Protein AF-A0A8H2WXI0-F1 (afdb_monomer_lite)

Organism: NCBI:txid456999

Foldseek 3Di:
DVVCVVPPPPVVVLVVLLVQPVVCVNDQLLNLLQVLLVVLVVCVVPPPDPVSVVSSLLSSLVSNLVSLPDPPGDNLDALVSLQSLLVVLVVVLVVVPPSSNVSSVSNNLSVLVLAQDPPHRPRDHLVSCVVCVVSLVVVCVVPRDDDVSSVVSVVSSCVVVPDDDDDDDDDDDDDDDDPPDPPPPPDDPCQVLLLSLLVLLLDLLQFLVNNLVSLLVVCVVDPALLVSLLSNLVSLLLCLLPPLDQLSNLSSCLSQQAQVLVSLLVNDDPLPRLLVSNLNSLLCCCVPVVVSQVSNQVSHDPDPPDPPDDDDDDDPPDPSPDRPSQSNQVSNVVSPSYDPPRDDPPNPPPDDPDPPAFPLCVVCVVVVHGSLRSLLCALQDPVHDLVVNLVSVVRQSSRSVNLVSNLVSLVCSLLVLLPPPPLADCVSLQSNLSSLLSPLVDPSNVSSNSSHDPLLVSLQSLQSSLVSNLPYDDDQLQVSLLSNLSSLLSNLCSCVVNVVVDQWGDDPPDIGGSVLSPQLQDADDLVVDDPLLNVLLVLLCCQQQDPPHPHDDSVNSVSDDNSSCLNCVLNSLVVSLVVLVPDPPPRSVVSSVRSVVVCVDSRNVSSCVSNVVNVVVVVVVVVVVPDDDDDDD

Structure (mmCIF, N/CA/C/O backbone):
data_AF-A0A8H2WXI0-F1
#
_entry.id   AF-A0A8H2WXI0-F1
#
loop_
_atom_site.group_PDB
_atom_site.id
_atom_site.type_symbol
_atom_site.label_atom_id
_atom_site.label_alt_id
_atom_site.label_comp_id
_atom_site.label_asym_id
_atom_site.label_entity_id
_atom_site.label_seq_id
_atom_site.pdbx_PDB_ins_code
_atom_site.Cartn_x
_atom_site.Cartn_y
_atom_site.Cartn_z
_atom_site.occupancy
_atom_site.B_iso_or_equiv
_atom_site.auth_seq_id
_atom_site.auth_comp_id
_atom_site.auth_asym_id
_atom_site.auth_atom_id
_atom_site.pdbx_PDB_model_num
ATOM 1 N N . MET A 1 1 ? 0.116 -18.999 24.333 1.00 49.69 1 MET A N 1
ATOM 2 C CA . MET A 1 1 ? 0.108 -20.300 25.038 1.00 49.69 1 MET A CA 1
ATOM 3 C C . MET A 1 1 ? -1.155 -20.530 25.866 1.00 49.69 1 MET A C 1
ATOM 5 O O . MET A 1 1 ? -1.723 -21.599 25.734 1.00 49.69 1 MET A O 1
ATOM 9 N N . HIS A 1 2 ? -1.693 -19.543 26.592 1.00 49.84 2 HIS A N 1
ATOM 10 C CA . HIS A 1 2 ? -2.927 -19.717 27.390 1.00 49.84 2 HIS A CA 1
ATOM 11 C C . HIS A 1 2 ? -4.172 -20.202 26.619 1.00 49.84 2 HIS A C 1
ATOM 13 O O . HIS A 1 2 ? -4.958 -20.984 27.144 1.00 49.84 2 HIS A O 1
ATOM 19 N N . LEU A 1 3 ? -4.331 -19.818 25.346 1.00 47.41 3 LEU A N 1
ATOM 20 C CA . LEU A 1 3 ? -5.425 -20.315 24.497 1.00 47.41 3 LEU A CA 1
ATOM 21 C C . LEU A 1 3 ? -5.327 -21.832 24.231 1.00 47.41 3 LEU A C 1
ATOM 23 O O . LEU A 1 3 ? -6.339 -22.515 24.111 1.00 47.41 3 LEU A O 1
ATOM 27 N N . LEU A 1 4 ? -4.099 -22.353 24.160 1.00 54.44 4 LEU A N 1
ATOM 28 C CA . LEU A 1 4 ? -3.818 -23.776 23.983 1.00 54.44 4 LEU A CA 1
ATOM 29 C C . LEU A 1 4 ? -3.941 -24.553 25.299 1.00 54.44 4 LEU A C 1
ATOM 31 O O . LEU A 1 4 ? -4.226 -25.740 25.260 1.00 54.44 4 LEU A O 1
ATOM 35 N N . GLU A 1 5 ? -3.758 -23.906 26.453 1.00 55.34 5 GLU A N 1
ATOM 36 C CA . GLU A 1 5 ? -4.045 -24.511 27.763 1.00 55.34 5 GLU A CA 1
ATOM 37 C C . GLU A 1 5 ? -5.555 -24.656 27.993 1.00 55.34 5 GLU A C 1
ATOM 39 O O . GLU A 1 5 ? -6.003 -25.665 28.527 1.00 55.34 5 GLU A O 1
ATOM 44 N N . ALA A 1 6 ? -6.351 -23.672 27.557 1.00 54.34 6 ALA A N 1
ATOM 45 C CA . ALA A 1 6 ? -7.811 -23.720 27.646 1.00 54.34 6 ALA A CA 1
ATOM 46 C C . ALA A 1 6 ? -8.443 -24.694 26.631 1.00 54.34 6 ALA A C 1
ATOM 48 O O . ALA A 1 6 ? -9.473 -25.301 26.921 1.00 54.34 6 ALA A O 1
ATOM 49 N N . TYR A 1 7 ? -7.821 -24.856 25.456 1.00 55.31 7 TYR A N 1
ATOM 50 C CA . TYR A 1 7 ? -8.282 -25.739 24.376 1.00 55.31 7 TYR A CA 1
ATOM 51 C C . TYR A 1 7 ? -7.121 -26.551 23.778 1.00 55.31 7 TYR A C 1
ATOM 53 O O . TYR A 1 7 ? -6.707 -26.313 22.632 1.00 55.31 7 TYR A O 1
ATOM 61 N N . PRO A 1 8 ? -6.575 -27.513 24.539 1.00 56.28 8 PRO A N 1
ATOM 62 C CA . PRO A 1 8 ? -5.426 -28.291 24.107 1.00 56.28 8 PRO A CA 1
ATOM 63 C C . PRO A 1 8 ? -5.778 -29.116 22.877 1.00 56.28 8 PRO A C 1
ATOM 65 O O . PRO A 1 8 ? -6.835 -29.740 22.806 1.00 56.28 8 PRO A O 1
ATOM 68 N N . LEU A 1 9 ? -4.867 -29.104 21.901 1.00 57.12 9 LEU A N 1
ATOM 69 C CA . LEU A 1 9 ? -4.961 -29.889 20.668 1.00 57.12 9 LEU A CA 1
ATOM 70 C C . LEU A 1 9 ? -6.157 -29.540 19.764 1.00 57.12 9 LEU A C 1
ATOM 72 O O . LEU A 1 9 ? -6.533 -30.347 18.914 1.00 57.12 9 LEU A O 1
ATOM 76 N N . SER A 1 10 ? -6.738 -28.339 19.887 1.00 65.94 10 SER A N 1
ATOM 77 C CA . SER A 1 10 ? -7.716 -27.865 18.900 1.00 65.94 10 SER A CA 1
ATOM 78 C C . SER A 1 10 ? -7.080 -27.862 17.500 1.00 65.94 10 SER A C 1
ATOM 80 O O . SER A 1 10 ? -6.100 -27.140 17.279 1.00 65.94 10 SER A O 1
ATOM 82 N N . PRO A 1 11 ? -7.618 -28.631 16.533 1.00 51.22 11 PRO A N 1
ATOM 83 C CA . PRO A 1 11 ? -7.017 -28.766 15.208 1.00 51.22 11 PRO A CA 1
ATOM 84 C C . PRO A 1 11 ? -6.998 -27.431 14.461 1.00 51.22 11 PRO A C 1
ATOM 86 O O . PRO A 1 11 ? -6.059 -27.154 13.724 1.00 51.22 11 PRO A O 1
ATOM 89 N N . VAL A 1 12 ? -7.983 -26.567 14.722 1.00 56.47 12 VAL A N 1
ATOM 90 C CA . VAL A 1 12 ? -8.068 -25.221 14.144 1.00 56.47 12 VAL A CA 1
ATOM 91 C C . VAL A 1 12 ? -6.957 -24.319 14.684 1.00 56.47 12 VAL A C 1
ATOM 93 O O . VAL A 1 12 ? -6.333 -23.595 13.914 1.00 56.47 12 VAL A O 1
ATOM 96 N N . LEU A 1 13 ? -6.658 -24.390 15.986 1.00 57.38 13 LEU A N 1
ATOM 97 C CA . LEU A 1 13 ? -5.595 -23.585 16.599 1.00 57.38 13 LEU A CA 1
ATOM 98 C C . LEU A 1 13 ? -4.204 -24.057 16.175 1.00 57.38 13 LEU A C 1
ATOM 100 O O . LEU A 1 13 ? -3.336 -23.234 15.896 1.00 57.38 13 LEU A O 1
ATOM 104 N N . LEU A 1 14 ? -3.997 -25.372 16.088 1.00 64.31 14 LEU A N 1
ATOM 105 C CA . LEU A 1 14 ? -2.742 -25.937 15.595 1.00 64.31 14 LEU A CA 1
ATOM 106 C C . LEU A 1 14 ? -2.534 -25.622 14.109 1.00 64.31 14 LEU A C 1
ATOM 108 O O . LEU A 1 14 ? -1.430 -25.259 13.715 1.00 64.31 14 LEU A O 1
ATOM 112 N N . GLN A 1 15 ? -3.590 -25.685 13.293 1.00 66.69 15 GLN A N 1
ATOM 113 C CA . GLN A 1 15 ? -3.529 -25.310 11.880 1.00 66.69 15 GLN A CA 1
ATOM 114 C C . GLN A 1 15 ? -3.277 -23.810 11.696 1.00 66.69 15 GLN A C 1
ATOM 116 O O . GLN A 1 15 ? -2.478 -23.426 10.846 1.00 66.69 15 GLN A O 1
ATOM 121 N N . TYR A 1 16 ? -3.900 -22.965 12.518 1.00 68.56 16 TYR A N 1
ATOM 122 C CA . TYR A 1 16 ? -3.617 -21.533 12.542 1.00 68.56 16 TYR A CA 1
ATOM 123 C C . TYR A 1 16 ? -2.153 -21.255 12.902 1.00 68.56 16 TYR A C 1
ATOM 125 O O . TYR A 1 16 ? -1.490 -20.490 12.210 1.00 68.56 16 TYR A O 1
ATOM 133 N N . LEU A 1 17 ? -1.620 -21.919 13.933 1.00 69.19 17 LEU A N 1
ATOM 134 C CA . LEU A 1 17 ? -0.214 -21.788 14.323 1.00 69.19 17 LEU A CA 1
ATOM 135 C C . LEU A 1 17 ? 0.740 -22.283 13.233 1.00 69.19 17 LEU A C 1
ATOM 137 O O . LEU A 1 17 ? 1.745 -21.624 12.993 1.00 69.19 17 LEU A O 1
ATOM 141 N N . CYS A 1 18 ? 0.423 -23.378 12.533 1.00 72.38 18 CYS A N 1
ATOM 142 C CA . CYS A 1 18 ? 1.180 -23.801 11.350 1.00 72.38 18 CYS A CA 1
ATOM 143 C C . CYS A 1 18 ? 1.270 -22.673 10.320 1.00 72.38 18 CYS A C 1
ATOM 145 O O . CYS A 1 18 ? 2.365 -22.320 9.898 1.00 72.38 18 CYS A O 1
ATOM 147 N N . VAL A 1 19 ? 0.122 -22.103 9.941 1.00 71.94 19 VAL A N 1
ATOM 148 C CA . VAL A 1 19 ? 0.041 -21.059 8.910 1.00 71.94 19 VAL A CA 1
ATOM 149 C C . VAL A 1 19 ? 0.752 -19.781 9.361 1.00 71.94 19 VAL A C 1
ATOM 151 O O . VAL A 1 19 ? 1.488 -19.188 8.578 1.00 71.94 19 VAL A O 1
ATOM 154 N N . ALA A 1 20 ? 0.591 -19.387 10.626 1.00 71.31 20 ALA A N 1
ATOM 155 C CA . ALA A 1 20 ? 1.235 -18.207 11.198 1.00 71.31 20 ALA A CA 1
ATOM 156 C C . ALA A 1 20 ? 2.765 -18.346 11.284 1.00 71.31 20 ALA A C 1
ATOM 158 O O . ALA A 1 20 ? 3.481 -17.379 11.036 1.00 71.31 20 ALA A O 1
ATOM 159 N N . LEU A 1 21 ? 3.264 -19.545 11.608 1.00 72.50 21 LEU A N 1
ATOM 160 C CA . LEU A 1 21 ? 4.698 -19.843 11.672 1.00 72.50 21 LEU A CA 1
ATOM 161 C C . LEU A 1 21 ? 5.325 -20.089 10.294 1.00 72.50 21 LEU A C 1
ATOM 163 O O . LEU A 1 21 ? 6.535 -19.958 10.148 1.00 72.50 21 LEU A O 1
ATOM 167 N N . ASP A 1 22 ? 4.540 -20.470 9.283 1.00 74.25 22 ASP A N 1
ATOM 168 C CA . ASP A 1 22 ? 5.027 -20.616 7.905 1.00 74.25 22 ASP A CA 1
ATOM 169 C C . ASP A 1 22 ? 5.087 -19.291 7.146 1.00 74.25 22 ASP A C 1
ATOM 171 O O . ASP A 1 22 ? 5.765 -19.214 6.122 1.00 74.25 22 ASP A O 1
ATOM 175 N N . SER A 1 23 ? 4.399 -18.254 7.628 1.00 67.62 23 SER A N 1
ATOM 176 C CA . SER A 1 23 ? 4.358 -16.966 6.944 1.00 67.62 23 SER A CA 1
ATOM 177 C C . SER A 1 23 ? 5.516 -16.028 7.303 1.00 67.62 23 SER A C 1
ATOM 179 O O . SER A 1 23 ? 5.620 -15.006 6.631 1.00 67.62 23 SER A O 1
ATOM 181 N N . ASP A 1 24 ? 6.324 -16.338 8.336 1.00 55.47 24 ASP A N 1
ATOM 182 C CA . ASP A 1 24 ? 7.420 -15.561 8.983 1.00 55.47 24 ASP A CA 1
ATOM 183 C C . ASP A 1 24 ? 7.109 -14.091 9.376 1.00 55.47 24 ASP A C 1
ATOM 185 O O . ASP A 1 24 ? 7.741 -13.537 10.273 1.00 55.47 24 ASP A O 1
ATOM 189 N N . GLN A 1 25 ? 6.093 -13.473 8.774 1.00 55.22 25 GLN A N 1
ATOM 190 C CA . GLN A 1 25 ? 5.600 -12.111 8.983 1.00 55.22 25 GLN A CA 1
ATOM 191 C C . GLN A 1 25 ? 4.541 -12.022 10.096 1.00 55.22 25 GLN A C 1
ATOM 193 O O . GLN A 1 25 ? 4.373 -10.964 10.691 1.00 55.22 25 GLN A O 1
ATOM 198 N N . VAL A 1 26 ? 3.804 -13.110 10.371 1.00 63.66 26 VAL A N 1
ATOM 199 C CA . VAL A 1 26 ? 2.699 -13.117 11.355 1.00 63.66 26 VAL A CA 1
ATOM 200 C C . VAL A 1 26 ? 3.195 -13.521 12.738 1.00 63.66 26 VAL A C 1
ATOM 202 O O . VAL A 1 26 ? 2.814 -12.919 13.739 1.00 63.66 26 VAL A O 1
ATOM 205 N N . LEU A 1 27 ? 4.046 -14.543 12.808 1.00 70.31 27 LEU A N 1
ATOM 206 C CA . LEU A 1 27 ? 4.679 -14.967 14.047 1.00 70.31 27 LEU A CA 1
ATOM 207 C C . LEU A 1 27 ? 6.111 -15.420 13.753 1.00 70.31 27 LEU A C 1
ATOM 209 O O . LEU A 1 27 ? 6.305 -16.559 13.322 1.00 70.31 27 LEU A O 1
ATOM 213 N N . PRO A 1 28 ? 7.117 -14.566 14.011 1.00 80.56 28 PRO A N 1
ATOM 214 C CA . PRO A 1 28 ? 8.508 -14.954 13.860 1.00 80.56 28 PRO A CA 1
ATOM 215 C C . PRO A 1 28 ? 8.815 -16.179 14.719 1.00 80.56 28 PRO A C 1
ATOM 217 O O . PRO A 1 28 ? 8.561 -16.200 15.929 1.00 80.56 28 PRO A O 1
ATOM 220 N N . ILE A 1 29 ? 9.399 -17.202 14.104 1.00 82.38 29 ILE A N 1
ATOM 221 C CA . ILE A 1 29 ? 9.703 -18.471 14.773 1.00 82.38 29 ILE A CA 1
ATOM 222 C C . ILE A 1 29 ? 10.634 -18.291 15.989 1.00 82.38 29 ILE A C 1
ATOM 224 O O . ILE A 1 29 ? 10.471 -18.993 16.985 1.00 82.38 29 ILE A O 1
ATOM 228 N N . GLY A 1 30 ? 11.534 -17.297 15.984 1.00 80.12 30 GLY A N 1
ATOM 229 C CA . GLY A 1 30 ? 12.353 -16.944 17.154 1.00 80.12 30 GLY A CA 1
ATOM 230 C C . GLY A 1 30 ? 11.528 -16.458 18.357 1.00 80.12 30 GLY A C 1
ATOM 231 O O . GLY A 1 30 ? 11.779 -16.861 19.497 1.00 80.12 30 GLY A O 1
ATOM 232 N N . ILE A 1 31 ? 10.480 -15.663 18.109 1.00 80.50 31 ILE A N 1
ATOM 233 C CA . ILE A 1 31 ? 9.541 -15.206 19.147 1.00 80.50 31 ILE A CA 1
ATOM 234 C C . ILE A 1 31 ? 8.727 -16.393 19.667 1.00 80.50 31 ILE A C 1
ATOM 236 O O . ILE A 1 31 ? 8.576 -16.555 20.880 1.00 80.50 31 ILE A O 1
ATOM 240 N N . PHE A 1 32 ? 8.260 -17.267 18.770 1.00 82.69 32 PHE A N 1
ATOM 241 C CA . PHE A 1 32 ? 7.535 -18.477 19.155 1.00 82.69 32 PHE A CA 1
ATOM 242 C C . PHE A 1 32 ? 8.371 -19.406 20.037 1.00 82.69 32 PHE A C 1
ATOM 244 O O . PHE A 1 32 ? 7.877 -19.858 21.066 1.00 82.69 32 PHE A O 1
ATOM 251 N N . ILE A 1 33 ? 9.637 -19.656 19.686 1.00 85.25 33 ILE A N 1
ATOM 252 C CA . ILE A 1 33 ? 10.545 -20.484 20.492 1.00 85.25 33 ILE A CA 1
ATOM 253 C C . ILE A 1 33 ? 10.775 -19.865 21.870 1.00 85.25 33 ILE A C 1
ATOM 255 O O . ILE A 1 33 ? 10.703 -20.566 22.878 1.00 85.25 33 ILE A O 1
ATOM 259 N N . THR A 1 34 ? 11.011 -18.553 21.929 1.00 82.88 34 THR A N 1
ATOM 260 C CA . THR A 1 34 ? 11.217 -17.845 23.200 1.00 82.88 34 THR A CA 1
ATOM 261 C C . THR A 1 34 ? 9.988 -17.982 24.102 1.00 82.88 34 THR A C 1
ATOM 263 O O . THR A 1 34 ? 10.111 -18.323 25.279 1.00 82.88 34 THR A O 1
ATOM 266 N N . ALA A 1 35 ? 8.789 -17.807 23.537 1.00 82.69 35 ALA A N 1
ATOM 267 C CA . ALA A 1 35 ? 7.531 -17.978 24.254 1.00 82.69 35 ALA A CA 1
ATOM 268 C C . ALA A 1 35 ? 7.273 -19.439 24.664 1.00 82.69 35 ALA A C 1
ATOM 270 O O . ALA A 1 35 ? 6.802 -19.686 25.773 1.00 82.69 35 ALA A O 1
ATOM 271 N N . LEU A 1 36 ? 7.598 -20.406 23.799 1.00 85.38 36 LEU A N 1
ATOM 272 C CA . LEU A 1 36 ? 7.482 -21.839 24.074 1.00 85.38 36 LEU A CA 1
ATOM 273 C C . LEU A 1 36 ? 8.377 -22.256 25.241 1.00 85.38 36 LEU A C 1
ATOM 275 O O . LEU A 1 36 ? 7.913 -22.954 26.137 1.00 85.38 36 LEU A O 1
ATOM 279 N N . ILE A 1 37 ? 9.631 -21.803 25.255 1.00 86.69 37 ILE A N 1
ATOM 280 C CA . ILE A 1 37 ? 10.591 -22.132 26.311 1.00 86.69 37 ILE A CA 1
ATOM 281 C C . ILE A 1 37 ? 10.201 -21.454 27.625 1.00 86.69 37 ILE A C 1
ATOM 283 O O . ILE A 1 37 ? 10.206 -22.103 28.668 1.00 86.69 37 ILE A O 1
ATOM 287 N N . ALA A 1 38 ? 9.817 -20.174 27.599 1.00 83.31 38 ALA A N 1
ATOM 288 C CA . ALA A 1 38 ? 9.350 -19.477 28.798 1.00 83.31 38 ALA A CA 1
ATOM 289 C C . ALA A 1 38 ? 8.117 -20.168 29.408 1.00 83.31 38 ALA A C 1
ATOM 291 O O . ALA A 1 38 ? 8.047 -20.388 30.619 1.00 83.31 38 ALA A O 1
ATOM 292 N N . TRP A 1 39 ? 7.175 -20.574 28.555 1.00 84.50 39 TRP A N 1
ATOM 293 C CA . TRP A 1 39 ? 5.998 -21.333 28.957 1.00 84.50 39 TRP A CA 1
ATOM 294 C C . TRP A 1 39 ? 6.359 -22.712 29.513 1.00 84.50 39 TRP A C 1
ATOM 296 O O . TRP A 1 39 ? 5.872 -23.084 30.581 1.00 84.50 39 TRP A O 1
ATOM 306 N N . SER A 1 40 ? 7.267 -23.441 28.856 1.00 84.19 40 SER A N 1
ATOM 307 C CA . SER A 1 40 ? 7.697 -24.751 29.337 1.00 84.19 40 SER A CA 1
ATOM 308 C C . SER A 1 40 ? 8.324 -24.643 30.726 1.00 84.19 40 SER A C 1
ATOM 310 O O . SER A 1 40 ? 7.974 -25.429 31.595 1.00 84.19 40 SER A O 1
ATOM 312 N N . GLN A 1 41 ? 9.170 -23.637 30.992 1.00 84.06 41 GLN A N 1
ATOM 313 C CA . GLN A 1 41 ? 9.757 -23.438 32.326 1.00 84.06 41 GLN A CA 1
ATOM 314 C C . GLN A 1 41 ? 8.697 -23.188 33.408 1.00 84.06 41 GLN A C 1
ATOM 316 O O . GLN A 1 41 ? 8.811 -23.723 34.510 1.00 84.06 41 GLN A O 1
ATOM 321 N N . SER A 1 42 ? 7.652 -22.415 33.092 1.00 79.38 42 SER A N 1
ATOM 322 C CA . SER A 1 42 ? 6.535 -22.154 34.012 1.00 79.38 42 SER A CA 1
ATOM 323 C C . SER A 1 42 ? 5.822 -23.446 34.419 1.00 79.38 42 SER A C 1
ATOM 325 O O . SER A 1 42 ? 5.500 -23.648 35.590 1.00 79.38 42 SER A O 1
ATOM 327 N N . ILE A 1 43 ? 5.631 -24.365 33.471 1.00 73.31 43 ILE A N 1
ATOM 328 C CA . ILE A 1 43 ? 4.934 -25.623 33.744 1.00 73.31 43 ILE A CA 1
ATOM 329 C C . ILE A 1 43 ? 5.833 -26.649 34.427 1.00 73.31 43 ILE A C 1
ATOM 331 O O . ILE A 1 43 ? 5.381 -27.368 35.317 1.00 73.31 43 ILE A O 1
ATOM 335 N N . LEU A 1 44 ? 7.117 -26.686 34.067 1.00 72.44 44 LEU A N 1
ATOM 336 C CA . LEU A 1 44 ? 8.107 -27.515 34.752 1.00 72.44 44 LEU A CA 1
ATOM 337 C C . LEU A 1 44 ? 8.203 -27.171 36.249 1.00 72.44 44 LEU A C 1
ATOM 339 O O . LEU A 1 44 ? 8.471 -28.055 37.060 1.00 72.44 44 LEU A O 1
ATOM 343 N N . ALA A 1 45 ? 7.945 -25.912 36.622 1.00 71.69 45 ALA A N 1
ATOM 344 C CA . ALA A 1 45 ? 7.920 -25.465 38.012 1.00 71.69 45 ALA A CA 1
ATOM 345 C C . ALA A 1 45 ? 6.610 -25.802 38.759 1.00 71.69 45 ALA A C 1
ATOM 347 O O . ALA A 1 45 ? 6.627 -25.915 39.986 1.00 71.69 45 ALA A O 1
ATOM 348 N N . SER A 1 46 ? 5.478 -25.963 38.060 1.00 64.56 46 SER A N 1
ATOM 349 C CA . SER A 1 46 ? 4.170 -26.256 38.670 1.00 64.56 46 SER A CA 1
ATOM 350 C C . SER A 1 46 ? 3.247 -27.051 37.723 1.00 64.56 46 SER A C 1
ATOM 352 O O . SER A 1 46 ? 2.425 -26.466 37.012 1.00 64.56 46 SER A O 1
ATOM 354 N N . PRO A 1 47 ? 3.347 -28.394 37.694 1.00 60.44 47 PRO A N 1
ATOM 355 C CA . PRO A 1 47 ? 2.517 -29.219 36.821 1.00 60.44 47 PRO A CA 1
ATOM 356 C C . PRO A 1 47 ? 1.088 -29.340 37.376 1.00 60.44 47 PRO A C 1
ATOM 358 O O . PRO A 1 47 ? 0.880 -29.879 38.462 1.00 60.44 47 PRO A O 1
ATOM 361 N N . THR A 1 48 ? 0.093 -28.854 36.629 1.00 57.31 48 THR A N 1
ATOM 362 C CA . THR A 1 48 ? -1.339 -28.932 36.994 1.00 57.31 48 THR A CA 1
ATOM 363 C C . THR A 1 48 ? -2.054 -30.147 36.379 1.00 57.31 48 THR A C 1
ATOM 365 O O . THR A 1 48 ? -2.949 -30.690 37.022 1.00 57.31 48 THR A O 1
ATOM 368 N N . ASP A 1 49 ? -1.601 -30.647 35.216 1.00 65.06 49 ASP A N 1
ATOM 369 C CA . ASP A 1 49 ? -1.926 -31.976 34.653 1.00 65.06 49 ASP A CA 1
ATOM 370 C C . ASP A 1 49 ? -0.766 -32.469 33.754 1.00 65.06 49 ASP A C 1
ATOM 372 O O . ASP A 1 49 ? -0.574 -31.941 32.652 1.00 65.06 49 ASP A O 1
ATOM 376 N N . PRO A 1 50 ? 0.039 -33.458 34.185 1.00 64.94 50 PRO A N 1
ATOM 377 C CA . PRO A 1 50 ? 1.236 -33.871 33.455 1.00 64.94 50 PRO A CA 1
ATOM 378 C C . PRO A 1 50 ? 0.918 -34.508 32.095 1.00 64.94 50 PRO A C 1
ATOM 380 O O . PRO A 1 50 ? 1.678 -34.328 31.152 1.00 64.94 50 PRO A O 1
ATOM 383 N N . SER A 1 51 ? -0.212 -35.204 31.951 1.00 65.69 51 SER A N 1
ATOM 384 C CA . SER A 1 51 ? -0.524 -35.959 30.730 1.00 65.69 51 SER A CA 1
ATOM 385 C C . SER A 1 51 ? -0.922 -35.050 29.563 1.00 65.69 51 SER A C 1
ATOM 387 O O . SER A 1 51 ? -0.408 -35.179 28.450 1.00 65.69 51 SER A O 1
ATOM 389 N N . GLN A 1 52 ? -1.787 -34.077 29.840 1.00 66.56 52 GLN A N 1
ATOM 390 C CA . GLN A 1 52 ? -2.257 -33.091 28.872 1.00 66.56 52 GLN A CA 1
ATOM 391 C C . GLN A 1 52 ? -1.156 -32.084 28.520 1.00 66.56 52 GLN A C 1
ATOM 393 O O . GLN A 1 52 ? -0.997 -31.704 27.358 1.00 66.56 52 GLN A O 1
ATOM 398 N N . THR A 1 53 ? -0.340 -31.717 29.509 1.00 73.75 53 THR A N 1
ATOM 399 C CA . THR A 1 53 ? 0.829 -30.854 29.318 1.00 73.75 53 THR A CA 1
ATOM 400 C C . THR A 1 53 ? 1.848 -31.489 28.379 1.00 73.75 53 THR A C 1
ATOM 402 O O . THR A 1 53 ? 2.299 -30.831 27.444 1.00 73.75 53 THR A O 1
ATOM 405 N N . THR A 1 54 ? 2.207 -32.761 28.588 1.00 75.56 54 THR A N 1
ATOM 406 C CA . THR A 1 54 ? 3.186 -33.450 27.735 1.00 75.56 54 THR A CA 1
ATOM 407 C C . THR A 1 54 ? 2.686 -33.572 26.297 1.00 75.56 54 THR A C 1
ATOM 409 O O . THR A 1 54 ? 3.460 -33.359 25.367 1.00 75.56 54 THR A O 1
ATOM 412 N N . GLN A 1 55 ? 1.390 -33.830 26.086 1.00 72.94 55 GLN A N 1
ATOM 413 C CA . GLN A 1 55 ? 0.802 -33.877 24.742 1.00 72.94 55 GLN A CA 1
ATOM 414 C C . GLN A 1 55 ? 0.816 -32.515 24.042 1.00 72.94 55 GLN A C 1
ATOM 416 O O . GLN A 1 55 ? 1.153 -32.429 22.861 1.00 72.94 55 GLN A O 1
ATOM 421 N N . LEU A 1 56 ? 0.481 -31.442 24.762 1.00 76.00 56 LEU A N 1
ATOM 422 C CA . LEU A 1 56 ? 0.516 -30.093 24.207 1.00 76.00 56 LEU A CA 1
ATOM 423 C C . LEU A 1 56 ? 1.953 -29.647 23.906 1.00 76.00 56 LEU A C 1
ATOM 425 O O . LEU A 1 56 ? 2.219 -29.103 22.836 1.00 76.00 56 LEU A O 1
ATOM 429 N N . LEU A 1 57 ? 2.888 -29.929 24.813 1.00 81.75 57 LEU A N 1
ATOM 430 C CA . LEU A 1 57 ? 4.313 -29.684 24.613 1.00 81.75 57 LEU A CA 1
ATOM 431 C C . LEU A 1 57 ? 4.840 -30.454 23.392 1.00 81.75 57 LEU A C 1
ATOM 433 O O . LEU A 1 57 ? 5.529 -29.867 22.563 1.00 81.75 57 LEU A O 1
ATOM 437 N N . SER A 1 58 ? 4.450 -31.724 23.232 1.00 81.69 58 SER A N 1
ATOM 438 C CA . SER A 1 58 ? 4.780 -32.551 22.062 1.00 81.69 58 SER A CA 1
ATOM 439 C C . SER A 1 58 ? 4.290 -31.917 20.761 1.00 81.69 58 SER A C 1
ATOM 441 O O . SER A 1 58 ? 5.077 -31.721 19.835 1.00 81.69 58 SER A O 1
ATOM 443 N N . ALA A 1 59 ? 3.025 -31.488 20.715 1.00 75.94 59 ALA A N 1
ATOM 444 C CA . ALA A 1 59 ? 2.461 -30.821 19.546 1.00 75.94 59 ALA A CA 1
ATOM 445 C C . ALA A 1 59 ? 3.197 -29.513 19.206 1.00 75.94 59 ALA A C 1
ATOM 447 O O . ALA A 1 59 ? 3.506 -29.262 18.045 1.00 75.94 59 ALA A O 1
ATOM 448 N N . LEU A 1 60 ? 3.521 -28.687 20.203 1.00 81.56 60 LEU A N 1
ATOM 449 C CA . LEU A 1 60 ? 4.188 -27.402 19.979 1.00 81.56 60 LEU A CA 1
ATOM 450 C C . LEU A 1 60 ? 5.657 -27.558 19.570 1.00 81.56 60 LEU A C 1
ATOM 452 O O . LEU A 1 60 ? 6.124 -26.839 18.684 1.00 81.56 60 LEU A O 1
ATOM 456 N N . CYS A 1 61 ? 6.374 -28.519 20.154 1.00 83.12 61 CYS A N 1
ATOM 457 C CA . CYS A 1 61 ? 7.731 -28.858 19.736 1.00 83.12 61 CYS A CA 1
ATOM 458 C C . CYS A 1 61 ? 7.750 -29.428 18.310 1.00 83.12 61 CYS A C 1
ATOM 460 O O . CYS A 1 61 ? 8.595 -29.020 17.516 1.00 83.12 61 CYS A O 1
ATOM 462 N N . ALA A 1 62 ? 6.791 -30.287 17.951 1.00 80.56 62 ALA A N 1
ATOM 463 C CA . ALA A 1 62 ? 6.661 -30.829 16.597 1.00 80.56 62 ALA A CA 1
ATOM 464 C C . ALA A 1 62 ? 6.322 -29.750 15.548 1.00 80.56 62 ALA A C 1
ATOM 466 O O . ALA A 1 62 ? 6.704 -29.873 14.385 1.00 80.56 62 ALA A O 1
ATOM 467 N N . LEU A 1 63 ? 5.639 -28.669 15.945 1.00 82.38 63 LEU A N 1
ATOM 468 C CA . LEU A 1 63 ? 5.405 -27.504 15.086 1.00 82.38 63 LEU A CA 1
ATOM 469 C C . LEU A 1 63 ? 6.668 -26.660 14.881 1.00 82.38 63 LEU A C 1
ATOM 471 O O . LEU A 1 63 ? 6.911 -26.185 13.768 1.00 82.38 63 LEU A O 1
ATOM 475 N N . ALA A 1 64 ? 7.468 -26.467 15.930 1.00 82.56 64 ALA A N 1
ATOM 476 C CA . ALA A 1 64 ? 8.707 -25.703 15.843 1.00 82.56 64 ALA A CA 1
ATOM 477 C C . ALA A 1 64 ? 9.794 -26.455 15.062 1.00 82.56 64 ALA A C 1
ATOM 479 O O . ALA A 1 64 ? 10.315 -25.910 14.094 1.00 82.56 64 ALA A O 1
ATOM 480 N N . ALA A 1 65 ? 10.110 -27.700 15.429 1.00 82.19 65 ALA A N 1
ATOM 481 C CA . ALA A 1 65 ? 11.270 -28.452 14.933 1.00 82.19 65 ALA A CA 1
ATOM 482 C C . ALA A 1 65 ? 11.557 -28.323 13.414 1.00 82.19 65 ALA A C 1
ATOM 484 O O . ALA A 1 65 ? 12.653 -27.876 13.063 1.00 82.19 65 ALA A O 1
ATOM 485 N N . PRO A 1 66 ? 10.607 -28.585 12.489 1.00 80.12 66 PRO A N 1
ATOM 486 C CA . PRO A 1 66 ? 10.884 -28.504 11.049 1.00 80.12 66 PRO A CA 1
ATOM 487 C C . PRO A 1 66 ? 11.121 -27.072 10.547 1.00 80.12 66 PRO A C 1
ATOM 489 O O . PRO A 1 66 ? 11.757 -26.866 9.515 1.00 80.12 66 PRO A O 1
ATOM 492 N N . ARG A 1 67 ? 10.599 -26.061 11.250 1.00 80.69 67 ARG A N 1
ATOM 493 C CA . ARG A 1 67 ? 10.702 -24.649 10.853 1.00 80.69 67 ARG A CA 1
ATOM 494 C C . ARG A 1 67 ? 12.024 -24.043 11.288 1.00 80.69 67 ARG A C 1
ATOM 496 O O . ARG A 1 67 ? 12.576 -23.232 10.562 1.00 80.69 67 ARG A O 1
ATOM 503 N N . VAL A 1 68 ? 12.561 -24.495 12.415 1.00 81.31 68 VAL A N 1
ATOM 504 C CA . VAL A 1 68 ? 13.827 -24.017 12.987 1.00 81.31 68 VAL A CA 1
ATOM 505 C C . VAL A 1 68 ? 15.043 -24.560 12.210 1.00 81.31 68 VAL A C 1
ATOM 507 O O . VAL A 1 68 ? 16.108 -23.952 12.212 1.00 81.31 68 VAL A O 1
ATOM 510 N N . GLN A 1 69 ? 14.881 -25.663 11.472 1.00 76.00 69 GLN A N 1
ATOM 511 C CA . GLN A 1 69 ? 15.924 -26.227 10.606 1.00 76.00 69 GLN A CA 1
ATOM 512 C C . GLN A 1 69 ? 16.084 -25.502 9.250 1.00 76.00 69 GLN A C 1
ATOM 514 O O . GLN A 1 69 ? 17.004 -25.824 8.495 1.00 76.00 69 GLN A O 1
ATOM 519 N N . LYS A 1 70 ? 15.220 -24.531 8.910 1.00 76.56 70 LYS A N 1
ATOM 520 C CA . LYS A 1 70 ? 15.308 -23.787 7.640 1.00 76.56 70 LYS A CA 1
ATOM 521 C C . LYS A 1 70 ? 16.520 -22.821 7.651 1.00 76.56 70 LYS A C 1
ATOM 523 O O . LYS A 1 70 ? 16.718 -22.106 8.629 1.00 76.56 70 LYS A O 1
ATOM 528 N N . PRO A 1 71 ? 17.309 -22.730 6.560 1.00 55.28 71 PRO A N 1
ATOM 529 C CA . PRO A 1 71 ? 18.602 -22.028 6.544 1.00 55.28 71 PRO A CA 1
ATOM 530 C C . PRO A 1 71 ? 18.539 -20.490 6.639 1.00 55.28 71 PRO A C 1
ATOM 532 O O . PRO A 1 71 ? 19.568 -19.870 6.877 1.00 55.28 71 PRO A O 1
ATOM 535 N N . ALA A 1 72 ? 17.366 -19.870 6.465 1.00 58.47 72 ALA A N 1
ATOM 536 C CA . ALA A 1 72 ? 17.182 -18.409 6.472 1.00 58.47 72 ALA A CA 1
ATOM 537 C C . ALA A 1 72 ? 16.539 -17.864 7.765 1.00 58.47 72 ALA A C 1
ATOM 539 O O . ALA A 1 72 ? 16.105 -16.715 7.814 1.00 58.47 72 ALA A O 1
ATOM 540 N N . VAL A 1 73 ? 16.424 -18.691 8.805 1.00 65.69 73 VAL A N 1
ATOM 541 C CA . VAL A 1 73 ? 15.633 -18.357 9.991 1.00 65.69 73 VAL A CA 1
ATOM 542 C C . VAL A 1 73 ? 16.421 -17.514 10.989 1.00 65.69 73 VAL A C 1
ATOM 544 O O . VAL A 1 73 ? 17.459 -17.935 11.499 1.00 65.69 73 VAL A O 1
ATOM 547 N N . ASN A 1 74 ? 15.873 -16.351 11.347 1.00 71.56 74 ASN A N 1
ATOM 548 C CA . ASN A 1 74 ? 16.422 -15.508 12.404 1.00 71.56 74 ASN A CA 1
ATOM 549 C C . ASN A 1 74 ? 15.846 -15.902 13.775 1.00 71.56 74 ASN A C 1
ATOM 551 O O . ASN A 1 74 ? 14.714 -15.557 14.115 1.00 71.56 74 ASN A O 1
ATOM 555 N N . LEU A 1 75 ? 16.623 -16.651 14.563 1.00 73.50 75 LEU A N 1
ATOM 556 C CA . LEU A 1 75 ? 16.219 -17.083 15.907 1.00 73.50 75 LEU A CA 1
ATOM 557 C C . LEU A 1 75 ? 16.611 -16.097 17.012 1.00 73.50 75 LEU A C 1
ATOM 559 O O . LEU A 1 75 ? 15.981 -16.110 18.066 1.00 73.50 75 LEU A O 1
ATOM 563 N N . SER A 1 76 ? 17.674 -15.312 16.801 1.00 77.94 76 SER A N 1
ATOM 564 C CA . SER A 1 76 ? 18.298 -14.389 17.769 1.00 77.94 76 SER A CA 1
ATOM 565 C C . SER A 1 76 ? 18.145 -14.766 19.266 1.00 77.94 76 SER A C 1
ATOM 567 O O . SER A 1 76 ? 17.725 -13.913 20.057 1.00 77.94 76 SER A O 1
ATOM 569 N N . PRO A 1 77 ? 18.442 -16.017 19.694 1.00 80.25 77 PRO A N 1
ATOM 570 C CA . PRO A 1 77 ? 18.184 -16.469 21.060 1.00 80.25 77 PRO A CA 1
ATOM 571 C C . PRO A 1 77 ? 19.022 -15.706 22.088 1.00 80.25 77 PRO A C 1
ATOM 573 O O . PRO A 1 77 ? 20.163 -15.329 21.821 1.00 80.25 77 PRO A O 1
ATOM 576 N N . THR A 1 78 ? 18.463 -15.536 23.286 1.00 84.81 78 THR A N 1
ATOM 577 C CA . THR A 1 78 ? 19.158 -15.017 24.473 1.00 84.81 78 THR A CA 1
ATOM 578 C C . THR A 1 78 ? 19.681 -16.164 25.345 1.00 84.81 78 THR A C 1
ATOM 580 O O . THR A 1 78 ? 19.184 -17.292 25.267 1.00 84.81 78 THR A O 1
ATOM 583 N N . LEU A 1 79 ? 20.644 -15.890 26.233 1.00 80.69 79 LEU A N 1
ATOM 584 C CA . LEU A 1 79 ? 21.168 -16.894 27.173 1.00 80.69 79 LEU A CA 1
ATOM 585 C C . LEU A 1 79 ? 20.073 -17.588 28.021 1.00 80.69 79 LEU A C 1
ATOM 587 O O . LEU A 1 79 ? 20.097 -18.818 28.081 1.00 80.69 79 LEU A O 1
ATOM 591 N N . PRO A 1 80 ? 19.078 -16.881 28.604 1.00 83.81 80 PRO A N 1
ATOM 592 C CA . PRO A 1 80 ? 17.982 -17.529 29.332 1.00 83.81 80 PRO A CA 1
ATOM 593 C C . PRO A 1 80 ? 17.151 -18.478 28.462 1.00 83.81 80 PRO A C 1
ATOM 595 O O . PRO A 1 80 ? 16.714 -19.527 28.929 1.00 83.81 80 PRO A O 1
ATOM 598 N N . THR A 1 81 ? 16.966 -18.138 27.184 1.00 84.69 81 THR A N 1
ATOM 599 C CA . THR A 1 81 ? 16.239 -18.978 26.223 1.00 84.69 81 THR A CA 1
ATOM 600 C C . THR A 1 81 ? 17.014 -20.265 25.947 1.00 84.69 81 THR A C 1
ATOM 602 O O . THR A 1 81 ? 16.452 -21.356 26.011 1.00 84.69 81 THR A O 1
ATOM 605 N N . ALA A 1 82 ? 18.326 -20.167 25.723 1.00 84.75 82 ALA A N 1
ATOM 606 C CA . ALA A 1 82 ? 19.176 -21.337 25.519 1.00 84.75 82 ALA A CA 1
ATOM 607 C C . ALA A 1 82 ? 19.246 -22.235 26.771 1.00 84.75 82 ALA A C 1
ATOM 609 O O . ALA A 1 82 ? 19.097 -23.450 26.660 1.00 84.75 82 ALA A O 1
ATOM 610 N N . GLN A 1 83 ? 19.386 -21.649 27.966 1.00 86.38 83 GLN A N 1
ATOM 611 C CA . GLN A 1 83 ? 19.365 -22.387 29.237 1.00 86.38 83 GLN A CA 1
ATOM 612 C C . GLN A 1 83 ? 18.022 -23.085 29.472 1.00 86.38 83 GLN A C 1
ATOM 614 O O . GLN A 1 83 ? 17.990 -24.261 29.824 1.00 86.38 83 GLN A O 1
ATOM 619 N N . GLY A 1 84 ? 16.908 -22.392 29.218 1.00 85.75 84 GLY A N 1
ATOM 620 C CA . GLY A 1 84 ? 15.576 -22.982 29.308 1.00 85.75 84 GLY A CA 1
ATOM 621 C C . GLY A 1 84 ? 15.375 -24.137 28.322 1.00 85.75 84 GLY A C 1
ATOM 622 O O . GLY A 1 84 ? 14.750 -25.135 28.672 1.00 85.75 84 GLY A O 1
ATOM 623 N N . CYS A 1 85 ? 15.946 -24.053 27.117 1.00 87.81 85 CYS A N 1
ATOM 624 C CA . CYS A 1 85 ? 15.898 -25.142 26.142 1.00 87.81 85 CYS A CA 1
ATOM 625 C C . CYS A 1 85 ? 16.691 -26.375 26.608 1.00 87.81 85 CYS A C 1
ATOM 627 O O . CYS A 1 85 ? 16.197 -27.494 26.496 1.00 87.81 85 CYS A O 1
ATOM 629 N N . VAL A 1 86 ? 17.872 -26.185 27.207 1.00 86.38 86 VAL A N 1
ATOM 630 C CA . VAL A 1 86 ? 18.648 -27.282 27.817 1.00 86.38 86 VAL A CA 1
ATOM 631 C C . VAL A 1 86 ? 17.849 -27.955 28.938 1.00 86.38 86 VAL A C 1
ATOM 633 O O . VAL A 1 86 ? 17.687 -29.175 28.922 1.00 86.38 86 VAL A O 1
ATOM 636 N N . SER A 1 87 ? 17.272 -27.173 29.858 1.00 87.38 87 SER A N 1
ATOM 637 C CA . SER A 1 87 ? 16.409 -27.690 30.933 1.00 87.38 87 SER A CA 1
ATOM 638 C C . SER A 1 87 ? 15.184 -28.433 30.397 1.00 87.38 87 SER A C 1
ATOM 640 O O . SER A 1 87 ? 14.769 -29.442 30.968 1.00 87.38 87 SER A O 1
ATOM 642 N N . LEU A 1 88 ? 14.609 -27.956 29.287 1.00 87.31 88 LEU A N 1
ATOM 643 C CA . LEU A 1 88 ? 13.508 -28.625 28.607 1.00 87.31 88 LEU A CA 1
ATOM 644 C C . LEU A 1 88 ? 13.951 -30.005 28.114 1.00 87.31 88 LEU A C 1
ATOM 646 O O . LEU A 1 88 ? 13.363 -30.990 28.544 1.00 87.31 88 LEU A O 1
ATOM 650 N N . VAL A 1 89 ? 15.008 -30.095 27.297 1.00 86.88 89 VAL A N 1
ATOM 651 C CA . VAL A 1 89 ? 15.522 -31.372 26.758 1.00 86.88 89 VAL A CA 1
ATOM 652 C C . VAL A 1 89 ? 15.857 -32.361 27.880 1.00 86.88 89 VAL A C 1
ATOM 654 O O . VAL A 1 89 ? 15.479 -33.527 27.791 1.00 86.88 89 VAL A O 1
ATOM 657 N N . GLN A 1 90 ? 16.482 -31.895 28.968 1.00 84.69 90 GLN A N 1
ATOM 658 C CA . GLN A 1 90 ? 16.780 -32.719 30.148 1.00 84.69 90 GLN A CA 1
ATOM 659 C C . GLN A 1 90 ? 15.523 -33.267 30.832 1.00 84.69 90 GLN A C 1
ATOM 661 O O . GLN A 1 90 ? 15.547 -34.358 31.401 1.00 84.69 90 GLN A O 1
ATOM 666 N N . HIS A 1 91 ? 14.430 -32.504 30.831 1.00 83.94 91 HIS A N 1
ATOM 667 C CA . HIS A 1 91 ? 13.172 -32.960 31.399 1.00 83.94 91 HIS A CA 1
ATOM 668 C C . HIS A 1 91 ? 12.481 -33.982 30.493 1.00 83.94 91 HIS A C 1
ATOM 670 O O . HIS A 1 91 ? 12.031 -35.017 30.980 1.00 83.94 91 HIS A O 1
ATOM 676 N N . VAL A 1 92 ? 12.410 -33.720 29.184 1.00 83.56 92 VAL A N 1
ATOM 677 C CA . VAL A 1 92 ? 11.691 -34.604 28.252 1.00 83.56 92 VAL A CA 1
ATOM 678 C C . VAL A 1 92 ? 12.427 -35.902 27.945 1.00 83.56 92 VAL A C 1
ATOM 680 O O . VAL A 1 92 ? 11.765 -36.921 27.763 1.00 83.56 92 VAL A O 1
ATOM 683 N N . SER A 1 93 ? 13.760 -35.917 28.015 1.00 78.69 93 SER A N 1
ATOM 684 C CA . SER A 1 93 ? 14.539 -37.157 27.917 1.00 78.69 93 SER A CA 1
ATOM 685 C C . SER A 1 93 ? 14.175 -38.158 29.017 1.00 78.69 93 SER A C 1
ATOM 687 O O . SER A 1 93 ? 13.987 -39.341 28.749 1.00 78.69 93 SER A O 1
ATOM 689 N N . ARG A 1 94 ? 13.940 -37.676 30.246 1.00 78.19 94 ARG A N 1
ATOM 690 C CA . ARG A 1 94 ? 13.506 -38.506 31.386 1.00 78.19 94 ARG A CA 1
ATOM 691 C C . ARG A 1 94 ? 12.086 -39.054 31.229 1.00 78.19 94 ARG A C 1
ATOM 693 O O . ARG A 1 94 ? 11.733 -40.032 31.888 1.00 78.19 94 ARG A O 1
ATOM 700 N N . LEU A 1 95 ? 11.266 -38.443 30.371 1.00 75.12 95 LEU 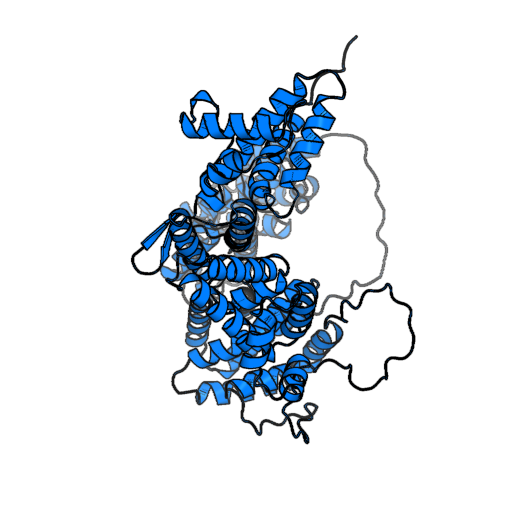A N 1
ATOM 701 C CA . LEU A 1 95 ? 9.904 -38.899 30.079 1.00 75.12 95 LEU A CA 1
ATOM 702 C C . LEU A 1 95 ? 9.862 -40.044 29.052 1.00 75.12 95 LEU A C 1
ATOM 704 O O . LEU A 1 95 ? 8.799 -40.630 28.872 1.00 75.12 95 LEU A O 1
ATOM 708 N N . HIS A 1 96 ? 10.995 -40.398 28.427 1.00 69.25 96 HIS A N 1
ATOM 709 C CA . HIS A 1 96 ? 11.121 -41.479 27.436 1.00 69.25 96 HIS A CA 1
ATOM 710 C C . HIS A 1 96 ? 10.183 -41.344 26.214 1.00 69.25 96 HIS A C 1
ATOM 712 O O . HIS A 1 96 ? 9.897 -42.328 25.529 1.00 69.25 96 HIS A O 1
ATOM 718 N N . ASP A 1 97 ? 9.713 -40.131 25.903 1.00 75.50 97 ASP A N 1
ATOM 719 C CA . ASP A 1 97 ? 8.982 -39.848 24.664 1.00 75.50 97 ASP A CA 1
ATOM 720 C C . ASP A 1 97 ? 9.987 -39.513 23.558 1.00 75.50 97 ASP A C 1
ATOM 722 O O . ASP A 1 97 ? 10.533 -38.408 23.502 1.00 75.50 97 ASP A O 1
ATOM 726 N N . ALA A 1 98 ? 10.248 -40.483 22.682 1.00 74.69 98 ALA A N 1
ATOM 727 C CA . ALA A 1 98 ? 11.248 -40.366 21.625 1.00 74.69 98 ALA A CA 1
ATOM 728 C C . ALA A 1 98 ? 10.950 -39.224 20.636 1.00 74.69 98 ALA A C 1
ATOM 730 O O . ALA A 1 98 ? 11.870 -38.532 20.199 1.00 74.69 98 ALA A O 1
ATOM 731 N N . LEU A 1 99 ? 9.675 -38.996 20.298 1.00 72.38 99 LEU A N 1
ATOM 732 C CA . LEU A 1 99 ? 9.276 -38.000 19.298 1.00 72.38 99 LEU A CA 1
ATOM 733 C C . LEU A 1 99 ? 9.408 -36.578 19.850 1.00 72.38 99 LEU A C 1
ATOM 735 O O . LEU A 1 99 ? 9.926 -35.678 19.182 1.00 72.38 99 LEU A O 1
ATOM 739 N N . LEU A 1 100 ? 8.974 -36.388 21.093 1.00 81.19 100 LEU A N 1
ATOM 740 C CA . LEU A 1 100 ? 9.090 -35.110 21.780 1.00 81.19 100 LEU A CA 1
ATOM 741 C C . LEU A 1 100 ? 10.549 -34.802 22.150 1.00 81.19 100 LEU A C 1
ATOM 743 O O . LEU A 1 100 ? 10.990 -33.667 21.976 1.00 81.19 100 LEU A O 1
ATOM 747 N N . THR A 1 101 ? 11.320 -35.810 22.569 1.00 83.12 101 THR A N 1
ATOM 748 C CA . THR A 1 101 ? 12.762 -35.661 22.829 1.00 83.12 101 THR A CA 1
ATOM 749 C C . THR A 1 101 ? 13.514 -35.264 21.558 1.00 83.12 101 THR A C 1
ATOM 751 O O . THR A 1 101 ? 14.303 -34.324 21.597 1.00 83.12 101 THR A O 1
ATOM 754 N N . SER A 1 102 ? 13.221 -35.903 20.416 1.00 82.25 102 SER A N 1
ATOM 755 C CA . SER A 1 102 ? 13.802 -35.532 19.116 1.00 82.25 102 SER A CA 1
ATOM 756 C C . SER A 1 102 ? 13.457 -34.093 18.727 1.00 82.25 102 SER A C 1
ATOM 758 O O . SER A 1 102 ? 14.342 -33.317 18.385 1.00 82.25 102 SER A O 1
ATOM 760 N N . SER A 1 103 ? 12.183 -33.707 18.846 1.00 84.19 103 SER A N 1
ATOM 761 C CA . SER A 1 103 ? 11.723 -32.365 18.465 1.00 84.19 103 SER A CA 1
ATOM 762 C C . SER A 1 103 ? 12.327 -31.269 19.354 1.00 84.19 103 SER A C 1
ATOM 764 O O . SER A 1 103 ? 12.682 -30.195 18.874 1.00 84.19 103 SER A O 1
ATOM 766 N N . ALA A 1 104 ? 12.465 -31.526 20.659 1.00 86.31 104 ALA A N 1
ATOM 767 C CA . ALA A 1 104 ? 13.117 -30.602 21.584 1.00 86.31 104 ALA A CA 1
ATOM 768 C C . ALA A 1 104 ? 14.629 -30.488 21.309 1.00 86.31 104 ALA A C 1
ATOM 770 O O . ALA A 1 104 ? 15.187 -29.391 21.387 1.00 86.31 104 ALA A O 1
ATOM 771 N N . LEU A 1 105 ? 15.280 -31.597 20.944 1.00 85.31 105 LEU A N 1
ATOM 772 C CA . LEU A 1 105 ? 16.692 -31.621 20.568 1.00 85.31 105 LEU A CA 1
ATOM 773 C C . LEU A 1 105 ? 16.955 -30.838 19.271 1.00 85.31 105 LEU A C 1
ATOM 775 O O . LEU A 1 105 ? 17.920 -30.079 19.218 1.00 85.31 105 LEU A O 1
ATOM 779 N N . ASP A 1 106 ? 16.077 -30.940 18.271 1.00 86.19 106 ASP A N 1
ATOM 780 C CA . ASP A 1 106 ? 16.173 -30.171 17.020 1.00 86.19 106 ASP A CA 1
ATOM 781 C C . ASP A 1 106 ? 16.153 -28.653 17.266 1.00 86.19 106 ASP A C 1
ATOM 783 O O . ASP A 1 106 ? 16.936 -27.901 16.676 1.00 86.19 106 ASP A O 1
ATOM 787 N N . ILE A 1 107 ? 15.289 -28.199 18.179 1.00 87.25 107 ILE A N 1
ATOM 788 C CA . ILE A 1 107 ? 15.197 -26.788 18.582 1.00 87.25 107 ILE A CA 1
ATOM 789 C C . ILE A 1 107 ? 16.487 -26.350 19.287 1.00 87.25 107 ILE A C 1
ATOM 791 O O . ILE A 1 107 ? 17.034 -25.291 18.966 1.00 87.25 107 ILE A O 1
ATOM 795 N N . LEU A 1 108 ? 17.002 -27.170 20.212 1.00 89.00 108 LEU A N 1
ATOM 796 C CA . LEU A 1 108 ? 18.254 -26.891 20.916 1.00 89.00 108 LEU A CA 1
ATOM 797 C C . LEU A 1 108 ? 19.424 -26.777 19.933 1.00 89.00 108 LEU A C 1
ATOM 799 O O . LEU A 1 108 ? 20.161 -25.795 19.965 1.00 89.00 108 LEU A O 1
ATOM 803 N N . LEU A 1 109 ? 19.578 -27.736 19.021 1.00 86.50 109 LEU A N 1
ATOM 804 C CA . LEU A 1 109 ? 20.668 -27.746 18.046 1.00 86.50 109 LEU A CA 1
ATOM 805 C C . LEU A 1 109 ? 20.653 -26.516 17.142 1.00 86.50 109 LEU A C 1
ATOM 807 O O . LEU A 1 109 ? 21.708 -25.969 16.826 1.00 86.50 109 LEU A O 1
ATOM 811 N N . ALA A 1 110 ? 19.476 -26.046 16.743 1.00 86.56 110 ALA A N 1
ATOM 812 C CA . ALA A 1 110 ? 19.383 -24.847 15.931 1.00 86.56 110 ALA A CA 1
ATOM 813 C C . ALA A 1 110 ? 19.695 -23.560 16.713 1.00 86.56 110 ALA A C 1
ATOM 815 O O . ALA A 1 110 ? 20.377 -22.686 16.180 1.00 86.56 110 ALA A O 1
ATOM 816 N N . ILE A 1 111 ? 19.299 -23.464 17.990 1.00 86.25 111 ILE A N 1
ATOM 817 C CA . ILE A 1 111 ? 19.742 -22.382 18.891 1.00 86.25 111 ILE A CA 1
ATOM 818 C C . ILE A 1 111 ? 21.271 -22.388 19.009 1.00 86.25 111 ILE A C 1
ATOM 820 O O . ILE A 1 111 ? 21.909 -21.347 18.851 1.00 86.25 111 ILE A O 1
ATOM 824 N N . LEU A 1 112 ? 21.868 -23.560 19.234 1.00 84.38 112 LEU A N 1
ATOM 825 C CA . LEU A 1 112 ? 23.313 -23.726 19.382 1.00 84.38 112 LEU A CA 1
ATOM 826 C C . LEU A 1 112 ? 24.077 -23.392 18.090 1.00 84.38 112 LEU A C 1
ATOM 828 O O . LEU A 1 112 ? 25.140 -22.773 18.158 1.00 84.38 112 LEU A O 1
ATOM 832 N N . LYS A 1 113 ? 23.519 -23.703 16.910 1.00 84.56 113 LYS A N 1
ATOM 833 C CA . LYS A 1 113 ? 24.095 -23.308 15.612 1.00 84.56 113 LYS A CA 1
ATOM 834 C C . LYS A 1 113 ? 24.293 -21.793 15.505 1.00 84.56 113 LYS A C 1
ATOM 836 O O . LYS A 1 113 ? 25.357 -21.382 15.056 1.00 84.56 113 LYS A O 1
ATOM 841 N N . THR A 1 114 ? 23.370 -20.971 16.023 1.00 82.19 114 THR A N 1
ATOM 842 C CA . THR A 1 114 ? 23.500 -19.492 15.992 1.00 82.19 114 THR A CA 1
ATOM 843 C C . THR A 1 114 ? 24.729 -18.942 16.728 1.00 82.19 114 THR A C 1
ATOM 845 O O . THR A 1 114 ? 25.124 -17.800 16.501 1.00 82.19 114 THR A O 1
ATOM 848 N N . VAL A 1 115 ? 25.341 -19.746 17.604 1.00 77.19 115 VAL A N 1
ATOM 849 C CA . VAL A 1 115 ? 26.554 -19.391 18.356 1.00 77.19 115 VAL A CA 1
ATOM 850 C C . VAL A 1 115 ? 27.820 -19.613 17.528 1.00 77.19 115 VAL A C 1
ATOM 852 O O . VAL A 1 115 ? 28.822 -18.939 17.744 1.00 77.19 115 VAL A O 1
ATOM 855 N N . VAL A 1 116 ? 27.791 -20.574 16.601 1.00 72.62 116 VAL A N 1
ATOM 856 C CA . VAL A 1 116 ? 28.975 -21.053 15.868 1.00 72.62 116 VAL A CA 1
ATOM 857 C C . VAL A 1 116 ? 28.964 -20.665 14.384 1.00 72.62 116 VAL A C 1
ATOM 859 O O . VAL A 1 116 ? 30.008 -20.713 13.738 1.00 72.62 116 VAL A O 1
ATOM 862 N N . THR A 1 117 ? 27.816 -20.258 13.830 1.00 71.81 117 THR A N 1
ATOM 863 C CA . THR A 1 117 ? 27.673 -19.811 12.432 1.00 71.81 117 THR A CA 1
ATOM 864 C C . THR A 1 117 ? 27.848 -18.299 12.291 1.00 71.81 117 THR A C 1
ATOM 866 O O . THR A 1 117 ? 27.301 -17.544 13.090 1.00 71.81 117 THR A O 1
ATOM 869 N N . LEU A 1 118 ? 28.556 -17.846 11.248 1.00 58.84 118 LEU A N 1
ATOM 870 C CA . LEU A 1 118 ? 28.655 -16.422 10.904 1.00 58.84 118 LEU A CA 1
ATOM 871 C C . LEU A 1 118 ? 27.444 -15.952 10.069 1.00 58.84 118 LEU A C 1
ATOM 873 O O . LEU A 1 118 ? 27.047 -16.675 9.154 1.00 58.84 118 LEU A O 1
ATOM 877 N N . PRO A 1 119 ? 26.905 -14.739 10.317 1.00 65.62 119 PRO A N 1
ATOM 878 C CA . PRO A 1 119 ? 27.317 -13.781 11.349 1.00 65.62 119 PRO A CA 1
ATOM 879 C C . PRO A 1 119 ? 26.930 -14.241 12.765 1.00 65.62 119 PRO A C 1
ATOM 881 O O . PRO A 1 119 ? 25.849 -14.787 12.974 1.00 65.62 119 PRO A O 1
ATOM 884 N N . LEU A 1 120 ? 27.824 -14.011 13.734 1.00 66.81 120 LEU A N 1
ATOM 885 C CA . LEU A 1 120 ? 27.604 -14.404 15.129 1.00 66.81 120 LEU A CA 1
ATOM 886 C C . LEU A 1 120 ? 26.391 -13.673 15.716 1.00 66.81 120 LEU A C 1
ATOM 888 O O . LEU A 1 120 ? 26.224 -12.468 15.521 1.00 66.81 120 LEU A O 1
ATOM 892 N N . ASN A 1 121 ? 25.575 -14.395 16.483 1.00 71.25 121 ASN A N 1
ATOM 893 C CA . ASN A 1 121 ? 24.414 -13.825 17.154 1.00 71.25 121 ASN A CA 1
ATOM 894 C C . ASN A 1 121 ? 24.831 -12.778 18.220 1.00 71.25 121 ASN A C 1
ATOM 896 O O . ASN A 1 121 ? 25.561 -13.126 19.154 1.00 71.25 121 ASN A O 1
ATOM 900 N N . PRO A 1 122 ? 24.336 -11.523 18.153 1.00 69.81 122 PRO A N 1
ATOM 901 C CA . PRO A 1 122 ? 24.684 -10.474 19.117 1.00 69.81 122 PRO A CA 1
ATOM 902 C C . PRO A 1 122 ? 24.168 -10.751 20.541 1.00 69.81 122 PRO A C 1
ATOM 904 O O . PRO A 1 122 ? 24.747 -10.261 21.508 1.00 69.81 122 PRO A O 1
ATOM 907 N N . ASN A 1 123 ? 23.110 -11.557 20.686 1.00 75.25 123 ASN A N 1
ATOM 908 C CA . ASN A 1 123 ? 22.449 -11.836 21.966 1.00 75.25 123 ASN A CA 1
ATOM 909 C C . ASN A 1 123 ? 23.009 -13.071 22.696 1.00 75.25 123 ASN A C 1
ATOM 911 O O . ASN A 1 123 ? 22.687 -13.296 23.867 1.00 75.25 123 ASN A O 1
ATOM 915 N N . LEU A 1 124 ? 23.834 -13.881 22.021 1.00 78.50 124 LEU A N 1
ATOM 916 C CA . LEU A 1 124 ? 24.432 -15.102 22.565 1.00 78.50 124 LEU A CA 1
ATOM 917 C C . LEU A 1 124 ? 25.826 -15.326 21.963 1.00 78.50 124 LEU A C 1
ATOM 919 O O . LEU A 1 124 ? 26.001 -16.081 21.009 1.00 78.50 124 LEU A O 1
ATOM 923 N N . SER A 1 125 ? 26.827 -14.659 22.539 1.00 80.69 125 SER A N 1
ATOM 924 C CA . SER A 1 125 ? 28.222 -14.800 22.113 1.00 80.69 125 SER A CA 1
ATOM 925 C C . SER A 1 125 ? 28.812 -16.169 22.495 1.00 80.69 125 SER A C 1
ATOM 927 O O . SER A 1 125 ? 28.364 -16.778 23.475 1.00 80.69 125 SER A O 1
ATOM 929 N N . PRO A 1 126 ? 29.878 -16.635 21.810 1.00 74.69 126 PRO A N 1
ATOM 930 C CA . PRO A 1 126 ? 30.600 -17.853 22.194 1.00 74.69 126 PRO A CA 1
ATOM 931 C C . PRO A 1 126 ? 31.055 -17.859 23.665 1.00 74.69 126 PRO A C 1
ATOM 933 O O . PRO A 1 126 ? 30.979 -18.883 24.337 1.00 74.69 126 PRO A O 1
ATOM 936 N N . ALA A 1 127 ? 31.442 -16.700 24.212 1.00 72.62 127 ALA A N 1
ATOM 937 C CA . ALA A 1 127 ? 31.812 -16.569 25.622 1.00 72.62 127 ALA A CA 1
ATOM 938 C C . ALA A 1 127 ? 30.620 -16.776 26.575 1.00 72.62 127 ALA A C 1
ATOM 940 O O . ALA A 1 127 ? 30.761 -17.428 27.607 1.00 72.62 127 ALA A O 1
ATOM 941 N N . LEU A 1 128 ? 29.433 -16.259 26.233 1.00 77.06 128 LEU A N 1
ATOM 942 C CA . LEU A 1 128 ? 28.216 -16.479 27.023 1.00 77.06 128 LEU A CA 1
ATOM 943 C C . LEU A 1 128 ? 27.717 -17.924 26.914 1.00 77.06 128 LEU A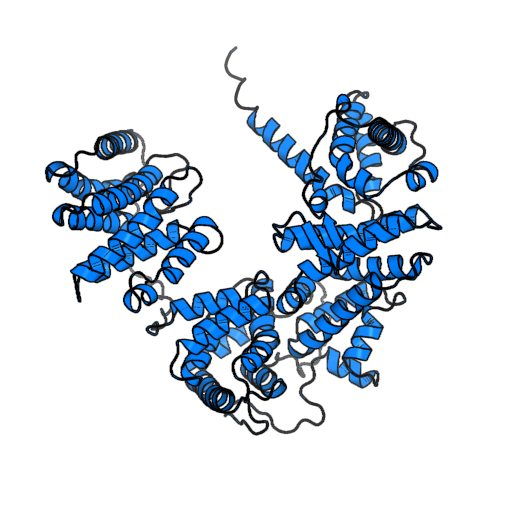 C 1
ATOM 945 O O . LEU A 1 128 ? 27.203 -18.465 27.894 1.00 77.06 128 LEU A O 1
ATOM 949 N N . ALA A 1 129 ? 27.907 -18.562 25.758 1.00 78.00 129 ALA A N 1
ATOM 950 C CA . ALA A 1 129 ? 27.510 -19.943 25.514 1.00 78.00 129 ALA A CA 1
ATOM 951 C C . ALA A 1 129 ? 28.309 -20.975 26.335 1.00 78.00 129 ALA A C 1
ATOM 953 O O . ALA A 1 129 ? 27.814 -22.081 26.545 1.00 78.00 129 ALA A O 1
ATOM 954 N N . LEU A 1 130 ? 29.472 -20.612 26.896 1.00 72.12 130 LEU A N 1
ATOM 955 C CA . LEU A 1 130 ? 30.189 -21.454 27.868 1.00 72.12 130 LEU A CA 1
ATOM 956 C C . LEU A 1 130 ? 29.329 -21.800 29.098 1.00 72.12 130 LEU A C 1
ATOM 958 O O . LEU A 1 130 ? 29.487 -22.874 29.674 1.00 72.12 130 LEU A O 1
ATOM 962 N N . ASN A 1 131 ? 28.360 -20.951 29.461 1.00 79.75 131 ASN A N 1
ATOM 963 C CA . ASN A 1 131 ? 27.420 -21.225 30.555 1.00 79.75 131 ASN A CA 1
ATOM 964 C C . ASN A 1 131 ? 26.441 -22.377 30.256 1.00 79.75 131 ASN A C 1
ATOM 966 O O . ASN A 1 131 ? 25.743 -22.827 31.161 1.00 79.75 131 ASN A O 1
ATOM 970 N N . LEU A 1 132 ? 26.361 -22.843 29.004 1.00 79.19 132 LEU A N 1
ATOM 971 C CA . LEU A 1 132 ? 25.517 -23.971 28.593 1.00 79.19 132 LEU A CA 1
ATOM 972 C C . LEU A 1 132 ? 26.256 -25.314 28.685 1.00 79.19 132 LEU A C 1
ATOM 974 O O . LEU A 1 132 ? 25.612 -26.359 28.741 1.00 79.19 132 LEU A O 1
ATOM 978 N N . VAL A 1 133 ? 27.595 -25.294 28.733 1.00 74.44 133 VAL A N 1
ATOM 979 C CA . VAL A 1 133 ? 28.449 -26.494 28.711 1.00 74.44 133 VAL A CA 1
ATOM 980 C C . VAL A 1 133 ? 28.116 -27.487 29.831 1.00 74.44 133 VAL A C 1
ATOM 982 O O . VAL A 1 133 ? 27.987 -28.666 29.511 1.00 74.44 133 VAL A O 1
ATOM 985 N N . PRO A 1 134 ? 27.909 -27.079 31.103 1.00 77.69 134 PRO A N 1
ATOM 986 C CA . PRO A 1 134 ? 27.550 -28.028 32.158 1.00 77.69 134 PRO A CA 1
ATOM 987 C C . PRO A 1 134 ? 26.257 -28.790 31.844 1.00 77.69 134 PRO A C 1
ATOM 989 O O . PRO A 1 134 ? 26.241 -30.013 31.893 1.00 77.69 134 PRO A O 1
ATOM 992 N N . GLY A 1 135 ? 25.205 -28.083 31.416 1.00 78.06 135 GLY A N 1
ATOM 993 C CA . GLY A 1 135 ? 23.921 -28.710 31.102 1.00 78.06 135 GLY A CA 1
ATOM 994 C C . GLY A 1 135 ? 23.946 -29.580 29.840 1.00 78.06 135 GLY A C 1
ATOM 995 O O . GLY A 1 135 ? 23.190 -30.545 29.755 1.00 78.06 135 GLY A O 1
ATOM 996 N N . ILE A 1 136 ? 24.824 -29.276 28.876 1.00 77.25 136 ILE A N 1
ATOM 997 C CA . ILE A 1 136 ? 25.048 -30.109 27.682 1.00 77.25 136 ILE A CA 1
ATOM 998 C C . ILE A 1 136 ? 25.860 -31.362 28.031 1.00 77.25 136 ILE A C 1
ATOM 1000 O O . ILE A 1 136 ? 25.541 -32.439 27.536 1.00 77.25 136 ILE A O 1
ATOM 1004 N N . ASN A 1 137 ? 26.859 -31.259 28.909 1.00 74.69 137 ASN A N 1
ATOM 1005 C CA . ASN A 1 137 ? 27.586 -32.430 29.403 1.00 74.69 137 ASN A CA 1
ATOM 1006 C C . ASN A 1 137 ? 26.661 -33.356 30.203 1.00 74.69 137 ASN A C 1
ATOM 1008 O O . ASN A 1 137 ? 26.654 -34.552 29.946 1.00 74.69 137 ASN A O 1
ATOM 1012 N N . ASP A 1 138 ? 25.791 -32.806 31.056 1.00 79.19 138 ASP A N 1
ATOM 1013 C CA . ASP A 1 138 ? 24.776 -33.589 31.775 1.00 79.19 138 ASP A CA 1
ATOM 1014 C C . ASP A 1 138 ? 23.820 -34.336 30.820 1.00 79.19 138 ASP A C 1
ATOM 1016 O O . ASP A 1 138 ? 23.355 -35.435 31.127 1.00 79.19 138 ASP A O 1
ATOM 1020 N N . LEU A 1 139 ? 23.520 -33.755 29.648 1.00 74.75 139 LEU A N 1
ATOM 1021 C CA . LEU A 1 139 ? 22.721 -34.408 28.603 1.00 74.75 139 LEU A CA 1
ATOM 1022 C C . LEU A 1 139 ? 23.469 -35.567 27.928 1.00 74.75 139 LEU A C 1
ATOM 1024 O O . LEU A 1 139 ? 22.844 -36.579 27.614 1.00 74.75 139 LEU A O 1
ATOM 1028 N N . LEU A 1 140 ? 24.780 -35.424 27.711 1.00 70.06 140 LEU A N 1
ATOM 1029 C CA . LEU A 1 140 ? 25.636 -36.446 27.097 1.00 70.06 140 LEU A CA 1
ATOM 1030 C C . LEU A 1 140 ? 25.963 -37.593 28.071 1.00 70.06 140 LEU A C 1
ATOM 1032 O O . LEU A 1 140 ? 25.990 -38.753 27.662 1.00 70.06 140 LEU A O 1
ATOM 1036 N N . ASP A 1 141 ? 26.155 -37.283 29.355 1.00 69.19 141 ASP A N 1
ATOM 1037 C CA . ASP A 1 141 ? 26.461 -38.254 30.414 1.00 69.19 141 ASP A CA 1
ATOM 1038 C C . ASP A 1 141 ? 25.222 -39.064 30.848 1.00 69.19 141 ASP A C 1
ATOM 1040 O O . ASP A 1 141 ? 25.348 -40.170 31.378 1.00 69.19 141 ASP A O 1
ATOM 1044 N N . GLY A 1 142 ? 24.014 -38.545 30.592 1.00 61.16 142 GLY A N 1
ATOM 1045 C CA . GLY A 1 142 ? 22.729 -39.148 30.968 1.00 61.16 142 GLY A CA 1
ATOM 1046 C C . GLY A 1 142 ? 22.333 -40.436 30.227 1.00 61.16 142 GLY A C 1
ATOM 1047 O O . GLY A 1 142 ? 21.311 -41.022 30.565 1.00 61.16 142 GLY A O 1
ATOM 1048 N N . GLY A 1 143 ? 23.111 -40.896 29.242 1.00 54.69 143 GLY A N 1
ATOM 1049 C CA . GLY A 1 143 ? 22.989 -42.234 28.637 1.00 54.69 143 GLY A CA 1
ATOM 1050 C C . GLY A 1 143 ? 21.884 -42.453 27.587 1.00 54.69 143 GLY A C 1
ATOM 1051 O O . GLY A 1 143 ? 22.010 -43.397 26.811 1.00 54.69 143 GLY A O 1
ATOM 1052 N N . ASP A 1 144 ? 20.867 -41.588 27.494 1.00 50.31 144 ASP A N 1
ATOM 1053 C CA . ASP A 1 144 ? 19.722 -41.766 26.571 1.00 50.31 144 ASP A CA 1
ATOM 1054 C C . ASP A 1 144 ? 19.757 -40.881 25.302 1.00 50.31 144 ASP A C 1
ATOM 1056 O O . ASP A 1 144 ? 18.996 -41.116 24.362 1.00 50.31 144 ASP A O 1
ATOM 1060 N N . ILE A 1 145 ? 20.651 -39.884 25.216 1.00 55.66 145 ILE A N 1
ATOM 1061 C CA . ILE A 1 145 ? 20.798 -39.000 24.041 1.00 55.66 145 ILE A CA 1
ATOM 1062 C C . ILE A 1 145 ? 22.240 -39.059 23.526 1.00 55.66 145 ILE A C 1
ATOM 1064 O O . ILE A 1 145 ? 23.128 -38.371 24.020 1.00 55.66 145 ILE A O 1
ATOM 1068 N N . VAL A 1 146 ? 22.477 -39.850 22.476 1.00 53.69 146 VAL A N 1
ATOM 1069 C CA . VAL A 1 146 ? 23.761 -39.872 21.757 1.00 53.69 146 VAL A CA 1
ATOM 1070 C C . VAL A 1 146 ? 23.654 -38.949 20.540 1.00 53.69 146 VAL A C 1
ATOM 1072 O O . VAL A 1 146 ? 23.359 -39.402 19.437 1.00 53.69 146 VAL A O 1
ATOM 1075 N N . SER A 1 147 ? 23.850 -37.639 20.733 1.00 63.00 147 SER A N 1
ATOM 1076 C CA . SER A 1 147 ? 23.884 -36.677 19.621 1.00 63.00 147 SER A CA 1
ATOM 1077 C C . SER A 1 147 ? 25.334 -36.331 19.252 1.00 63.00 147 SER A C 1
ATOM 1079 O O . SER A 1 147 ? 25.970 -35.549 19.966 1.00 63.00 147 SER A O 1
ATOM 1081 N N . PRO A 1 148 ? 25.873 -36.849 18.129 1.00 63.97 148 PRO A N 1
ATOM 1082 C CA . PRO A 1 148 ? 27.198 -36.454 17.640 1.00 63.97 148 PRO A CA 1
ATOM 1083 C C . PRO A 1 148 ? 27.275 -34.952 17.320 1.00 63.97 148 PRO A C 1
ATOM 1085 O O . PRO A 1 148 ? 28.360 -34.376 17.287 1.00 63.97 148 PRO A O 1
ATOM 1088 N N . GLU A 1 149 ? 26.130 -34.300 17.119 1.00 68.56 149 GLU A N 1
ATOM 1089 C CA . GLU A 1 149 ? 26.019 -32.877 16.810 1.00 68.56 149 GLU A CA 1
ATOM 1090 C C . GLU A 1 149 ? 26.249 -31.997 18.043 1.00 68.56 149 GLU A C 1
ATOM 1092 O O . GLU A 1 149 ? 26.905 -30.964 17.923 1.00 68.56 149 GLU A O 1
ATOM 1097 N N . LEU A 1 150 ? 25.799 -32.420 19.233 1.00 70.38 150 LEU A N 1
ATOM 1098 C CA . LEU A 1 150 ? 26.122 -31.740 20.496 1.00 70.38 150 LEU A CA 1
ATOM 1099 C C . LEU A 1 150 ? 27.617 -31.844 20.813 1.00 70.38 150 LEU A C 1
ATOM 1101 O O . LEU A 1 150 ? 28.246 -30.856 21.191 1.00 70.38 150 LEU A O 1
ATOM 1105 N N . THR A 1 151 ? 28.210 -33.021 20.594 1.00 69.38 151 THR A N 1
ATOM 1106 C CA . THR A 1 151 ? 29.657 -33.217 20.739 1.00 69.38 151 THR A CA 1
ATOM 1107 C C . THR A 1 151 ? 30.434 -32.351 19.742 1.00 69.38 151 THR A C 1
ATOM 1109 O O . THR A 1 151 ? 31.387 -31.674 20.123 1.00 69.38 151 THR A O 1
ATOM 1112 N N . ASN A 1 152 ? 30.002 -32.306 18.478 1.00 70.44 152 ASN A N 1
ATOM 1113 C CA . ASN A 1 152 ? 30.593 -31.441 17.458 1.00 70.44 152 ASN A CA 1
ATOM 1114 C C . ASN A 1 152 ? 30.458 -29.949 17.811 1.00 70.44 152 ASN A C 1
ATOM 1116 O O . ASN A 1 152 ? 31.402 -29.186 17.618 1.00 70.44 152 ASN A O 1
ATOM 1120 N N . TRP A 1 153 ? 29.326 -29.529 18.379 1.00 76.81 153 TRP A N 1
ATOM 1121 C CA . TRP A 1 153 ? 29.142 -28.156 18.844 1.00 76.81 153 TRP A CA 1
ATOM 1122 C C . TRP A 1 153 ? 30.098 -27.794 19.989 1.00 76.81 153 TRP A C 1
ATOM 1124 O O . TRP A 1 153 ? 30.704 -26.727 19.945 1.00 76.81 153 TRP A O 1
ATOM 1134 N N . LEU A 1 154 ? 30.314 -28.685 20.967 1.00 67.44 154 LEU A N 1
ATOM 1135 C CA . LEU A 1 154 ? 31.305 -28.474 22.034 1.00 67.44 154 LEU A CA 1
ATOM 1136 C C . LEU A 1 154 ? 32.723 -28.300 21.466 1.00 67.44 154 LEU A C 1
ATOM 1138 O O . LEU A 1 154 ? 33.460 -27.413 21.903 1.00 67.44 154 LEU A O 1
ATOM 1142 N N . PHE A 1 155 ? 33.088 -29.086 20.447 1.00 65.19 155 PHE A N 1
ATOM 1143 C CA . PHE A 1 155 ? 34.358 -28.915 19.739 1.00 65.19 155 PHE A CA 1
ATOM 1144 C C . PHE A 1 155 ? 34.444 -27.559 19.024 1.00 65.19 155 PHE A C 1
ATOM 1146 O O . PHE A 1 155 ? 35.446 -26.859 19.171 1.00 65.19 155 PHE A O 1
ATOM 1153 N N . GLN A 1 156 ? 33.398 -27.142 18.308 1.00 68.62 156 GLN A N 1
ATOM 1154 C CA . GLN A 1 156 ? 33.359 -25.846 17.618 1.00 68.62 156 GLN A CA 1
ATOM 1155 C C . GLN A 1 156 ? 33.411 -24.665 18.594 1.00 68.62 156 GLN A C 1
ATOM 1157 O O . GLN A 1 156 ? 34.154 -23.712 18.368 1.00 68.62 156 GLN A O 1
ATOM 1162 N N . LEU A 1 157 ? 32.688 -24.747 19.712 1.00 68.38 157 LEU A N 1
ATOM 1163 C CA . LEU A 1 157 ? 32.724 -23.736 20.762 1.00 68.38 157 LEU A CA 1
ATOM 1164 C C . LEU A 1 157 ? 34.119 -23.635 21.386 1.00 68.38 157 LEU A C 1
ATOM 1166 O O . LEU A 1 157 ? 34.601 -22.528 21.620 1.00 68.38 157 LEU A O 1
ATOM 1170 N N . SER A 1 158 ? 34.787 -24.772 21.618 1.00 57.84 158 SER A N 1
ATOM 1171 C CA . SER A 1 158 ? 36.161 -24.777 22.127 1.00 57.84 158 SER A CA 1
ATOM 1172 C C . SER A 1 158 ? 37.113 -24.090 21.148 1.00 57.84 158 SER A C 1
ATOM 1174 O O . SER A 1 158 ? 37.841 -23.194 21.555 1.00 57.84 158 SER A O 1
ATOM 1176 N N . ALA A 1 159 ? 37.013 -24.381 19.846 1.00 62.16 159 ALA A N 1
ATOM 1177 C CA . ALA A 1 159 ? 37.840 -23.747 18.820 1.00 62.16 159 ALA A CA 1
ATOM 1178 C C . ALA A 1 159 ? 37.638 -22.222 18.753 1.00 62.16 159 ALA A C 1
ATOM 1180 O O . ALA A 1 159 ? 38.605 -21.486 18.567 1.00 62.16 159 ALA A O 1
ATOM 1181 N N . LEU A 1 160 ? 36.403 -21.745 18.957 1.00 63.00 160 LEU A N 1
ATOM 1182 C CA . LEU A 1 160 ? 36.061 -20.316 18.993 1.00 63.00 160 LEU A CA 1
ATOM 1183 C C . LEU A 1 160 ? 36.475 -19.610 20.296 1.00 63.00 160 LEU A C 1
ATOM 1185 O O . LEU A 1 160 ? 36.501 -18.383 20.337 1.00 63.00 160 LEU A O 1
ATOM 1189 N N . THR A 1 161 ? 36.769 -20.358 21.363 1.00 63.03 161 THR A N 1
ATOM 1190 C CA . THR A 1 161 ? 37.105 -19.807 22.689 1.00 63.03 161 THR A CA 1
ATOM 1191 C C . THR A 1 161 ? 38.570 -20.020 23.091 1.00 63.03 161 THR A C 1
ATOM 1193 O O . THR A 1 161 ? 39.029 -19.367 24.025 1.00 63.03 161 THR A O 1
ATOM 1196 N N . THR A 1 162 ? 39.332 -20.859 22.374 1.00 47.81 162 THR A N 1
ATOM 1197 C CA . THR A 1 162 ? 40.762 -21.140 22.627 1.00 47.81 162 THR A CA 1
ATOM 1198 C C . THR A 1 162 ? 41.752 -20.333 21.775 1.00 47.81 162 THR A C 1
ATOM 1200 O O . THR A 1 162 ? 42.953 -20.583 21.853 1.00 47.81 162 THR A O 1
ATOM 1203 N N . THR A 1 163 ? 41.313 -19.385 20.941 1.00 41.28 163 THR A N 1
ATOM 1204 C CA . THR A 1 163 ? 42.251 -18.508 20.216 1.00 41.28 163 THR A CA 1
ATOM 1205 C C . THR A 1 163 ? 42.823 -17.445 21.156 1.00 41.28 163 THR A C 1
ATOM 1207 O O . THR A 1 163 ? 42.183 -16.430 21.428 1.00 41.28 163 THR A O 1
ATOM 1210 N N . ASP A 1 164 ? 44.034 -17.687 21.657 1.00 31.77 164 ASP A N 1
ATOM 1211 C CA . ASP A 1 164 ? 44.822 -16.731 22.434 1.00 31.77 164 ASP A CA 1
ATOM 1212 C C . ASP A 1 164 ? 45.252 -15.506 21.595 1.00 31.77 164 ASP A C 1
ATOM 1214 O O . ASP A 1 164 ? 46.046 -15.625 20.661 1.00 31.77 164 ASP A O 1
ATOM 1218 N N . GLY A 1 165 ? 44.798 -14.318 22.026 1.00 27.02 165 GLY A N 1
ATOM 1219 C CA . GLY A 1 165 ? 45.566 -13.059 22.031 1.00 27.02 165 GLY A CA 1
ATOM 1220 C C . GLY A 1 165 ? 45.010 -11.863 21.225 1.00 27.02 165 GLY A C 1
ATOM 1221 O O . GLY A 1 165 ? 44.527 -12.058 20.113 1.00 27.02 165 GLY A O 1
ATOM 1222 N N . PRO A 1 166 ? 45.199 -10.596 21.674 1.00 36.00 166 PRO A N 1
ATOM 1223 C CA . PRO A 1 166 ? 45.271 -10.042 23.032 1.00 36.00 166 PRO A CA 1
ATOM 1224 C C . PRO A 1 166 ? 43.970 -9.282 23.402 1.00 36.00 166 PRO A C 1
ATOM 1226 O O . PRO A 1 166 ? 43.244 -8.788 22.544 1.00 36.00 166 PRO A O 1
ATOM 1229 N N . GLY A 1 167 ? 43.661 -9.190 24.698 1.00 32.69 167 GLY A N 1
ATOM 1230 C CA . GLY A 1 167 ? 42.389 -8.639 25.183 1.00 32.69 167 GLY A CA 1
ATOM 1231 C C . GLY A 1 167 ? 42.163 -7.139 24.947 1.00 32.69 167 GLY A C 1
ATOM 1232 O O . GLY A 1 167 ? 43.080 -6.391 24.609 1.00 32.69 167 GLY A O 1
ATOM 1233 N N . PRO A 1 168 ? 40.953 -6.679 25.295 1.00 32.47 168 PRO A N 1
ATOM 1234 C CA . PRO A 1 168 ? 40.853 -5.503 26.139 1.00 32.47 168 PRO A CA 1
ATOM 1235 C C . PRO A 1 168 ? 39.988 -5.759 27.383 1.00 32.47 168 PRO A C 1
ATOM 1237 O O . PRO A 1 168 ? 38.827 -6.147 27.318 1.00 32.47 168 PRO A O 1
ATOM 1240 N N . SER A 1 169 ? 40.606 -5.442 28.519 1.00 26.83 169 SER A N 1
ATOM 1241 C CA . SER A 1 169 ? 40.026 -4.585 29.555 1.00 26.83 169 SER A CA 1
ATOM 1242 C C . SER A 1 169 ? 38.876 -5.132 30.406 1.00 26.83 169 SER A C 1
ATOM 1244 O O . SER A 1 169 ? 37.696 -4.912 30.153 1.00 26.83 169 SER A O 1
ATOM 1246 N N . ARG A 1 170 ? 39.268 -5.654 31.577 1.00 34.97 170 ARG A N 1
ATOM 1247 C CA . ARG A 1 170 ? 38.577 -5.347 32.839 1.00 34.97 170 ARG A CA 1
ATOM 1248 C C . ARG A 1 170 ? 38.365 -3.831 32.948 1.00 34.97 170 ARG A C 1
ATOM 1250 O O . ARG A 1 170 ? 39.347 -3.096 33.007 1.00 34.97 170 ARG A O 1
ATOM 1257 N N . VAL A 1 171 ? 37.113 -3.396 33.060 1.00 28.83 171 VAL A N 1
ATOM 1258 C CA . VAL A 1 171 ? 36.694 -2.076 33.568 1.00 28.83 171 VAL A CA 1
ATOM 1259 C C . VAL A 1 171 ? 35.480 -2.315 34.491 1.00 28.83 171 VAL A C 1
ATOM 1261 O O . VAL A 1 171 ? 34.754 -3.287 34.280 1.00 28.83 171 VAL A O 1
ATOM 1264 N N . PRO A 1 172 ? 35.356 -1.567 35.603 1.00 29.25 172 PRO A N 1
ATOM 1265 C CA . PRO A 1 172 ? 35.021 -2.120 36.912 1.00 29.25 172 PRO A CA 1
ATOM 1266 C C . PRO A 1 172 ? 33.534 -2.033 37.278 1.00 29.25 172 PRO A C 1
ATOM 1268 O O . PRO A 1 172 ? 32.763 -1.293 36.677 1.00 29.25 172 PRO A O 1
ATOM 1271 N N . GLN A 1 173 ? 33.170 -2.756 38.345 1.00 32.91 173 GLN A N 1
ATOM 1272 C CA . GLN A 1 173 ? 32.004 -2.444 39.174 1.00 32.91 173 GLN A CA 1
ATOM 1273 C C . GLN A 1 173 ? 32.011 -0.951 39.517 1.00 32.91 173 GLN A C 1
ATOM 1275 O O . GLN A 1 173 ? 32.886 -0.492 40.255 1.00 32.91 173 GLN A O 1
ATOM 1280 N N . GLN A 1 174 ? 31.019 -0.221 39.014 1.00 26.44 174 GLN A N 1
ATOM 1281 C CA . GLN A 1 174 ? 30.651 1.088 39.526 1.00 26.44 174 GLN A CA 1
ATOM 1282 C C . GLN A 1 174 ? 29.209 1.027 40.034 1.00 26.44 174 GLN A C 1
ATOM 1284 O O . GLN A 1 174 ? 28.318 0.449 39.416 1.00 26.44 174 GLN A O 1
ATOM 1289 N N . VAL A 1 175 ? 29.077 1.542 41.246 1.00 27.16 175 VAL A N 1
ATOM 1290 C CA . VAL A 1 175 ? 27.917 1.561 42.128 1.00 27.16 175 VAL A CA 1
ATOM 1291 C C . VAL A 1 175 ? 26.951 2.668 41.698 1.00 27.16 175 VAL A C 1
ATOM 1293 O O . VAL A 1 175 ? 27.402 3.749 41.337 1.00 27.16 175 VAL A O 1
ATOM 1296 N N . ASP A 1 176 ? 25.657 2.355 41.801 1.00 30.14 176 ASP A N 1
ATOM 1297 C CA . ASP A 1 176 ? 24.490 3.249 41.879 1.00 30.14 176 ASP A CA 1
ATOM 1298 C C . ASP A 1 176 ? 24.282 4.281 40.757 1.00 30.14 176 ASP A C 1
ATOM 1300 O O . ASP A 1 176 ? 24.718 5.423 40.832 1.00 30.14 176 ASP A O 1
ATOM 1304 N N . GLU A 1 177 ? 23.469 3.895 39.776 1.00 24.23 177 GLU A N 1
ATOM 1305 C CA . GLU A 1 177 ? 22.315 4.696 39.362 1.00 24.23 177 GLU A CA 1
ATOM 1306 C C . GLU A 1 177 ? 21.271 3.717 38.823 1.00 24.23 177 GLU A C 1
ATOM 1308 O O . GLU A 1 177 ? 21.508 2.958 37.883 1.00 24.23 177 GLU A O 1
ATOM 1313 N N . SER A 1 178 ? 20.137 3.638 39.510 1.00 22.31 178 SER A N 1
ATOM 1314 C CA . SER A 1 178 ? 19.052 2.730 39.162 1.00 22.31 178 SER A CA 1
ATOM 1315 C C . SER A 1 178 ? 18.526 3.114 37.775 1.00 22.31 178 SER A C 1
ATOM 1317 O O . SER A 1 178 ? 18.038 4.235 37.621 1.00 22.31 178 SER A O 1
ATOM 1319 N N . PRO A 1 179 ? 18.530 2.219 36.768 1.00 24.77 179 PRO A N 1
ATOM 1320 C CA . PRO A 1 179 ? 17.678 2.427 35.614 1.00 24.77 179 PRO A CA 1
ATOM 1321 C C . PRO A 1 179 ? 16.256 2.321 36.153 1.00 24.77 179 PRO A C 1
ATOM 1323 O O . PRO A 1 179 ? 15.852 1.257 36.634 1.00 24.77 179 PRO A O 1
ATOM 1326 N N . GLN A 1 180 ? 15.523 3.434 36.156 1.00 24.50 180 GLN A N 1
ATOM 1327 C CA . GLN A 1 180 ? 14.096 3.414 36.433 1.00 24.50 180 GLN A CA 1
ATOM 1328 C C . GLN A 1 180 ? 13.470 2.398 35.483 1.00 24.50 180 GLN A C 1
ATOM 1330 O O . GLN A 1 180 ? 13.409 2.583 34.269 1.00 24.50 180 GLN A O 1
ATOM 1335 N N . ARG A 1 181 ? 13.084 1.271 36.077 1.00 22.09 181 ARG A N 1
ATOM 1336 C CA . ARG A 1 181 ? 12.276 0.223 35.479 1.00 22.09 181 ARG A CA 1
ATOM 1337 C C . ARG A 1 181 ? 11.099 0.939 34.803 1.00 22.09 181 ARG A C 1
ATOM 1339 O O . ARG A 1 181 ? 10.380 1.638 35.519 1.00 22.09 181 ARG A O 1
ATOM 1346 N N . PRO A 1 182 ? 10.884 0.808 33.481 1.00 22.92 182 PRO A N 1
ATOM 1347 C CA . PRO A 1 182 ? 9.583 1.141 32.925 1.00 22.92 182 PRO A CA 1
ATOM 1348 C C . PRO A 1 182 ? 8.588 0.337 33.753 1.00 22.92 182 PRO A C 1
ATOM 1350 O O . PRO A 1 182 ? 8.801 -0.866 33.938 1.00 22.92 182 PRO A O 1
ATOM 1353 N N . GLU A 1 183 ? 7.598 0.997 34.348 1.00 23.66 183 GLU A N 1
ATOM 1354 C CA . GLU A 1 183 ? 6.528 0.324 35.073 1.00 23.66 183 GLU A CA 1
ATOM 1355 C C . GLU A 1 183 ? 5.914 -0.708 34.122 1.00 23.66 183 GLU A C 1
ATOM 1357 O O . GLU A 1 183 ? 5.151 -0.383 33.215 1.00 23.66 183 GLU A O 1
ATOM 1362 N N . LEU A 1 184 ? 6.342 -1.964 34.272 1.00 27.66 184 LEU A N 1
ATOM 1363 C CA . LEU A 1 184 ? 5.742 -3.115 33.625 1.00 27.66 184 LEU A CA 1
ATOM 1364 C C . LEU A 1 184 ? 4.349 -3.215 34.229 1.00 27.66 184 LEU A C 1
ATOM 1366 O O . LEU A 1 184 ? 4.185 -3.722 35.339 1.00 27.66 184 LEU A O 1
ATOM 1370 N N . LEU A 1 185 ? 3.395 -2.634 33.501 1.00 29.72 185 LEU A N 1
ATOM 1371 C CA . LEU A 1 185 ? 1.962 -2.739 33.719 1.00 29.72 185 LEU A CA 1
ATOM 1372 C C . LEU A 1 185 ? 1.634 -4.177 34.124 1.00 29.72 185 LEU A C 1
ATOM 1374 O O . LEU A 1 185 ? 2.037 -5.126 33.451 1.00 29.72 185 LEU A O 1
ATOM 1378 N N . GLU A 1 186 ? 0.933 -4.334 35.243 1.00 25.09 186 GLU A N 1
ATOM 1379 C CA . GLU A 1 186 ? 0.400 -5.622 35.669 1.00 25.09 186 GLU A CA 1
ATOM 1380 C C . GLU A 1 186 ? -0.467 -6.193 34.541 1.00 25.09 186 GLU A C 1
ATOM 1382 O O . GLU A 1 186 ? -1.573 -5.724 34.266 1.00 25.09 186 GLU A O 1
ATOM 1387 N N . PHE A 1 187 ? 0.068 -7.193 33.842 1.00 28.91 187 PHE A N 1
ATOM 1388 C CA . PHE A 1 187 ? -0.615 -7.829 32.729 1.00 28.91 187 PHE A CA 1
ATOM 1389 C C . PHE A 1 187 ? -1.827 -8.602 33.254 1.00 28.91 187 PHE A C 1
ATOM 1391 O O . PHE A 1 187 ? -1.700 -9.544 34.043 1.00 28.91 187 PHE A O 1
ATOM 1398 N N . SER A 1 188 ? -3.020 -8.219 32.794 1.00 36.66 188 SER A N 1
ATOM 1399 C CA . SER A 1 188 ? -4.220 -9.033 32.974 1.00 36.66 188 SER A CA 1
ATOM 1400 C C . SER A 1 188 ? -4.009 -10.393 32.289 1.00 36.66 188 SER A C 1
ATOM 1402 O O . SER A 1 188 ? -3.286 -10.496 31.295 1.00 36.66 188 SER A O 1
ATOM 1404 N N . LYS A 1 189 ? -4.670 -11.450 32.780 1.00 33.44 189 LYS A N 1
ATOM 1405 C CA . LYS A 1 189 ? -4.561 -12.828 32.251 1.00 33.44 189 LYS A CA 1
ATOM 1406 C C . LYS A 1 189 ? -4.821 -12.968 30.733 1.00 33.44 189 LYS A C 1
ATOM 1408 O O . LYS A 1 189 ? -4.487 -14.008 30.176 1.00 33.44 189 LYS A O 1
ATOM 1413 N N . ASN A 1 190 ? -5.375 -11.942 30.073 1.00 39.25 190 ASN A N 1
ATOM 1414 C CA . ASN A 1 190 ? -5.712 -11.926 28.644 1.00 39.25 190 ASN A CA 1
ATOM 1415 C C . ASN A 1 190 ? -4.910 -10.905 27.803 1.00 39.25 190 ASN A C 1
ATOM 1417 O O . ASN A 1 190 ? -5.121 -10.852 26.593 1.00 39.25 190 ASN A O 1
ATOM 1421 N N . GLY A 1 191 ? -3.987 -10.132 28.394 1.00 48.59 191 GLY A N 1
ATOM 1422 C CA . GLY A 1 191 ? -3.219 -9.064 27.723 1.00 48.59 191 GLY A CA 1
ATOM 1423 C C . GLY A 1 191 ? -2.637 -9.407 26.336 1.00 48.59 191 GLY A C 1
ATOM 1424 O O . GLY A 1 191 ? -2.964 -8.721 25.371 1.00 48.59 191 GLY A O 1
ATOM 1425 N N . PRO A 1 192 ? -1.892 -10.519 26.157 1.00 55.16 192 PRO A N 1
ATOM 1426 C CA . PRO A 1 192 ? -1.243 -10.808 24.875 1.00 55.16 192 PRO A CA 1
ATOM 1427 C C . PRO A 1 192 ? -2.216 -11.120 23.723 1.00 55.16 192 PRO A C 1
ATOM 1429 O O . PRO A 1 192 ? -1.842 -10.982 22.562 1.00 55.16 192 PRO A O 1
ATOM 1432 N N . LEU A 1 193 ? -3.458 -11.542 24.003 1.00 54.91 193 LEU A N 1
ATOM 1433 C CA . LEU A 1 193 ? -4.478 -11.738 22.960 1.00 54.91 193 LEU A CA 1
ATOM 1434 C C . LEU A 1 193 ? -4.948 -10.393 22.398 1.00 54.91 193 LEU A C 1
ATOM 1436 O O . LEU A 1 193 ? -5.098 -10.242 21.187 1.00 54.91 193 LEU A O 1
ATOM 1440 N N . PHE A 1 194 ? -5.178 -9.427 23.286 1.00 62.84 194 PHE A N 1
ATOM 1441 C CA . PHE A 1 194 ? -5.637 -8.098 22.910 1.00 62.84 194 PHE A CA 1
ATOM 1442 C C . PHE A 1 194 ? -4.539 -7.263 22.275 1.00 62.84 194 PHE A C 1
ATOM 1444 O O . PHE A 1 194 ? -4.853 -6.467 21.403 1.00 62.84 194 PHE A O 1
ATOM 1451 N N . ASP A 1 195 ? -3.274 -7.505 22.612 1.00 62.22 195 ASP A N 1
ATOM 1452 C CA . ASP A 1 195 ? -2.147 -6.860 21.938 1.00 62.22 195 ASP A CA 1
ATOM 1453 C C . ASP A 1 195 ? -2.009 -7.346 20.486 1.00 62.22 195 ASP A C 1
ATOM 1455 O O . ASP A 1 195 ? -1.820 -6.537 19.580 1.00 62.22 195 ASP A O 1
ATOM 1459 N N . VAL A 1 196 ? -2.196 -8.650 20.230 1.00 61.03 196 VAL A N 1
ATOM 1460 C CA . VAL A 1 196 ? -2.236 -9.196 18.859 1.00 61.03 196 VAL A CA 1
ATOM 1461 C C . VAL A 1 196 ? -3.449 -8.674 18.092 1.00 61.03 196 VAL A C 1
ATOM 1463 O O . VAL A 1 196 ? -3.320 -8.283 16.934 1.00 61.03 196 VAL A O 1
ATOM 1466 N N . LEU A 1 197 ? -4.624 -8.642 18.724 1.00 66.44 197 LEU A N 1
ATOM 1467 C CA . LEU A 1 197 ? -5.839 -8.109 18.107 1.00 66.44 197 LEU A CA 1
ATOM 1468 C C . LEU A 1 197 ? -5.707 -6.609 17.810 1.00 66.44 197 LEU A C 1
ATOM 1470 O O . LEU A 1 197 ? -6.085 -6.161 16.731 1.00 66.44 197 LEU A O 1
ATOM 1474 N N . ALA A 1 198 ? -5.140 -5.841 18.740 1.00 66.81 198 ALA A N 1
ATOM 1475 C CA . ALA A 1 198 ? -4.873 -4.422 18.574 1.00 66.81 198 ALA A CA 1
ATOM 1476 C C . ALA A 1 198 ? -3.893 -4.194 17.420 1.00 66.81 198 ALA A C 1
ATOM 1478 O O . ALA A 1 198 ? -4.201 -3.410 16.529 1.00 66.81 198 ALA A O 1
ATOM 1479 N N . TYR A 1 199 ? -2.796 -4.957 17.366 1.00 67.25 199 TYR A N 1
ATOM 1480 C CA . TYR A 1 199 ? -1.852 -4.926 16.251 1.00 67.25 199 TYR A CA 1
ATOM 1481 C C . TYR A 1 199 ? -2.521 -5.256 14.908 1.00 67.25 199 TYR A C 1
ATOM 1483 O O . TYR A 1 199 ? -2.278 -4.573 13.913 1.00 67.25 199 TYR A O 1
ATOM 1491 N N . GLN A 1 200 ? -3.403 -6.262 14.862 1.00 67.38 200 GLN A N 1
ATOM 1492 C CA . GLN A 1 200 ? -4.156 -6.610 13.651 1.00 67.38 200 GLN A CA 1
ATOM 1493 C C . GLN A 1 200 ? -5.084 -5.481 13.196 1.00 67.38 200 GLN A C 1
ATOM 1495 O O . GLN A 1 200 ? -5.114 -5.161 12.014 1.00 67.38 200 GLN A O 1
ATOM 1500 N N . VAL A 1 201 ? -5.812 -4.850 14.120 1.00 68.88 201 VAL A N 1
ATOM 1501 C CA . VAL A 1 201 ? -6.724 -3.733 13.816 1.00 68.88 201 VAL A CA 1
ATOM 1502 C C . VAL A 1 201 ? -5.961 -2.476 13.376 1.00 68.88 201 VAL A C 1
ATOM 1504 O O . VAL A 1 201 ? -6.481 -1.688 12.590 1.00 68.88 201 VAL A O 1
ATOM 1507 N N . THR A 1 202 ? -4.724 -2.287 13.845 1.00 68.81 202 THR A N 1
ATOM 1508 C CA . THR A 1 202 ? -3.873 -1.144 13.471 1.00 68.81 202 THR A CA 1
ATOM 1509 C C . THR A 1 202 ? -2.980 -1.407 12.262 1.00 68.81 202 THR A C 1
ATOM 1511 O O . THR A 1 202 ? -2.346 -0.478 11.769 1.00 68.81 202 THR A O 1
ATOM 1514 N N . THR A 1 203 ? -2.898 -2.645 11.768 1.00 64.06 203 THR A N 1
ATOM 1515 C CA . THR A 1 203 ? -2.122 -2.965 10.565 1.00 64.06 203 THR A CA 1
ATOM 1516 C C . THR A 1 203 ? -2.989 -2.831 9.319 1.00 64.06 203 THR A C 1
ATOM 1518 O O . THR A 1 203 ? -4.010 -3.499 9.160 1.00 64.06 203 THR A O 1
ATOM 1521 N N . VAL A 1 204 ? -2.528 -1.995 8.383 1.00 51.88 204 VAL A N 1
ATOM 1522 C CA . VAL A 1 204 ? -3.186 -1.688 7.095 1.00 51.88 204 VAL A CA 1
ATOM 1523 C C . VAL A 1 204 ? -3.260 -2.904 6.147 1.00 51.88 204 VAL A C 1
ATOM 1525 O O . VAL A 1 204 ? -3.810 -2.833 5.054 1.00 51.88 204 VAL A O 1
ATOM 1528 N N . LEU A 1 205 ? -2.709 -4.048 6.559 1.00 48.06 205 LEU A N 1
ATOM 1529 C CA . LEU A 1 205 ? -2.741 -5.310 5.819 1.00 48.06 205 LEU A CA 1
ATOM 1530 C C . LEU A 1 205 ? -3.972 -6.173 6.146 1.00 48.06 205 LEU A C 1
ATOM 1532 O O . LEU A 1 205 ? -4.211 -7.177 5.473 1.00 48.06 205 LEU A O 1
ATOM 1536 N N . GLY A 1 206 ? -4.751 -5.818 7.174 1.00 50.00 206 GLY A N 1
ATOM 1537 C CA . GLY A 1 206 ? -6.003 -6.499 7.480 1.00 50.00 206 GLY A CA 1
ATOM 1538 C C . GLY A 1 206 ? -7.174 -5.844 6.751 1.00 50.00 206 GLY A C 1
ATOM 1539 O O . GLY A 1 206 ? -7.458 -4.664 6.920 1.00 50.00 206 GLY A O 1
ATOM 1540 N N . TYR A 1 207 ? -7.854 -6.617 5.910 1.00 59.84 207 TYR A N 1
ATOM 1541 C CA . TYR A 1 207 ? -9.090 -6.185 5.259 1.00 59.84 207 TYR A CA 1
ATOM 1542 C C . TYR A 1 207 ? -10.203 -5.996 6.307 1.00 59.84 207 TYR A C 1
ATOM 1544 O O . TYR A 1 207 ? -10.207 -6.742 7.291 1.00 59.84 207 TYR A O 1
ATOM 1552 N N . PRO A 1 208 ? -11.189 -5.100 6.095 1.00 63.78 208 PRO A N 1
ATOM 1553 C CA . PRO A 1 208 ? -12.289 -4.887 7.042 1.00 63.78 208 PRO A CA 1
ATOM 1554 C C . PRO A 1 208 ? -12.993 -6.185 7.466 1.00 63.78 208 PRO A C 1
ATOM 1556 O O . PRO A 1 208 ? -13.309 -6.358 8.640 1.00 63.78 208 PRO A O 1
ATOM 1559 N N . ASP A 1 209 ? -13.148 -7.141 6.544 1.00 67.19 209 ASP A N 1
ATOM 1560 C CA . ASP A 1 209 ? -13.725 -8.462 6.824 1.00 67.19 209 ASP A CA 1
ATOM 1561 C C . ASP A 1 209 ? -12.819 -9.337 7.702 1.00 67.19 209 ASP A C 1
ATOM 1563 O O . ASP A 1 209 ? -13.295 -10.062 8.576 1.00 67.19 209 ASP A O 1
ATOM 1567 N N . ALA A 1 210 ? -11.501 -9.264 7.500 1.00 66.75 210 ALA A N 1
ATOM 1568 C CA . ALA A 1 210 ? -10.528 -9.979 8.320 1.00 66.75 210 ALA A CA 1
ATOM 1569 C C . ALA A 1 210 ? -10.463 -9.383 9.733 1.00 66.75 210 ALA A C 1
ATOM 1571 O O . ALA A 1 210 ? -10.451 -10.130 10.713 1.00 66.75 210 ALA A O 1
ATOM 1572 N N . HIS A 1 211 ? -10.497 -8.049 9.847 1.00 72.75 211 HIS A N 1
ATOM 1573 C CA . HIS A 1 211 ? -10.609 -7.346 11.126 1.00 72.75 211 HIS A CA 1
ATOM 1574 C C . HIS A 1 211 ? -11.909 -7.695 11.843 1.00 72.75 211 HIS A C 1
ATOM 1576 O O . HIS A 1 211 ? -11.877 -8.031 13.024 1.00 72.75 211 HIS A O 1
ATOM 1582 N N . LEU A 1 212 ? -13.043 -7.674 11.136 1.00 77.12 212 LEU A N 1
ATOM 1583 C CA . LEU A 1 212 ? -14.341 -8.042 11.692 1.00 77.12 212 LEU A CA 1
ATOM 1584 C C . LEU A 1 212 ? -14.346 -9.498 12.161 1.00 77.12 212 LEU A C 1
ATOM 1586 O O . LEU A 1 212 ? -14.767 -9.770 13.280 1.00 77.12 212 LEU A O 1
ATOM 1590 N N . SER A 1 213 ? -13.822 -10.427 11.358 1.00 73.12 213 SER A N 1
ATOM 1591 C CA . SER A 1 213 ? -13.718 -11.841 11.727 1.00 73.12 213 SER A CA 1
ATOM 1592 C C . SER A 1 213 ? -12.833 -12.046 12.959 1.00 73.12 213 SER A C 1
ATOM 1594 O O . SER A 1 213 ? -13.177 -12.844 13.834 1.00 73.12 213 SER A O 1
ATOM 1596 N N . ALA A 1 214 ? -11.704 -11.338 13.060 1.00 68.81 214 ALA A N 1
ATOM 1597 C CA . ALA A 1 214 ? -10.820 -11.399 14.223 1.00 68.81 214 ALA A CA 1
ATOM 1598 C C . ALA A 1 214 ? -11.506 -10.837 15.479 1.00 68.81 214 ALA A C 1
ATOM 1600 O O . ALA A 1 214 ? -11.545 -11.506 16.516 1.00 68.81 214 ALA A O 1
ATOM 1601 N N . LEU A 1 215 ? -12.130 -9.658 15.365 1.00 79.56 215 LEU A N 1
ATOM 1602 C CA . LEU A 1 215 ? -12.906 -9.031 16.436 1.00 79.56 215 LEU A CA 1
ATOM 1603 C C . LEU A 1 215 ? -14.057 -9.932 16.891 1.00 79.56 215 LEU A C 1
ATOM 1605 O O . LEU A 1 215 ? -14.230 -10.129 18.088 1.00 79.56 215 LEU A O 1
ATOM 1609 N N . GLN A 1 216 ? -14.802 -10.527 15.960 1.00 78.88 216 GLN A N 1
ATOM 1610 C CA . GLN A 1 216 ? -15.927 -11.413 16.250 1.00 78.88 216 GLN A CA 1
ATOM 1611 C C . GLN A 1 216 ? -15.476 -12.718 16.904 1.00 78.88 216 GLN A C 1
ATOM 1613 O O . GLN A 1 216 ? -16.128 -13.201 17.829 1.00 78.88 216 GLN A O 1
ATOM 1618 N N . THR A 1 217 ? -14.332 -13.262 16.483 1.00 72.25 217 THR A N 1
ATOM 1619 C CA . THR A 1 217 ? -13.733 -14.446 17.112 1.00 72.25 217 THR A CA 1
ATOM 1620 C C . THR A 1 217 ? -13.408 -14.168 18.575 1.00 72.25 217 THR A C 1
ATOM 1622 O O . THR A 1 217 ? -13.813 -14.937 19.443 1.00 72.25 217 THR A O 1
ATOM 1625 N N . VAL A 1 218 ? -12.735 -13.052 18.869 1.00 70.31 218 VAL A N 1
ATOM 1626 C CA . VAL A 1 218 ? -12.371 -12.705 20.249 1.00 70.31 218 VAL A CA 1
ATOM 1627 C C . VAL A 1 218 ? -13.601 -12.294 21.063 1.00 70.31 218 VAL A C 1
ATOM 1629 O O . VAL A 1 218 ? -13.761 -12.760 22.189 1.00 70.31 218 VAL A O 1
ATOM 1632 N N . TYR A 1 219 ? -14.519 -11.513 20.491 1.00 80.44 219 TYR A N 1
ATOM 1633 C CA . TYR A 1 219 ? -15.771 -11.110 21.136 1.00 80.44 219 TYR A CA 1
ATOM 1634 C C . TYR A 1 219 ? -16.587 -12.321 21.608 1.00 80.44 219 TYR A C 1
ATOM 1636 O O . TYR A 1 219 ? -17.002 -12.372 22.761 1.00 80.44 219 TYR A O 1
ATOM 1644 N N . ASN A 1 220 ? -16.724 -13.350 20.765 1.00 76.50 220 ASN A N 1
ATOM 1645 C CA . ASN A 1 220 ? -17.460 -14.571 21.107 1.00 76.50 220 ASN A CA 1
ATOM 1646 C C . ASN A 1 220 ? -16.783 -15.425 22.194 1.00 76.50 220 ASN A C 1
ATOM 1648 O O . ASN A 1 220 ? -17.433 -16.284 22.788 1.00 76.50 220 ASN A O 1
ATOM 1652 N N . THR A 1 221 ? -15.487 -15.224 22.452 1.00 66.88 221 THR A N 1
ATOM 1653 C CA . THR A 1 221 ? -14.753 -15.960 23.497 1.00 66.88 221 THR A CA 1
ATOM 1654 C C . THR A 1 221 ? -14.837 -15.308 24.874 1.00 66.88 221 THR A C 1
ATOM 1656 O O . THR A 1 221 ? -14.468 -15.942 25.864 1.00 66.88 221 THR A O 1
ATOM 1659 N N . ILE A 1 222 ? -15.326 -14.066 24.961 1.00 71.00 222 ILE A N 1
ATOM 1660 C CA . ILE A 1 222 ? -15.353 -13.298 26.206 1.00 71.00 222 ILE A CA 1
ATOM 1661 C C . ILE A 1 222 ? -16.785 -13.199 26.731 1.00 71.00 222 ILE A C 1
ATOM 1663 O O . ILE A 1 222 ? -17.689 -12.805 25.998 1.00 71.00 222 ILE A O 1
ATOM 1667 N N . PRO A 1 223 ? -17.018 -13.542 28.011 1.00 71.00 223 PRO A N 1
ATOM 1668 C CA . PRO A 1 223 ? -18.368 -13.672 28.547 1.00 71.00 223 PRO A CA 1
ATOM 1669 C C . PRO A 1 223 ? -19.111 -12.338 28.677 1.00 71.00 223 PRO A C 1
ATOM 1671 O O . PRO A 1 223 ? -20.341 -12.345 28.704 1.00 71.00 223 PRO A O 1
ATOM 1674 N N . THR A 1 224 ? -18.399 -11.208 28.779 1.00 81.38 224 THR A N 1
ATOM 1675 C CA . THR A 1 224 ? -19.017 -9.891 28.961 1.00 81.38 224 THR A CA 1
ATOM 1676 C C . THR A 1 224 ? -18.455 -8.834 27.990 1.00 81.38 224 THR A C 1
ATOM 1678 O O . THR A 1 224 ? -17.232 -8.713 27.844 1.00 81.38 224 THR A O 1
ATOM 1681 N N . PRO A 1 225 ? -19.319 -8.046 27.311 1.00 83.25 225 PRO A N 1
ATOM 1682 C CA . PRO A 1 225 ? -18.884 -7.027 26.349 1.00 83.25 225 PRO A CA 1
ATOM 1683 C C . PRO A 1 225 ? -18.010 -5.922 26.953 1.00 83.25 225 PRO A C 1
ATOM 1685 O O . PRO A 1 225 ? -17.110 -5.421 26.284 1.00 83.25 225 PRO A O 1
ATOM 1688 N N . ASP A 1 226 ? -18.243 -5.553 28.214 1.00 84.88 226 ASP A N 1
ATOM 1689 C CA . ASP A 1 226 ? -17.457 -4.547 28.937 1.00 84.88 226 ASP A CA 1
ATOM 1690 C C . ASP A 1 226 ? -15.999 -4.986 29.122 1.00 84.88 226 ASP A C 1
ATOM 1692 O O . ASP A 1 226 ? -15.085 -4.191 28.909 1.00 84.88 226 ASP A O 1
ATOM 1696 N N . SER A 1 227 ? -15.764 -6.262 29.447 1.00 83.06 227 SER A N 1
ATOM 1697 C CA . SER A 1 227 ? -14.416 -6.813 29.604 1.00 83.06 227 SER A CA 1
ATOM 1698 C C . SER A 1 227 ? -13.680 -6.846 28.266 1.00 83.06 227 SER A C 1
ATOM 1700 O O . SER A 1 227 ? -12.524 -6.429 28.192 1.00 83.06 227 SER A O 1
ATOM 1702 N N . PHE A 1 228 ? -14.369 -7.260 27.195 1.00 85.50 228 PHE A N 1
ATOM 1703 C CA . PHE A 1 228 ? -13.819 -7.245 25.839 1.00 85.50 228 PHE A CA 1
ATOM 1704 C C . PHE A 1 228 ? -13.404 -5.835 25.409 1.00 85.50 228 PHE A C 1
ATOM 1706 O O . PHE A 1 228 ? -12.257 -5.619 25.020 1.00 85.50 228 PHE A O 1
ATOM 1713 N N . LEU A 1 229 ? -14.316 -4.865 25.523 1.00 87.69 229 LEU A N 1
ATOM 1714 C CA . LEU A 1 229 ? -14.062 -3.487 25.109 1.00 87.69 229 LEU A CA 1
ATOM 1715 C C . LEU A 1 229 ? -12.987 -2.823 25.973 1.00 87.69 229 LEU A C 1
ATOM 1717 O O . LEU A 1 229 ? -12.107 -2.163 25.428 1.00 87.69 229 LEU A O 1
ATOM 1721 N N . SER A 1 230 ? -13.005 -3.033 27.293 1.00 87.25 230 SER A N 1
ATOM 1722 C CA . SER A 1 230 ? -12.002 -2.457 28.199 1.00 87.25 230 SER A CA 1
ATOM 1723 C C . SER A 1 230 ? -10.592 -2.913 27.836 1.00 87.25 230 SER A C 1
ATOM 1725 O O . SER A 1 230 ? -9.688 -2.089 27.748 1.00 87.25 230 SER A O 1
ATOM 1727 N N . GLN A 1 231 ? -10.402 -4.215 27.594 1.00 83.62 231 GLN A N 1
ATOM 1728 C CA . GLN A 1 231 ? -9.088 -4.765 27.258 1.00 83.62 231 GLN A CA 1
ATOM 1729 C C . GLN A 1 231 ? -8.642 -4.359 25.846 1.00 83.62 231 GLN A C 1
ATOM 1731 O O . GLN A 1 231 ? -7.488 -3.983 25.667 1.00 83.62 231 GLN A O 1
ATOM 1736 N N . LEU A 1 232 ? -9.550 -4.348 24.862 1.00 85.31 232 LEU A N 1
ATOM 1737 C CA . LEU A 1 232 ? -9.237 -3.915 23.497 1.00 85.31 232 LEU A CA 1
ATOM 1738 C C . LEU A 1 232 ? -8.803 -2.446 23.445 1.00 85.31 232 LEU A C 1
ATOM 1740 O O . LEU A 1 232 ? -7.758 -2.129 22.875 1.00 85.31 232 LEU A O 1
ATOM 1744 N N . TYR A 1 233 ? -9.583 -1.550 24.059 1.00 89.06 233 TYR A N 1
ATOM 1745 C CA . TYR A 1 233 ? -9.243 -0.130 24.114 1.00 89.06 233 TYR A CA 1
ATOM 1746 C C . TYR A 1 233 ? -7.967 0.114 24.920 1.00 89.06 233 TYR A C 1
ATOM 1748 O O . TYR A 1 233 ? -7.141 0.920 24.498 1.00 89.06 233 TYR A O 1
ATOM 1756 N N . LEU A 1 234 ? -7.759 -0.604 26.029 1.00 86.25 234 LEU A N 1
ATOM 1757 C CA . LEU A 1 234 ? -6.531 -0.501 26.813 1.00 86.25 234 LEU A CA 1
ATOM 1758 C C . LEU A 1 234 ? -5.293 -0.917 26.006 1.00 86.25 234 LEU A C 1
ATOM 1760 O O . LEU A 1 234 ? -4.311 -0.176 26.019 1.00 86.25 234 LEU A O 1
ATOM 1764 N N . SER A 1 235 ? -5.333 -2.040 25.280 1.00 81.62 235 SER A N 1
ATOM 1765 C CA . SER A 1 235 ? -4.223 -2.474 24.418 1.00 81.62 235 SER A CA 1
ATOM 1766 C C . SER A 1 235 ? -3.942 -1.458 23.309 1.00 81.62 235 SER A C 1
ATOM 1768 O O . SER A 1 235 ? -2.801 -1.037 23.144 1.00 81.62 235 SER A O 1
ATOM 1770 N N . LEU A 1 236 ? -4.969 -0.969 22.605 1.00 84.50 236 LEU A N 1
ATOM 1771 C CA . LEU A 1 236 ? -4.794 0.033 21.543 1.00 84.50 236 LEU A CA 1
ATOM 1772 C C . LEU A 1 236 ? -4.222 1.359 22.060 1.00 84.50 236 LEU A C 1
ATOM 1774 O O . LEU A 1 236 ? -3.336 1.938 21.435 1.00 84.50 236 LEU A O 1
ATOM 1778 N N . ILE A 1 237 ? -4.700 1.835 23.211 1.00 87.94 237 ILE A N 1
ATOM 1779 C CA . ILE A 1 237 ? -4.206 3.065 23.841 1.00 87.94 237 ILE A CA 1
ATOM 1780 C C . ILE A 1 237 ? -2.788 2.863 24.378 1.00 87.94 237 ILE A C 1
ATOM 1782 O O . ILE A 1 237 ? -1.969 3.771 24.286 1.00 87.94 237 ILE A O 1
ATOM 1786 N N . SER A 1 238 ? -2.462 1.673 24.883 1.00 84.62 238 SER A N 1
ATOM 1787 C CA . SER A 1 238 ? -1.104 1.338 25.323 1.00 84.62 238 SER A CA 1
ATOM 1788 C C . SER A 1 238 ? -0.118 1.313 24.158 1.00 84.62 238 SER A C 1
ATOM 1790 O O . SER A 1 238 ? 0.990 1.828 24.300 1.00 84.62 238 SER A O 1
ATOM 1792 N N . ILE A 1 239 ? -0.514 0.765 23.003 1.00 81.38 239 ILE A N 1
ATOM 1793 C CA . ILE A 1 239 ? 0.287 0.825 21.772 1.00 81.38 239 ILE A CA 1
ATOM 1794 C C . ILE A 1 239 ? 0.457 2.290 21.357 1.00 81.38 239 ILE A C 1
ATOM 1796 O O . ILE A 1 239 ? 1.582 2.756 21.197 1.00 81.38 239 ILE A O 1
ATOM 1800 N N . LEU A 1 240 ? -0.638 3.055 21.287 1.00 84.31 240 LEU A N 1
ATOM 1801 C CA . LEU A 1 240 ? -0.606 4.466 20.901 1.00 84.31 240 LEU A CA 1
ATOM 1802 C C . LEU A 1 240 ? 0.310 5.316 21.799 1.00 84.31 240 LEU A C 1
ATOM 1804 O O . LEU A 1 240 ? 1.067 6.142 21.296 1.00 84.31 240 LEU A O 1
ATOM 1808 N N . ALA A 1 241 ? 0.255 5.108 23.117 1.00 83.81 241 ALA A N 1
ATOM 1809 C CA . ALA A 1 241 ? 1.036 5.854 24.102 1.00 83.81 241 ALA A CA 1
ATOM 1810 C C . ALA A 1 241 ? 2.546 5.571 24.031 1.00 83.81 241 ALA A C 1
ATOM 1812 O O . ALA A 1 241 ? 3.341 6.341 24.575 1.00 83.81 241 ALA A O 1
ATOM 1813 N N . ASN A 1 242 ? 2.935 4.438 23.443 1.00 80.06 242 ASN A N 1
ATOM 1814 C CA . ASN A 1 242 ? 4.318 3.970 23.392 1.00 80.06 242 ASN A CA 1
ATOM 1815 C C . ASN A 1 242 ? 4.911 3.983 21.979 1.00 80.06 242 ASN A C 1
ATOM 1817 O O . ASN A 1 242 ? 6.114 3.781 21.852 1.00 80.06 242 ASN A O 1
ATOM 1821 N N . GLU A 1 243 ? 4.109 4.240 20.945 1.00 80.19 243 GLU A N 1
ATOM 1822 C CA . GLU A 1 243 ? 4.560 4.275 19.556 1.00 80.19 243 GLU A CA 1
ATOM 1823 C C . GLU A 1 243 ? 5.393 5.537 19.284 1.00 80.19 243 GLU A C 1
ATOM 1825 O O . GLU A 1 243 ? 4.837 6.637 19.376 1.00 80.19 243 GLU A O 1
ATOM 1830 N N . PRO A 1 244 ? 6.698 5.437 18.958 1.00 73.38 244 PRO A N 1
ATOM 1831 C CA . PRO A 1 244 ? 7.536 6.603 18.690 1.00 73.38 244 PRO A CA 1
ATOM 1832 C C . PRO A 1 244 ? 7.305 7.208 17.300 1.00 73.38 244 PRO A C 1
ATOM 1834 O O . PRO A 1 244 ? 7.440 8.426 17.158 1.00 73.38 244 PRO A O 1
ATOM 1837 N N . ASP A 1 245 ? 6.949 6.399 16.297 1.00 77.69 245 ASP A N 1
ATOM 1838 C CA . ASP A 1 245 ? 6.819 6.854 14.915 1.00 77.69 245 ASP A CA 1
ATOM 1839 C C . ASP A 1 245 ? 5.514 7.632 14.685 1.00 77.69 245 ASP A C 1
ATOM 1841 O O . ASP A 1 245 ? 4.412 7.159 14.968 1.00 77.69 245 ASP A O 1
ATOM 1845 N N . GLY A 1 246 ? 5.629 8.849 14.147 1.00 74.06 246 GLY A N 1
ATOM 1846 C CA . GLY A 1 246 ? 4.486 9.743 13.948 1.00 74.06 246 GLY A CA 1
ATOM 1847 C C . GLY A 1 246 ? 3.472 9.220 12.927 1.00 74.06 246 GLY A C 1
ATOM 1848 O O . GLY A 1 246 ? 2.268 9.388 13.126 1.00 74.06 246 GLY A O 1
ATOM 1849 N N . ASN A 1 247 ? 3.942 8.551 11.870 1.00 74.44 247 ASN A N 1
ATOM 1850 C CA . ASN A 1 247 ? 3.075 8.003 10.826 1.00 74.44 247 ASN A CA 1
ATOM 1851 C C . ASN A 1 247 ? 2.306 6.780 11.354 1.00 74.44 247 ASN A C 1
ATOM 1853 O O . ASN A 1 247 ? 1.087 6.697 11.222 1.00 74.44 247 ASN A O 1
ATOM 1857 N N . THR A 1 248 ? 2.992 5.872 12.048 1.00 76.06 248 THR A N 1
ATOM 1858 C CA . THR A 1 248 ? 2.378 4.709 12.704 1.00 76.06 248 THR A CA 1
ATOM 1859 C C . THR A 1 248 ? 1.367 5.150 13.762 1.00 76.06 248 THR A C 1
ATOM 1861 O O . THR A 1 248 ? 0.248 4.637 13.812 1.00 76.06 248 THR A O 1
ATOM 1864 N N . ARG A 1 249 ? 1.690 6.190 14.542 1.00 79.62 249 ARG A N 1
ATOM 1865 C CA . ARG A 1 249 ? 0.763 6.806 15.503 1.00 79.62 249 ARG A CA 1
ATOM 1866 C C . ARG A 1 249 ? -0.500 7.334 14.819 1.00 79.62 249 ARG A C 1
ATOM 1868 O O . ARG A 1 249 ? -1.597 7.155 15.346 1.00 79.62 249 ARG A O 1
ATOM 1875 N N . LEU A 1 250 ? -0.370 7.958 13.649 1.00 80.12 250 LEU A N 1
ATOM 1876 C CA . LEU A 1 250 ? -1.506 8.437 12.862 1.00 80.12 250 LEU A CA 1
ATOM 1877 C C . LEU A 1 250 ? -2.407 7.283 12.397 1.00 80.12 250 LEU A C 1
ATOM 1879 O O . LEU A 1 250 ? -3.625 7.373 12.556 1.00 80.12 250 LEU A O 1
ATOM 1883 N N . ILE A 1 251 ? -1.827 6.177 11.925 1.00 80.38 251 ILE A N 1
ATOM 1884 C CA . ILE A 1 251 ? -2.574 4.971 11.530 1.00 80.38 251 ILE A CA 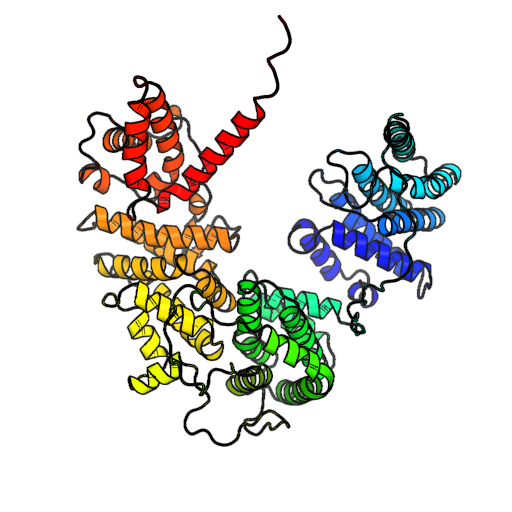1
ATOM 1885 C C . ILE A 1 251 ? -3.313 4.376 12.732 1.00 80.38 251 ILE A C 1
ATOM 1887 O O . ILE A 1 251 ? -4.504 4.078 12.638 1.00 80.38 251 ILE A O 1
ATOM 1891 N N . ILE A 1 252 ? -2.651 4.261 13.888 1.00 82.81 252 ILE A N 1
ATOM 1892 C CA . ILE A 1 252 ? -3.279 3.755 15.117 1.00 82.81 252 ILE A CA 1
ATOM 1893 C C . ILE A 1 252 ? -4.456 4.649 15.524 1.00 82.81 252 ILE A C 1
ATOM 1895 O O . ILE A 1 252 ? -5.520 4.139 15.870 1.00 82.81 252 ILE A O 1
ATOM 1899 N N . ARG A 1 253 ? -4.313 5.980 15.440 1.00 85.12 253 ARG A N 1
ATOM 1900 C CA . ARG A 1 253 ? -5.411 6.926 15.714 1.00 85.12 253 ARG A CA 1
ATOM 1901 C C . ARG A 1 253 ? -6.563 6.770 14.723 1.00 85.12 253 ARG A C 1
ATOM 1903 O O . ARG A 1 253 ? -7.718 6.761 15.146 1.00 85.12 253 ARG A O 1
ATOM 1910 N N . ALA A 1 254 ? -6.266 6.631 13.433 1.00 83.06 254 ALA A N 1
ATOM 1911 C CA . ALA A 1 254 ? -7.265 6.410 12.390 1.00 83.06 254 ALA A CA 1
ATOM 1912 C C . ALA A 1 254 ? -8.035 5.097 12.614 1.00 83.06 254 ALA A C 1
ATOM 1914 O O . ALA A 1 254 ? -9.265 5.065 12.537 1.00 83.06 254 ALA A O 1
ATOM 1915 N N . ALA A 1 255 ? -7.333 4.024 12.980 1.00 83.56 255 ALA A N 1
ATOM 1916 C CA . ALA A 1 255 ? -7.943 2.747 13.323 1.00 83.56 255 ALA A CA 1
ATOM 1917 C C . ALA A 1 255 ? -8.812 2.862 14.588 1.00 83.56 255 ALA A C 1
ATOM 1919 O O . ALA A 1 255 ? -9.975 2.463 14.570 1.00 83.56 255 ALA A O 1
ATOM 1920 N N . LEU A 1 256 ? -8.282 3.464 15.656 1.00 87.00 256 LEU A N 1
ATOM 1921 C CA . LEU A 1 256 ? -8.925 3.578 16.967 1.00 87.00 256 LEU A CA 1
ATOM 1922 C C . LEU A 1 256 ? -10.188 4.452 16.953 1.00 87.00 256 LEU A C 1
ATOM 1924 O O . LEU A 1 256 ? -11.201 4.072 17.542 1.00 87.00 256 LEU A O 1
ATOM 1928 N N . PHE A 1 257 ? -10.132 5.615 16.298 1.00 84.56 257 PHE A N 1
ATOM 1929 C CA . PHE A 1 257 ? -11.216 6.606 16.306 1.00 84.56 257 PHE A CA 1
ATOM 1930 C C . PHE A 1 257 ? -12.060 6.605 15.029 1.00 84.56 257 PHE A C 1
ATOM 1932 O O . PHE A 1 257 ? -13.183 7.104 15.047 1.00 84.56 257 PHE A O 1
ATOM 1939 N N . GLY A 1 258 ? -11.556 6.065 13.922 1.00 79.94 258 GLY A N 1
ATOM 1940 C CA . GLY A 1 258 ? -12.260 6.045 12.641 1.00 79.94 258 GLY A CA 1
ATOM 1941 C C . GLY A 1 258 ? -12.880 4.685 12.325 1.00 79.94 258 GLY A C 1
ATOM 1942 O O . GLY A 1 258 ? -14.095 4.571 12.130 1.00 79.94 258 GLY A O 1
ATOM 1943 N N . SER A 1 259 ? -12.058 3.640 12.220 1.00 81.62 259 SER A N 1
ATOM 1944 C CA . SER A 1 259 ? -12.501 2.325 11.718 1.00 81.62 259 SER A CA 1
ATOM 1945 C C . SER A 1 259 ? -13.128 1.438 12.792 1.00 81.62 259 SER A C 1
ATOM 1947 O O . SER A 1 259 ? -14.234 0.926 12.596 1.00 81.62 259 SER A O 1
ATOM 1949 N N . LEU A 1 260 ? -12.480 1.303 13.951 1.00 86.69 260 LEU A N 1
ATOM 1950 C CA . LEU A 1 260 ? -12.900 0.401 15.024 1.00 86.69 260 LEU A CA 1
ATOM 1951 C C . LEU A 1 260 ? -14.346 0.622 15.506 1.00 86.69 260 LEU A C 1
ATOM 1953 O O . LEU A 1 260 ? -15.073 -0.366 15.580 1.00 86.69 260 LEU A O 1
ATOM 1957 N N . PRO A 1 261 ? -14.831 1.852 15.774 1.00 86.75 261 PRO A N 1
ATOM 1958 C CA . PRO A 1 261 ? -16.217 2.060 16.207 1.00 86.75 261 PRO A CA 1
ATOM 1959 C C . PRO A 1 261 ? -17.239 1.496 15.215 1.00 86.75 261 PRO A C 1
ATOM 1961 O O . PRO A 1 261 ? -18.244 0.911 15.611 1.00 86.75 261 PRO A O 1
ATOM 1964 N N . THR A 1 262 ? -16.961 1.630 13.913 1.00 83.56 262 THR A N 1
ATOM 1965 C CA . THR A 1 262 ? -17.838 1.104 12.859 1.00 83.56 262 THR A CA 1
ATOM 1966 C C . THR A 1 262 ? -17.823 -0.427 12.854 1.00 83.56 262 THR A C 1
ATOM 1968 O O . THR A 1 262 ? -18.881 -1.041 12.738 1.00 83.56 262 THR A O 1
ATOM 1971 N N . LEU A 1 263 ? -16.646 -1.041 13.017 1.00 84.88 263 LEU A N 1
ATOM 1972 C CA . LEU A 1 263 ? -16.492 -2.499 13.091 1.00 84.88 263 LEU A CA 1
ATOM 1973 C C . LEU A 1 263 ? -17.180 -3.081 14.332 1.00 84.88 263 LEU A C 1
ATOM 1975 O O . LEU A 1 263 ? -17.869 -4.093 14.236 1.00 84.88 263 LEU A O 1
ATOM 1979 N N . LEU A 1 264 ? -17.064 -2.416 15.485 1.00 87.31 264 LEU A N 1
ATOM 1980 C CA . LEU A 1 264 ? -17.728 -2.832 16.722 1.00 87.31 264 LEU A CA 1
ATOM 1981 C C . LEU A 1 264 ? -19.253 -2.868 16.560 1.00 87.31 264 LEU A C 1
ATOM 1983 O O . LEU A 1 264 ? -19.888 -3.832 16.979 1.00 87.31 264 LEU A O 1
ATOM 1987 N N . CYS A 1 265 ? -19.845 -1.879 15.881 1.00 84.12 265 CYS A N 1
ATOM 1988 C CA . CYS A 1 265 ? -21.282 -1.861 15.586 1.00 84.12 265 CYS A CA 1
ATOM 1989 C C . CYS A 1 265 ? -21.774 -3.057 14.762 1.00 84.12 265 CYS A C 1
ATOM 1991 O O . CYS A 1 265 ? -22.970 -3.350 14.792 1.00 84.12 265 CYS A O 1
ATOM 1993 N N . GLN A 1 266 ? -20.887 -3.726 14.024 1.00 84.44 266 GLN A N 1
ATOM 1994 C CA . GLN A 1 266 ? -21.218 -4.887 13.197 1.00 84.44 266 GLN A CA 1
ATOM 1995 C C . GLN A 1 266 ? -21.151 -6.213 13.976 1.00 84.44 266 GLN A C 1
ATOM 1997 O O . GLN A 1 266 ? -21.631 -7.227 13.474 1.00 84.44 266 GLN A O 1
ATOM 2002 N N . LEU A 1 267 ? -20.605 -6.223 15.202 1.00 81.75 267 LEU A N 1
ATOM 2003 C CA . LEU A 1 267 ? -20.430 -7.443 16.000 1.00 81.75 267 LEU A CA 1
ATOM 2004 C C . LEU A 1 267 ? -21.739 -8.011 16.565 1.00 81.75 267 LEU A C 1
ATOM 2006 O O . LEU A 1 267 ? -21.862 -9.229 16.690 1.00 81.75 267 LEU A O 1
ATOM 2010 N N . GLU A 1 268 ? -22.715 -7.161 16.906 1.00 73.88 268 GLU A N 1
ATOM 2011 C CA . GLU A 1 268 ? -23.974 -7.598 17.525 1.00 73.88 268 GLU A CA 1
ATOM 2012 C C . GLU A 1 268 ? -25.205 -6.950 16.855 1.00 73.88 268 GLU A C 1
ATOM 2014 O O . GLU A 1 268 ? -25.443 -5.745 17.015 1.00 73.88 268 GLU A O 1
ATOM 2019 N N . PRO A 1 269 ? -26.048 -7.729 16.147 1.00 56.41 269 PRO A N 1
ATOM 2020 C CA . PRO A 1 269 ? -27.307 -7.232 15.608 1.00 56.41 269 PRO A CA 1
ATOM 2021 C C . PRO A 1 269 ? -28.285 -6.956 16.761 1.00 56.41 269 PRO A C 1
ATOM 2023 O O . PRO A 1 269 ? -28.870 -7.870 17.336 1.00 56.41 269 PRO A O 1
ATOM 2026 N N . GLY A 1 270 ? -28.447 -5.678 17.112 1.00 60.72 270 GLY A N 1
ATOM 2027 C CA . GLY A 1 270 ? -29.334 -5.223 18.189 1.00 60.72 270 GLY A CA 1
ATOM 2028 C C . GLY A 1 270 ? -28.693 -4.280 19.210 1.00 60.72 270 GLY A C 1
ATOM 2029 O O . GLY A 1 270 ? -29.442 -3.715 19.998 1.00 60.72 270 GLY A O 1
ATOM 2030 N N . GLN A 1 271 ? -27.361 -4.098 19.178 1.00 65.12 271 GLN A N 1
ATOM 2031 C CA . GLN A 1 271 ? -26.508 -3.094 19.863 1.00 65.12 271 GLN A CA 1
ATOM 2032 C C . GLN A 1 271 ? -26.688 -2.833 21.376 1.00 65.12 271 GLN A C 1
ATOM 2034 O O . GLN A 1 271 ? -25.835 -2.178 21.968 1.00 65.12 271 GLN A O 1
ATOM 2039 N N . ASN A 1 272 ? -27.731 -3.325 22.043 1.00 73.88 272 ASN A N 1
ATOM 2040 C CA . ASN A 1 272 ? -28.069 -2.907 23.405 1.00 73.88 272 ASN A CA 1
ATOM 2041 C C . ASN A 1 272 ? -27.027 -3.365 24.439 1.00 73.88 272 ASN A C 1
ATOM 2043 O O . ASN A 1 272 ? -26.596 -2.560 25.261 1.00 73.88 272 ASN A O 1
ATOM 2047 N N . LYS A 1 273 ? -26.561 -4.621 24.366 1.00 78.44 273 LYS A N 1
ATOM 2048 C CA . LYS A 1 273 ? -25.542 -5.141 25.297 1.00 78.44 273 LYS A CA 1
ATOM 2049 C C . LYS A 1 273 ? -24.168 -4.536 25.034 1.00 78.44 273 LYS A C 1
ATOM 2051 O O . LYS A 1 273 ? -23.451 -4.206 25.974 1.00 78.44 273 LYS A O 1
ATOM 2056 N N . LEU A 1 274 ? -23.806 -4.371 23.762 1.00 83.38 274 LEU A N 1
ATOM 2057 C CA . LEU A 1 274 ? -22.563 -3.714 23.371 1.00 83.38 274 LEU A CA 1
ATOM 2058 C C . LEU A 1 274 ? -22.524 -2.243 23.813 1.00 83.38 274 LEU A C 1
ATOM 2060 O O . LEU A 1 274 ? -21.490 -1.785 24.285 1.00 83.38 274 LEU A O 1
ATOM 2064 N N . LYS A 1 275 ? -23.646 -1.522 23.716 1.00 84.81 275 LYS A N 1
ATOM 2065 C CA . LYS A 1 275 ? -23.777 -0.124 24.144 1.00 84.81 275 LYS A CA 1
ATOM 2066 C C . LYS A 1 275 ? -23.618 0.039 25.658 1.00 84.81 275 LYS A C 1
ATOM 2068 O O . LYS A 1 275 ? -22.843 0.883 26.101 1.00 84.81 275 LYS A O 1
ATOM 2073 N N . GLU A 1 276 ? -24.292 -0.794 26.452 1.00 83.81 276 GLU A N 1
ATOM 2074 C CA . GLU A 1 276 ? -24.113 -0.820 27.913 1.00 83.81 276 GLU A CA 1
ATOM 2075 C C . GLU A 1 276 ? -22.669 -1.191 28.292 1.00 83.81 276 GLU A C 1
ATOM 2077 O O . GLU A 1 276 ? -22.045 -0.528 29.124 1.00 83.81 276 GLU A O 1
ATOM 2082 N N . GLY A 1 277 ? -22.098 -2.199 27.621 1.00 84.88 277 GLY A N 1
ATOM 2083 C CA . GLY A 1 277 ? -20.707 -2.603 27.812 1.00 84.88 277 GLY A CA 1
ATOM 2084 C C . GLY A 1 277 ? -19.703 -1.506 27.450 1.00 84.88 277 GLY A C 1
ATOM 2085 O O . GLY A 1 277 ? -18.730 -1.310 28.173 1.00 84.88 277 GLY A O 1
ATOM 2086 N N . ALA A 1 278 ? -19.953 -0.749 26.379 1.00 87.31 278 ALA A N 1
ATOM 2087 C CA . ALA A 1 278 ? -19.111 0.365 25.953 1.00 87.31 278 ALA A CA 1
ATOM 2088 C C . ALA A 1 278 ? -19.120 1.504 26.976 1.00 87.31 278 ALA A C 1
ATOM 2090 O O . ALA A 1 278 ? -18.061 2.024 27.318 1.00 87.31 278 ALA A O 1
ATOM 2091 N N . GLN A 1 279 ? -20.286 1.860 27.520 1.00 88.12 279 GLN A N 1
ATOM 2092 C CA . GLN A 1 279 ? -20.382 2.890 28.559 1.00 88.12 279 GLN A CA 1
ATOM 2093 C C . GLN A 1 279 ? -19.572 2.524 29.806 1.00 88.12 279 GLN A C 1
ATOM 2095 O O . GLN A 1 279 ? -18.804 3.349 30.304 1.00 88.12 279 GLN A O 1
ATOM 2100 N N . LEU A 1 280 ? -19.705 1.281 30.282 1.00 86.69 280 LEU A N 1
ATOM 2101 C CA . LEU A 1 280 ? -18.963 0.783 31.443 1.00 86.69 280 LEU A CA 1
ATOM 2102 C C . LEU A 1 280 ? -17.455 0.710 31.170 1.00 86.69 280 LEU A C 1
ATOM 2104 O O . LEU A 1 280 ? -16.664 1.163 31.997 1.00 86.69 280 LEU A O 1
ATOM 2108 N N . ALA A 1 281 ? -17.061 0.201 30.000 1.00 87.94 281 ALA A N 1
ATOM 2109 C CA . ALA A 1 281 ? -15.661 0.071 29.612 1.00 87.94 281 ALA A CA 1
ATOM 2110 C C . ALA A 1 281 ? -14.954 1.428 29.512 1.00 87.94 281 ALA A C 1
ATOM 2112 O O . ALA A 1 281 ? -13.867 1.605 30.059 1.00 87.94 281 ALA A O 1
ATOM 2113 N N . ILE A 1 282 ? -15.581 2.413 28.862 1.00 89.81 282 ILE A N 1
ATOM 2114 C CA . ILE A 1 282 ? -15.001 3.750 28.686 1.00 89.81 282 ILE A CA 1
ATOM 2115 C C . ILE A 1 282 ? -14.945 4.514 30.015 1.00 89.81 282 ILE A C 1
ATOM 2117 O O . ILE A 1 282 ? -13.938 5.158 30.309 1.00 89.81 282 ILE A O 1
ATOM 2121 N N . ALA A 1 283 ? -15.969 4.395 30.867 1.00 86.81 283 ALA A N 1
ATOM 2122 C CA . ALA A 1 283 ? -15.928 4.962 32.217 1.00 86.81 283 ALA A CA 1
ATOM 2123 C C . ALA A 1 283 ? -14.811 4.329 33.074 1.00 86.81 283 ALA A C 1
ATOM 2125 O O . ALA A 1 283 ? -14.085 5.035 33.781 1.00 86.81 283 ALA A O 1
ATOM 2126 N N . GLY A 1 284 ? -14.629 3.007 32.981 1.00 85.25 284 GLY A N 1
ATOM 2127 C CA . GLY A 1 284 ? -13.528 2.284 33.622 1.00 85.25 284 GLY A CA 1
ATOM 2128 C C . GLY A 1 284 ? -12.160 2.736 33.112 1.00 85.25 284 GLY A C 1
ATOM 2129 O O . GLY A 1 284 ? -11.273 3.049 33.902 1.00 85.25 284 GLY A O 1
ATOM 2130 N N . LEU A 1 285 ? -12.012 2.874 31.795 1.00 86.88 285 LEU A N 1
ATOM 2131 C CA . LEU A 1 285 ? -10.791 3.348 31.151 1.00 86.88 285 LEU A CA 1
ATOM 2132 C C . LEU A 1 285 ? -10.394 4.751 31.640 1.00 86.88 285 LEU A C 1
ATOM 2134 O O . LEU A 1 285 ? -9.240 4.983 31.998 1.00 86.88 285 LEU A O 1
ATOM 2138 N N . PHE A 1 286 ? -11.350 5.681 31.698 1.00 88.38 286 PHE A N 1
ATOM 2139 C CA . PHE A 1 286 ? -11.088 7.063 32.109 1.00 88.38 286 PHE A CA 1
ATOM 2140 C C . PHE A 1 286 ? -10.770 7.197 33.599 1.00 88.38 286 PHE A C 1
ATOM 2142 O O . PHE A 1 286 ? -9.965 8.051 33.969 1.00 88.38 286 PHE A O 1
ATOM 2149 N N . THR A 1 287 ? -11.374 6.362 34.449 1.00 84.56 287 THR A N 1
ATOM 2150 C CA . THR A 1 287 ? -11.092 6.358 35.894 1.00 84.56 287 THR A CA 1
ATOM 2151 C C . THR A 1 287 ? -9.759 5.690 36.229 1.00 84.56 287 THR A C 1
ATOM 2153 O O . THR A 1 287 ? -9.015 6.212 37.055 1.00 84.56 287 THR A O 1
ATOM 2156 N N . GLN A 1 288 ? -9.451 4.548 35.610 1.00 84.69 288 GLN A N 1
ATOM 2157 C CA . GLN A 1 288 ? -8.324 3.695 36.005 1.00 84.69 288 GLN A CA 1
ATOM 2158 C C . GLN A 1 288 ? -7.027 4.008 35.250 1.00 84.69 288 GLN A C 1
ATOM 2160 O O . GLN A 1 288 ? -5.947 3.830 35.804 1.00 84.69 288 GLN A O 1
ATOM 2165 N N . TYR A 1 289 ? -7.115 4.511 34.014 1.00 84.56 289 TYR A N 1
ATOM 2166 C CA . TYR A 1 289 ? -5.962 4.686 33.120 1.00 84.56 289 TYR A CA 1
ATOM 2167 C C . TYR A 1 289 ? -5.783 6.137 32.647 1.00 84.56 289 TYR A C 1
ATOM 2169 O O . TYR A 1 289 ? -5.267 6.394 31.559 1.00 84.56 289 TYR A O 1
ATOM 2177 N N . GLY A 1 290 ? -6.170 7.109 33.481 1.00 82.00 290 GLY A N 1
ATOM 2178 C CA . GLY A 1 290 ? -6.062 8.541 33.175 1.00 82.00 290 GLY A CA 1
ATOM 2179 C C . GLY A 1 290 ? -4.654 8.983 32.748 1.00 82.00 290 GLY A C 1
ATOM 2180 O O . GLY A 1 290 ? -4.511 9.635 31.720 1.00 82.00 290 GLY A O 1
ATOM 2181 N N . ALA A 1 291 ? -3.613 8.548 33.464 1.00 81.88 291 ALA A N 1
ATOM 2182 C CA . ALA A 1 291 ? -2.227 8.905 33.147 1.00 81.88 291 ALA A CA 1
ATOM 2183 C C . ALA A 1 291 ? -1.769 8.399 31.763 1.00 81.88 291 ALA A C 1
ATOM 2185 O O . ALA A 1 291 ? -0.982 9.058 31.085 1.00 81.88 291 ALA A O 1
ATOM 2186 N N . LEU A 1 292 ? -2.280 7.246 31.319 1.00 82.19 292 LEU A N 1
ATOM 2187 C CA . LEU A 1 292 ? -1.964 6.685 30.004 1.00 82.19 292 LEU A CA 1
ATOM 2188 C C . LEU A 1 292 ? -2.610 7.506 28.877 1.00 82.19 292 LEU A C 1
ATOM 2190 O O . LEU A 1 292 ? -1.989 7.749 27.843 1.00 82.19 292 LEU A O 1
ATOM 2194 N N . LEU A 1 293 ? -3.841 7.974 29.096 1.00 83.44 293 LEU A N 1
ATOM 2195 C CA . LEU A 1 293 ? -4.537 8.876 28.176 1.00 83.44 293 LEU A CA 1
ATOM 2196 C C . LEU A 1 293 ? -3.811 10.224 28.078 1.00 83.44 293 LEU A C 1
ATOM 2198 O O . LEU A 1 293 ? -3.592 10.717 26.975 1.00 83.44 293 LEU A O 1
ATOM 2202 N N . ASP A 1 294 ? -3.348 10.767 29.206 1.00 82.94 294 ASP A N 1
ATOM 2203 C CA . ASP A 1 294 ? -2.571 12.015 29.224 1.00 82.94 294 ASP A CA 1
ATOM 2204 C C . ASP A 1 294 ? -1.234 11.865 28.484 1.00 82.94 294 ASP A C 1
ATOM 2206 O O . ASP A 1 294 ? -0.805 12.776 27.775 1.00 82.94 294 ASP A O 1
ATOM 2210 N N . LYS A 1 295 ? -0.598 10.688 28.570 1.00 82.19 295 LYS A N 1
ATOM 2211 C CA . LYS A 1 295 ? 0.600 10.364 27.782 1.00 82.19 295 LYS A CA 1
ATOM 2212 C C . LYS A 1 295 ? 0.318 10.365 26.275 1.00 82.19 295 LYS A C 1
ATOM 2214 O O . LYS A 1 295 ? 1.156 10.832 25.505 1.00 82.19 295 LYS A O 1
ATOM 2219 N N . CYS A 1 296 ? -0.851 9.890 25.842 1.00 81.31 296 CYS A N 1
ATOM 2220 C CA . CYS A 1 296 ? -1.250 9.942 24.430 1.00 81.31 296 CYS A CA 1
ATOM 2221 C C . CYS A 1 296 ? -1.463 11.379 23.933 1.00 81.31 296 CYS A C 1
ATOM 2223 O O . CYS A 1 296 ? -1.154 11.680 22.783 1.00 81.31 296 CYS A O 1
ATOM 2225 N N . ASP A 1 297 ? -1.979 12.265 24.789 1.00 77.75 297 ASP A N 1
ATOM 2226 C CA . ASP A 1 297 ? -2.150 13.685 24.461 1.00 77.75 297 ASP A CA 1
ATOM 2227 C C . ASP A 1 297 ? -0.802 14.417 24.399 1.00 77.75 297 ASP A C 1
ATOM 2229 O O . ASP A 1 297 ? -0.558 15.188 23.475 1.00 77.75 297 ASP A O 1
ATOM 2233 N N . ALA A 1 298 ? 0.106 14.134 25.340 1.00 70.69 298 ALA A N 1
ATOM 2234 C CA . ALA A 1 298 ? 1.449 14.722 25.383 1.00 70.69 298 ALA A CA 1
ATOM 2235 C C . ALA A 1 298 ? 2.338 14.291 24.205 1.00 70.69 298 ALA A C 1
ATOM 2237 O O . ALA A 1 298 ? 3.268 14.999 23.828 1.00 70.69 298 ALA A O 1
ATOM 2238 N N . THR A 1 299 ? 2.048 13.125 23.628 1.00 62.78 299 THR A N 1
ATOM 2239 C CA . THR A 1 299 ? 2.728 12.581 22.449 1.00 62.78 299 THR A CA 1
ATOM 2240 C C . THR A 1 299 ? 1.943 12.831 21.162 1.00 62.78 299 THR A C 1
ATOM 2242 O O . THR A 1 299 ? 2.327 12.324 20.114 1.00 62.78 299 THR A O 1
ATOM 2245 N N . ALA A 1 300 ? 0.852 13.602 21.164 1.00 59.44 300 ALA A N 1
ATOM 2246 C CA . ALA A 1 300 ? 0.182 13.947 19.913 1.00 59.44 300 ALA A CA 1
ATOM 2247 C C . ALA A 1 300 ? 1.170 14.677 18.979 1.00 59.44 300 ALA A C 1
ATOM 2249 O O . ALA A 1 300 ? 1.975 15.476 19.463 1.00 59.44 300 ALA A O 1
ATOM 2250 N N . PRO A 1 301 ? 1.168 14.389 17.663 1.00 51.19 301 PRO A N 1
ATOM 2251 C CA . PRO A 1 301 ? 2.080 15.046 16.741 1.00 51.19 301 PRO A CA 1
ATOM 2252 C C . PRO A 1 301 ? 1.834 16.555 16.801 1.00 51.19 301 PRO A C 1
ATOM 2254 O O . PRO A 1 301 ? 0.808 17.051 16.335 1.00 51.19 301 PRO A O 1
ATOM 2257 N N . ILE A 1 302 ? 2.785 17.274 17.400 1.00 44.78 302 ILE A N 1
ATOM 2258 C CA . ILE A 1 302 ? 2.958 18.702 17.177 1.00 44.78 302 ILE A CA 1
ATOM 2259 C C . ILE A 1 302 ? 3.150 18.806 15.669 1.00 44.78 302 ILE A C 1
ATOM 2261 O O . ILE A 1 302 ? 4.051 18.184 15.108 1.00 44.78 302 ILE A O 1
ATOM 2265 N N . THR A 1 303 ? 2.191 19.466 15.028 1.00 42.56 303 THR A N 1
ATOM 2266 C CA . THR A 1 303 ? 2.147 19.804 13.606 1.00 42.56 303 THR A CA 1
ATOM 2267 C C . THR A 1 303 ? 3.537 19.825 12.977 1.00 42.56 303 THR A C 1
ATOM 2269 O O . THR A 1 303 ? 4.400 20.557 13.457 1.00 42.56 303 THR A O 1
ATOM 2272 N N . ARG A 1 304 ? 3.726 19.110 11.855 1.00 38.31 304 ARG A N 1
ATOM 2273 C CA . ARG A 1 304 ? 4.792 19.390 10.874 1.00 38.31 304 ARG A CA 1
ATOM 2274 C C . ARG A 1 304 ? 4.560 20.783 10.259 1.00 38.31 304 ARG A C 1
ATOM 2276 O O . ARG A 1 304 ? 4.384 20.932 9.058 1.00 38.31 304 ARG A O 1
ATOM 2283 N N . ALA A 1 305 ? 4.516 21.823 11.082 1.00 34.09 305 ALA A N 1
ATOM 2284 C CA . ALA A 1 305 ? 4.754 23.180 10.655 1.00 34.09 305 ALA A CA 1
ATOM 2285 C C . ALA A 1 305 ? 6.275 23.310 10.610 1.00 34.09 305 ALA A C 1
ATOM 2287 O O . ALA A 1 305 ? 6.913 23.557 11.625 1.00 34.09 305 ALA A O 1
ATOM 2288 N N . ARG A 1 306 ? 6.831 22.988 9.437 1.00 38.22 306 ARG A N 1
ATOM 2289 C CA . ARG A 1 306 ? 8.013 23.621 8.841 1.00 38.22 306 ARG A CA 1
ATOM 2290 C C . ARG A 1 306 ? 8.785 24.499 9.842 1.00 38.22 306 ARG A C 1
ATOM 2292 O O . ARG A 1 306 ? 8.441 25.664 10.007 1.00 38.22 306 ARG A O 1
ATOM 2299 N N . GLU A 1 307 ? 9.832 23.957 10.464 1.00 32.00 307 GLU A N 1
ATOM 2300 C CA . GLU A 1 307 ? 10.739 24.669 11.392 1.00 32.00 307 GLU A CA 1
ATOM 2301 C C . GLU A 1 307 ? 11.557 25.804 10.724 1.00 32.00 307 GLU A C 1
ATOM 2303 O O . GLU A 1 307 ? 12.589 26.210 11.240 1.00 32.00 307 GLU A O 1
ATOM 2308 N N . ASP A 1 308 ? 11.102 26.358 9.594 1.00 32.22 308 ASP A N 1
ATOM 2309 C CA . ASP A 1 308 ? 11.890 27.254 8.738 1.00 32.22 308 ASP A CA 1
ATOM 2310 C C . ASP A 1 308 ? 11.165 28.546 8.319 1.00 32.22 308 ASP A C 1
ATOM 2312 O O . ASP A 1 308 ? 11.564 29.209 7.362 1.00 32.22 308 ASP A O 1
ATOM 2316 N N . SER A 1 309 ? 10.108 28.961 9.022 1.00 31.80 309 SER A N 1
ATOM 2317 C CA . SER A 1 309 ? 9.569 30.318 8.856 1.00 31.80 309 SER A CA 1
ATOM 2318 C C . SER A 1 309 ? 9.492 31.036 10.195 1.00 31.80 309 SER A C 1
ATOM 2320 O O . SER A 1 309 ? 8.560 30.831 10.970 1.00 31.80 309 SER A O 1
ATOM 2322 N N . MET A 1 310 ? 10.483 31.894 10.449 1.00 39.53 310 MET A N 1
ATOM 2323 C CA . MET A 1 310 ? 10.314 33.027 11.353 1.00 39.53 310 MET A CA 1
ATOM 2324 C C . MET A 1 310 ? 9.242 33.934 10.748 1.00 39.53 310 MET A C 1
ATOM 2326 O O . MET A 1 310 ? 9.509 34.549 9.724 1.00 39.53 310 MET A O 1
ATOM 2330 N N . ASP A 1 311 ? 8.061 33.990 11.353 1.00 33.94 311 ASP A N 1
ATOM 2331 C CA . ASP A 1 311 ? 7.235 35.195 11.378 1.00 33.94 311 ASP A CA 1
ATOM 2332 C C . ASP A 1 311 ? 6.261 35.129 12.563 1.00 33.94 311 ASP A C 1
ATOM 2334 O O . ASP A 1 311 ? 5.746 34.072 12.931 1.00 33.94 311 ASP A O 1
ATOM 2338 N N . GLU A 1 312 ? 6.127 36.289 13.199 1.00 39.38 312 GLU A N 1
ATOM 2339 C CA . GLU A 1 312 ? 5.442 36.572 14.456 1.00 39.38 312 GLU A CA 1
ATOM 2340 C C . GLU A 1 312 ? 3.903 36.495 14.350 1.00 39.38 312 GLU A C 1
ATOM 2342 O O . GLU A 1 312 ? 3.323 36.561 13.268 1.00 39.38 312 GLU A O 1
ATOM 2347 N N . ASP A 1 313 ? 3.259 36.421 15.521 1.00 34.81 313 ASP A N 1
ATOM 2348 C CA . ASP A 1 313 ? 1.830 36.657 15.779 1.00 34.81 313 ASP A CA 1
ATOM 2349 C C . ASP A 1 313 ? 0.812 35.653 15.200 1.00 34.81 313 ASP A C 1
ATOM 2351 O O . ASP A 1 313 ? -0.021 35.972 14.349 1.00 34.81 313 ASP A O 1
ATOM 2355 N N . VAL A 1 314 ? 0.763 34.449 15.786 1.00 33.19 314 VAL A N 1
ATOM 2356 C CA . VAL A 1 314 ? -0.455 33.617 15.778 1.00 33.19 314 VAL A CA 1
ATOM 2357 C C . VAL A 1 314 ? -1.169 33.783 17.129 1.00 33.19 314 VAL A C 1
ATOM 2359 O O . VAL A 1 314 ? -0.531 33.572 18.162 1.00 33.19 314 VAL A O 1
ATOM 2362 N N . PRO A 1 315 ? -2.468 34.147 17.172 1.00 30.56 315 PRO A N 1
ATOM 2363 C CA . PRO A 1 315 ? -3.207 34.275 18.425 1.00 30.56 315 PRO A CA 1
ATOM 2364 C C . PRO A 1 315 ? -3.215 32.948 19.194 1.00 30.56 315 PRO A C 1
ATOM 2366 O O . PRO A 1 315 ? -3.530 31.903 18.629 1.00 30.56 315 PRO A O 1
ATOM 2369 N N . GLU A 1 316 ? -2.931 33.007 20.495 1.00 34.25 316 GLU A N 1
ATOM 2370 C CA . GLU A 1 316 ? -2.944 31.895 21.464 1.00 34.25 316 GLU A CA 1
ATOM 2371 C C . GLU A 1 316 ? -4.337 31.259 21.712 1.00 34.25 316 GLU A C 1
ATOM 2373 O O . GLU A 1 316 ? -4.531 30.540 22.691 1.00 34.25 316 GLU A O 1
ATOM 2378 N N . ASP A 1 317 ? -5.318 31.466 20.832 1.00 31.16 317 ASP A N 1
ATOM 2379 C CA . ASP A 1 317 ? -6.674 30.935 20.988 1.00 31.16 317 ASP A CA 1
ATOM 2380 C C . ASP A 1 317 ? -6.899 29.697 20.100 1.00 31.16 317 ASP A C 1
ATOM 2382 O O . ASP A 1 317 ? -7.118 29.789 18.893 1.00 31.16 317 ASP A O 1
ATOM 2386 N N . GLY A 1 318 ? -6.896 28.508 20.722 1.00 33.97 318 GLY A N 1
ATOM 2387 C CA . GLY A 1 318 ? -7.599 27.320 20.203 1.00 33.97 318 GLY A CA 1
ATOM 2388 C C . GLY A 1 318 ? -6.769 26.104 19.767 1.00 33.97 318 GLY A C 1
ATOM 2389 O O . GLY A 1 318 ? -7.353 25.085 19.407 1.00 33.97 318 GLY A O 1
ATOM 2390 N N . THR A 1 319 ? -5.436 26.136 19.826 1.00 35.19 319 THR A N 1
ATOM 2391 C CA . THR A 1 319 ? -4.561 25.061 19.298 1.00 35.19 319 THR A CA 1
ATOM 2392 C C . THR A 1 319 ? -4.266 23.903 20.259 1.00 35.19 319 THR A C 1
ATOM 2394 O O . THR A 1 319 ? -3.465 23.025 19.931 1.00 35.19 319 THR A O 1
ATOM 2397 N N . ARG A 1 320 ? -4.928 23.812 21.424 1.00 41.88 320 ARG A N 1
ATOM 2398 C CA . ARG A 1 320 ? -4.910 22.551 22.187 1.00 41.88 320 ARG A CA 1
ATOM 2399 C C . ARG A 1 320 ? -5.719 21.524 21.401 1.00 41.88 320 ARG A C 1
ATOM 2401 O O . ARG A 1 320 ? -6.946 21.573 21.410 1.00 41.88 320 ARG A O 1
ATOM 2408 N N . GLY A 1 321 ? -5.022 20.625 20.702 1.00 50.34 321 GLY A N 1
ATOM 2409 C CA . GLY A 1 321 ? -5.630 19.512 19.977 1.00 50.34 321 GLY A CA 1
ATOM 2410 C C . GLY A 1 321 ? -6.699 18.817 20.822 1.00 50.34 321 GLY A C 1
ATOM 2411 O O . GLY A 1 321 ? -6.577 18.739 22.048 1.00 50.34 321 GLY A O 1
ATOM 2412 N N . LYS A 1 322 ? -7.773 18.349 20.172 1.00 59.84 322 LYS A N 1
ATOM 2413 C CA . LYS A 1 322 ? -8.854 17.617 20.846 1.00 59.84 322 LYS A CA 1
ATOM 2414 C C . LYS A 1 322 ? -8.230 16.521 21.719 1.00 59.84 322 LYS A C 1
ATOM 2416 O O . LYS A 1 322 ? -7.548 15.639 21.197 1.00 59.84 322 LYS A O 1
ATOM 2421 N N . ASN A 1 323 ? -8.475 16.587 23.030 1.00 74.31 323 ASN A N 1
ATOM 2422 C CA . ASN A 1 323 ? -8.023 15.566 23.974 1.00 74.31 323 ASN A CA 1
ATOM 2423 C C . ASN A 1 323 ? -8.496 14.186 23.485 1.00 74.31 323 ASN A C 1
ATOM 2425 O O . ASN A 1 323 ? -9.613 14.048 22.965 1.00 74.31 323 ASN A O 1
ATOM 2429 N N . ILE A 1 324 ? -7.662 13.162 23.644 1.00 82.00 324 ILE A N 1
ATOM 2430 C CA . ILE A 1 324 ? -7.953 11.784 23.256 1.00 82.00 324 ILE A CA 1
ATOM 2431 C C . ILE A 1 324 ? -9.289 11.294 23.824 1.00 82.00 324 ILE A C 1
ATOM 2433 O O . ILE A 1 324 ? -10.037 10.599 23.138 1.00 82.00 324 ILE A O 1
ATOM 2437 N N . ARG A 1 325 ? -9.638 11.725 25.041 1.00 84.75 325 ARG A N 1
ATOM 2438 C CA . ARG A 1 325 ? -10.910 11.412 25.704 1.00 84.75 325 ARG A CA 1
ATOM 2439 C C . ARG A 1 325 ? -12.093 11.970 24.926 1.00 84.75 325 ARG A C 1
ATOM 2441 O O . ARG A 1 325 ? -13.049 11.247 24.665 1.00 84.75 325 ARG A O 1
ATOM 2448 N N . THR A 1 326 ? -12.009 13.235 24.520 1.00 79.19 326 THR A N 1
ATOM 2449 C CA . THR A 1 326 ? -13.047 13.904 23.726 1.00 79.19 326 THR A CA 1
ATOM 2450 C C . THR A 1 326 ? -13.209 13.223 22.371 1.00 79.19 326 THR A C 1
ATOM 2452 O O . THR A 1 326 ? -14.327 12.878 21.996 1.00 79.19 326 THR A O 1
ATOM 2455 N N . THR A 1 327 ? -12.095 12.951 21.685 1.00 80.19 327 THR A N 1
ATOM 2456 C CA . THR A 1 327 ? -12.089 12.271 20.378 1.00 80.19 327 THR A CA 1
ATOM 2457 C C . THR A 1 327 ? -12.705 10.870 20.468 1.00 80.19 327 THR A C 1
ATOM 2459 O O . THR A 1 327 ? -13.526 10.497 19.633 1.00 80.19 327 THR A O 1
ATOM 2462 N N . LEU A 1 328 ? -12.369 10.102 21.512 1.00 86.56 328 LEU A N 1
ATOM 2463 C CA . LEU A 1 328 ? -12.909 8.760 21.737 1.00 86.56 328 LEU A CA 1
ATOM 2464 C C . LEU A 1 328 ? -14.424 8.779 21.975 1.00 86.56 328 LEU A C 1
ATOM 2466 O O . LEU A 1 328 ? -15.155 7.992 21.374 1.00 86.56 328 LEU A O 1
ATOM 2470 N N . VAL A 1 329 ? -14.905 9.694 22.823 1.00 85.81 329 VAL A N 1
ATOM 2471 C CA . VAL A 1 329 ? -16.341 9.835 23.104 1.00 85.81 329 VAL A CA 1
ATOM 2472 C C . VAL A 1 329 ? -17.100 10.253 21.845 1.00 85.81 329 VAL A C 1
ATOM 2474 O O . VAL A 1 329 ? -18.106 9.629 21.513 1.00 85.81 329 VAL A O 1
ATOM 2477 N N . GLN A 1 330 ? -16.602 11.252 21.111 1.00 79.56 330 GLN A N 1
ATOM 2478 C CA . GLN A 1 330 ? -17.212 11.731 19.864 1.00 79.56 330 GLN A CA 1
ATOM 2479 C C . GLN A 1 330 ? -17.307 10.621 18.815 1.00 79.56 330 GLN A C 1
ATOM 2481 O O . GLN A 1 330 ? -18.366 10.399 18.225 1.00 79.56 330 GLN A O 1
ATOM 2486 N N . SER A 1 331 ? -16.215 9.881 18.636 1.00 83.38 331 SER A N 1
ATOM 2487 C CA . SER A 1 331 ? -16.124 8.745 17.728 1.00 83.38 331 SER A CA 1
ATOM 2488 C C . SER A 1 331 ? -17.175 7.670 18.041 1.00 83.38 331 SER A C 1
ATOM 2490 O O . SER A 1 331 ? -17.956 7.285 17.168 1.00 83.38 331 SER A O 1
ATOM 2492 N N . LEU A 1 332 ? -17.297 7.254 19.302 1.00 86.00 332 LEU A N 1
ATOM 2493 C CA . LEU A 1 332 ? -18.278 6.248 19.717 1.00 86.00 332 LEU A CA 1
ATOM 2494 C C . LEU A 1 332 ? -19.730 6.750 19.665 1.00 86.00 332 LEU A C 1
ATOM 2496 O O . LEU A 1 332 ? -20.642 5.988 19.338 1.00 86.00 332 LEU A O 1
ATOM 2500 N N . GLN A 1 333 ? -19.967 8.031 19.954 1.00 84.62 333 GLN A N 1
ATOM 2501 C CA . GLN A 1 333 ? -21.289 8.650 19.812 1.00 84.62 333 GLN A CA 1
ATOM 2502 C C . GLN A 1 333 ? -21.723 8.744 18.345 1.00 84.62 333 GLN A C 1
ATOM 2504 O O . GLN A 1 333 ? -22.909 8.583 18.054 1.00 84.62 333 GLN A O 1
ATOM 2509 N N . SER A 1 334 ? -20.785 8.958 17.414 1.00 78.81 334 SER A N 1
ATOM 2510 C CA . SER A 1 334 ? -21.085 9.046 15.978 1.00 78.81 334 SER A CA 1
ATOM 2511 C C . SER A 1 334 ? -21.697 7.755 15.418 1.00 78.81 334 SER A C 1
ATOM 2513 O O . SER A 1 334 ? -22.546 7.806 14.531 1.00 78.81 334 SER A O 1
ATOM 2515 N N . VAL A 1 335 ? -21.336 6.607 16.001 1.00 80.94 335 VAL A N 1
ATOM 2516 C CA . VAL A 1 335 ? -21.854 5.279 15.642 1.00 80.94 335 VAL A CA 1
ATOM 2517 C C . VAL A 1 335 ? -22.929 4.760 16.608 1.00 80.94 335 VAL A C 1
ATOM 2519 O O . VAL A 1 335 ? -23.342 3.611 16.502 1.00 80.94 335 VAL A O 1
ATOM 2522 N N . SER A 1 336 ? -23.419 5.602 17.528 1.00 83.38 336 SER A N 1
ATOM 2523 C CA . SER A 1 336 ? -24.443 5.269 18.541 1.00 83.38 336 SER A CA 1
ATOM 2524 C C . SER A 1 336 ? -24.048 4.202 19.582 1.00 83.38 336 SER A C 1
ATOM 2526 O O . SER A 1 336 ? -24.923 3.667 20.267 1.00 83.38 336 SER A O 1
ATOM 2528 N N . LEU A 1 337 ? -22.747 3.932 19.766 1.00 84.25 337 LEU A N 1
ATOM 2529 C CA . LEU A 1 337 ? -22.233 3.034 20.818 1.00 84.25 337 LEU A CA 1
ATOM 2530 C C . LEU A 1 337 ? -22.192 3.684 22.205 1.00 84.25 337 LEU A C 1
ATOM 2532 O O . LEU A 1 337 ? -22.174 2.982 23.212 1.00 84.25 337 LEU A O 1
ATOM 2536 N N . LEU A 1 338 ? -22.195 5.015 22.271 1.00 84.19 338 LEU A N 1
ATOM 2537 C CA . LEU A 1 338 ? -22.382 5.776 23.506 1.00 84.19 338 LEU A CA 1
ATOM 2538 C C . LEU A 1 338 ? -23.640 6.637 23.406 1.00 84.19 338 LEU A C 1
ATOM 2540 O O . LEU A 1 338 ? -24.011 7.102 22.328 1.00 84.19 338 LEU A O 1
ATOM 2544 N N . ASP A 1 339 ? -24.291 6.867 24.547 1.00 79.88 339 ASP A N 1
ATOM 2545 C CA . ASP A 1 339 ? -25.422 7.787 24.607 1.00 79.88 339 ASP A CA 1
ATOM 2546 C C . ASP A 1 339 ? -24.966 9.228 24.380 1.00 79.88 339 ASP A C 1
ATOM 2548 O O . ASP A 1 339 ? -23.906 9.656 24.844 1.00 79.88 339 ASP A O 1
ATOM 2552 N N . SER A 1 340 ? -25.818 10.013 23.720 1.00 72.56 340 SER A N 1
ATOM 2553 C CA . SER A 1 340 ? -25.595 11.450 23.516 1.00 72.56 340 SER A CA 1
ATOM 2554 C C . SER A 1 340 ? -25.503 12.225 24.837 1.00 72.56 340 SER A C 1
ATOM 2556 O O . SER A 1 340 ? -24.933 13.308 24.871 1.00 72.56 340 SER A O 1
ATOM 2558 N N . ASN A 1 341 ? -26.029 11.647 25.922 1.00 69.38 341 ASN A N 1
ATOM 2559 C CA . ASN A 1 341 ? -26.015 12.206 27.274 1.00 69.38 341 ASN A CA 1
ATOM 2560 C C . ASN A 1 341 ? -24.882 11.645 28.150 1.00 69.38 341 ASN A C 1
ATOM 2562 O O . ASN A 1 341 ? -24.873 11.896 29.354 1.00 69.38 341 ASN A O 1
ATOM 2566 N N . PHE A 1 342 ? -23.961 10.853 27.590 1.00 74.69 342 PHE A N 1
ATOM 2567 C CA . PHE A 1 342 ? -22.812 10.346 28.335 1.00 74.69 342 PHE A CA 1
ATOM 2568 C C . PHE A 1 342 ? -21.943 11.523 28.798 1.00 74.69 342 PHE A C 1
ATOM 2570 O O . PHE A 1 342 ? -21.348 12.221 27.979 1.00 74.69 342 PHE A O 1
ATOM 2577 N N . THR A 1 343 ? -21.887 11.753 30.110 1.00 65.88 343 THR A N 1
ATOM 2578 C CA . THR A 1 343 ? -21.107 12.825 30.739 1.00 65.88 343 THR A CA 1
ATOM 2579 C C . THR A 1 343 ? -20.073 12.220 31.682 1.00 65.88 343 THR A C 1
ATOM 2581 O O . THR A 1 343 ? -20.383 11.337 32.481 1.00 65.88 343 THR A O 1
ATOM 2584 N N . PHE A 1 344 ? -18.825 12.685 31.589 1.00 67.19 344 PHE A N 1
ATOM 2585 C CA . PHE A 1 344 ? -17.733 12.234 32.451 1.00 67.19 344 PHE A CA 1
ATOM 2586 C C . PHE A 1 344 ? -16.929 13.445 32.965 1.00 67.19 344 PHE A C 1
ATOM 2588 O O . PHE A 1 344 ? -16.649 14.351 32.175 1.00 67.19 344 PHE A O 1
ATOM 2595 N N . PRO A 1 345 ? -16.545 13.503 34.258 1.00 54.91 345 PRO A N 1
ATOM 2596 C CA . PRO A 1 345 ? -15.782 14.625 34.812 1.00 54.91 345 PRO A CA 1
ATOM 2597 C C . PRO A 1 345 ? -14.462 14.837 34.056 1.00 54.91 345 PRO A C 1
ATOM 2599 O O . PRO A 1 345 ? -13.666 13.911 33.929 1.00 54.91 345 PRO A O 1
ATOM 2602 N N . GLY A 1 346 ? -14.225 16.049 33.547 1.00 53.44 346 GLY A N 1
ATOM 2603 C CA . GLY A 1 346 ? -13.052 16.372 32.718 1.00 53.44 346 GLY A CA 1
ATOM 2604 C C . GLY A 1 346 ? -13.284 16.275 31.204 1.00 53.44 346 GLY A C 1
ATOM 2605 O O . GLY A 1 346 ? -12.448 16.745 30.439 1.00 53.44 346 GLY A O 1
ATOM 2606 N N . VAL A 1 347 ? -14.432 15.750 30.762 1.00 55.53 347 VAL A N 1
ATOM 2607 C CA . VAL A 1 347 ? -14.921 15.868 29.381 1.00 55.53 347 VAL A CA 1
ATOM 2608 C C . VAL A 1 347 ? -16.015 16.938 29.377 1.00 55.53 347 VAL A C 1
ATOM 2610 O O . VAL A 1 347 ? -17.192 16.644 29.570 1.00 55.53 347 VAL A O 1
ATOM 2613 N N . THR A 1 348 ? -15.635 18.209 29.231 1.00 50.06 348 THR A N 1
ATOM 2614 C CA . THR A 1 348 ? -16.609 19.303 29.087 1.00 50.06 348 THR A CA 1
ATOM 2615 C C . THR A 1 348 ? -17.236 19.237 27.697 1.00 50.06 348 THR A C 1
ATOM 2617 O O . THR A 1 348 ? -16.619 19.632 26.711 1.00 50.06 348 THR A O 1
ATOM 2620 N N . ILE A 1 349 ? -18.465 18.720 27.634 1.00 51.19 349 ILE A N 1
ATOM 2621 C CA . ILE A 1 349 ? -19.331 18.702 26.438 1.00 51.19 349 ILE A CA 1
ATOM 2622 C C . ILE A 1 349 ? -20.163 20.004 26.358 1.00 51.19 349 ILE A C 1
ATOM 2624 O O . ILE A 1 349 ? -20.958 20.203 25.441 1.00 51.19 349 ILE A O 1
ATOM 2628 N N . ASP A 1 350 ? -20.000 20.909 27.326 1.00 34.81 350 ASP A N 1
ATOM 2629 C CA . ASP A 1 350 ? -20.920 22.021 27.527 1.00 34.81 350 ASP A CA 1
ATOM 2630 C C . ASP A 1 350 ? -20.898 23.020 26.358 1.00 34.81 350 ASP A C 1
ATOM 2632 O O . ASP A 1 350 ? -19.908 23.698 26.080 1.00 34.81 350 ASP A O 1
ATOM 2636 N N . SER A 1 351 ? -22.066 23.117 25.715 1.00 34.84 351 SER A N 1
ATOM 2637 C CA . SER A 1 351 ? -22.542 24.172 24.807 1.00 34.84 351 SER A CA 1
ATOM 2638 C C . SER A 1 351 ? -21.805 24.362 23.475 1.00 34.84 351 SER A C 1
ATOM 2640 O O . SER A 1 351 ? -20.930 25.211 23.367 1.00 34.84 351 SER A O 1
ATOM 2642 N N . TRP A 1 352 ? -22.230 23.664 22.413 1.00 40.34 352 TRP A N 1
ATOM 2643 C CA . TRP A 1 352 ? -21.734 23.947 21.056 1.00 40.34 352 TRP A CA 1
ATOM 2644 C C . TRP A 1 352 ? -22.867 23.934 20.013 1.00 40.34 352 TRP A C 1
ATOM 2646 O O . TRP A 1 352 ? -23.386 22.866 19.673 1.00 40.34 352 TRP A O 1
ATOM 2656 N N . PRO A 1 353 ? -23.284 25.103 19.485 1.00 32.56 353 PRO A N 1
ATOM 2657 C CA . PRO A 1 353 ? -24.012 25.174 18.228 1.00 32.56 353 PRO A CA 1
ATOM 2658 C C . PRO A 1 353 ? -23.011 24.916 17.092 1.00 32.56 353 PRO A C 1
ATOM 2660 O O . PRO A 1 353 ? -22.144 25.740 16.828 1.00 32.56 353 PRO A O 1
ATOM 2663 N N . GLY A 1 354 ? -23.121 23.745 16.457 1.00 41.62 354 GLY A N 1
ATOM 2664 C CA . GLY A 1 354 ? -22.092 23.193 15.568 1.00 41.62 354 GLY A CA 1
ATOM 2665 C C . GLY A 1 354 ? -21.195 22.236 16.353 1.00 41.62 354 GLY A C 1
ATOM 2666 O O . GLY A 1 354 ? -20.345 22.672 17.122 1.00 41.62 354 GLY A O 1
ATOM 2667 N N . ARG A 1 355 ? -21.442 20.922 16.208 1.00 42.09 355 ARG A N 1
ATOM 2668 C CA . ARG A 1 355 ? -20.618 19.825 16.768 1.00 42.09 355 ARG A CA 1
ATOM 2669 C C . ARG A 1 355 ? -19.146 20.161 16.569 1.00 42.09 355 ARG A C 1
ATOM 2671 O O . ARG A 1 355 ? -18.866 20.721 15.525 1.00 42.09 355 ARG A O 1
ATOM 2678 N N . GLY A 1 356 ? -18.255 19.810 17.503 1.00 45.56 356 GLY A N 1
ATOM 2679 C CA . GLY A 1 356 ? -16.807 20.070 17.445 1.00 45.56 356 GLY A CA 1
ATOM 2680 C C . GLY A 1 356 ? -16.155 19.634 16.131 1.00 45.56 356 GLY A C 1
ATOM 2681 O O . GLY A 1 356 ? -15.505 18.602 16.068 1.00 45.56 356 GLY A O 1
ATOM 2682 N N . MET A 1 357 ? -16.366 20.427 15.096 1.00 54.25 357 MET A N 1
ATOM 2683 C CA . MET A 1 357 ? -16.161 20.106 13.701 1.00 54.25 357 MET A CA 1
ATOM 2684 C C . MET A 1 357 ? -14.672 20.328 13.457 1.00 54.25 357 MET A C 1
ATOM 2686 O O . MET A 1 357 ? -14.136 21.380 13.812 1.00 54.25 357 MET A O 1
ATOM 2690 N N . GLY A 1 358 ? -13.971 19.332 12.916 1.00 61.91 358 GLY A N 1
ATOM 2691 C CA . GLY A 1 358 ? -12.596 19.540 12.473 1.00 61.91 358 GLY A CA 1
ATOM 2692 C C . GLY A 1 358 ? -12.465 20.741 11.540 1.00 61.91 358 GLY A C 1
ATOM 2693 O O . GLY A 1 358 ? -13.437 21.226 10.962 1.00 61.91 358 GLY A O 1
ATOM 2694 N N . ARG A 1 359 ? -11.238 21.214 11.331 1.00 75.25 359 ARG A N 1
ATOM 2695 C CA . ARG A 1 359 ? -10.974 22.389 10.486 1.00 75.25 359 ARG A CA 1
ATOM 2696 C C . ARG A 1 359 ? -11.618 22.280 9.092 1.00 75.25 359 ARG A C 1
ATOM 2698 O O . ARG A 1 359 ? -12.239 23.224 8.622 1.00 75.25 359 ARG A O 1
ATOM 2705 N N . VAL A 1 360 ? -11.551 21.098 8.478 1.00 82.56 360 VAL A N 1
ATOM 2706 C CA . VAL A 1 360 ? -12.145 20.793 7.157 1.00 82.56 360 VAL A CA 1
ATOM 2707 C C . VAL A 1 360 ? -13.674 20.908 7.155 1.00 82.56 360 VAL A C 1
ATOM 2709 O O . VAL A 1 360 ? -14.316 21.263 6.173 1.00 82.56 360 VAL A O 1
ATOM 2712 N N . PHE A 1 361 ? -14.260 20.584 8.287 1.00 80.81 361 PHE A N 1
ATOM 2713 C CA . PHE A 1 361 ? -15.681 20.501 8.544 1.00 80.81 361 PHE A CA 1
ATOM 2714 C C . PHE A 1 361 ? -16.275 21.913 8.722 1.00 80.81 361 PHE A C 1
ATOM 2716 O O . PHE A 1 361 ? -17.329 22.219 8.161 1.00 80.81 361 PHE A O 1
ATOM 2723 N N . THR A 1 362 ? -15.547 22.795 9.417 1.00 81.69 362 THR A N 1
ATOM 2724 C CA . THR A 1 362 ? -15.820 24.240 9.460 1.00 81.69 362 THR A CA 1
ATOM 2725 C C . THR A 1 362 ? -15.698 24.857 8.072 1.00 81.69 362 THR A C 1
ATOM 2727 O O . THR A 1 362 ? -16.624 25.529 7.632 1.00 81.69 362 THR A O 1
ATOM 2730 N N . GLU A 1 363 ? -14.628 24.549 7.334 1.00 86.62 363 GLU A N 1
ATOM 2731 C CA . GLU A 1 363 ? -14.446 25.043 5.962 1.00 86.62 363 GLU A CA 1
ATOM 2732 C C . GLU A 1 363 ? -15.583 24.606 5.028 1.00 86.62 363 GLU A C 1
ATOM 2734 O O . GLU A 1 363 ? -16.083 25.413 4.246 1.00 86.62 363 GLU A O 1
ATOM 2739 N N . ALA A 1 364 ? -16.049 23.357 5.123 1.00 87.31 364 ALA A N 1
ATOM 2740 C CA . ALA A 1 364 ? -17.206 22.892 4.358 1.00 87.31 364 ALA A CA 1
ATOM 2741 C C . ALA A 1 364 ? -18.466 23.714 4.688 1.00 87.31 364 ALA A C 1
ATOM 2743 O O . ALA A 1 364 ? -19.152 24.192 3.780 1.00 87.31 364 ALA A O 1
ATOM 2744 N N . SER A 1 365 ? -18.721 23.953 5.980 1.00 85.69 365 SER A N 1
ATOM 2745 C CA . SER A 1 365 ? -19.855 24.759 6.442 1.00 85.69 365 SER A CA 1
ATOM 2746 C C . SER A 1 365 ? -19.759 26.224 6.003 1.00 85.69 365 SER A C 1
ATOM 2748 O O . SER A 1 365 ? -20.772 26.804 5.618 1.00 85.69 365 SER A O 1
ATOM 2750 N N . GLU A 1 366 ? -18.568 26.827 6.029 1.00 87.88 366 GLU A N 1
ATOM 2751 C CA . GLU A 1 366 ? -18.317 28.193 5.544 1.00 87.88 366 GLU A CA 1
ATOM 2752 C C . GLU A 1 366 ? -18.577 28.322 4.038 1.00 87.88 366 GLU A C 1
ATOM 2754 O O . GLU A 1 366 ? -19.053 29.356 3.571 1.00 87.88 366 GLU A O 1
ATOM 2759 N N . ASN A 1 367 ? -18.339 27.248 3.281 1.00 88.06 367 ASN A N 1
ATOM 2760 C CA . ASN A 1 367 ? -18.671 27.161 1.859 1.00 88.06 367 ASN A CA 1
ATOM 2761 C C . ASN A 1 367 ? -20.146 26.786 1.604 1.00 88.06 367 ASN A C 1
ATOM 2763 O O . ASN A 1 367 ? -20.548 26.633 0.451 1.00 88.06 367 ASN A O 1
ATOM 2767 N N . GLY A 1 368 ? -20.965 26.631 2.653 1.00 87.75 368 GLY A N 1
ATOM 2768 C CA . GLY A 1 368 ? -22.372 26.242 2.541 1.00 87.75 368 GLY A CA 1
ATOM 2769 C C . GLY A 1 368 ? -22.580 24.832 1.979 1.00 87.75 368 GLY A C 1
ATOM 2770 O O . GLY A 1 368 ? -23.619 24.561 1.378 1.00 87.75 368 GLY A O 1
ATOM 2771 N N . GLN A 1 369 ? -21.590 23.947 2.130 1.00 90.19 369 GLN A N 1
ATOM 2772 C CA . GLN A 1 369 ? -21.597 22.587 1.597 1.00 90.19 369 GLN A CA 1
ATOM 2773 C C . GLN A 1 369 ? -21.546 21.548 2.720 1.00 90.19 369 GLN A C 1
ATOM 2775 O O . GLN A 1 369 ? -20.938 21.750 3.769 1.00 90.19 369 GLN A O 1
ATOM 2780 N N . GLU A 1 370 ? -22.151 20.385 2.479 1.00 90.44 370 GLU A N 1
ATOM 2781 C CA . GLU A 1 370 ? -21.896 19.208 3.310 1.00 90.44 370 GLU A CA 1
ATOM 2782 C C . GLU A 1 370 ? -20.467 18.695 3.085 1.00 90.44 370 GLU A C 1
ATOM 2784 O O . GLU A 1 370 ? -19.921 18.837 1.989 1.00 90.44 370 GLU A O 1
ATOM 2789 N N . LEU A 1 371 ? -19.871 18.051 4.096 1.00 88.75 371 LEU A N 1
ATOM 2790 C CA . LEU A 1 371 ? -18.477 17.596 4.035 1.00 88.75 371 LEU A CA 1
ATOM 2791 C C . LEU A 1 371 ? -18.190 16.708 2.808 1.00 88.75 371 LEU A C 1
ATOM 2793 O O . LEU A 1 371 ? -17.178 16.913 2.144 1.00 88.75 371 LEU A O 1
ATOM 2797 N N . GLU A 1 372 ? -19.069 15.750 2.481 1.00 91.94 372 GLU A N 1
ATOM 2798 C CA . GLU A 1 372 ? -18.883 14.867 1.311 1.00 91.94 372 GLU A CA 1
ATOM 2799 C C . GLU A 1 372 ? -18.887 15.665 0.006 1.00 91.94 372 GLU A C 1
ATOM 2801 O O . GLU A 1 372 ? -18.023 15.462 -0.846 1.00 91.94 372 GLU A O 1
ATOM 2806 N N . ALA A 1 373 ? -19.812 16.619 -0.138 1.00 92.62 373 ALA A N 1
ATOM 2807 C CA . ALA A 1 373 ? -19.902 17.478 -1.315 1.00 92.62 373 ALA A CA 1
ATOM 2808 C C . ALA A 1 373 ? -18.687 18.412 -1.436 1.00 92.62 373 ALA A C 1
ATOM 2810 O O . ALA A 1 373 ? -18.136 18.562 -2.530 1.00 92.62 373 ALA A O 1
ATOM 2811 N N . TYR A 1 374 ? -18.235 18.978 -0.315 1.00 94.50 374 TYR A N 1
ATOM 2812 C CA . TYR A 1 374 ? -17.047 19.822 -0.248 1.00 94.50 374 TYR A CA 1
ATOM 2813 C C . TYR A 1 374 ? -15.795 19.050 -0.672 1.00 94.50 374 TYR A C 1
ATOM 2815 O O . TYR A 1 374 ? -15.151 19.423 -1.655 1.00 94.50 374 TYR A O 1
ATOM 2823 N N . LEU A 1 375 ? -15.505 17.917 -0.018 1.00 94.50 375 LEU A N 1
ATOM 2824 C CA . LEU A 1 375 ? -14.361 17.061 -0.346 1.00 94.50 375 LEU A CA 1
ATOM 2825 C C . LEU A 1 375 ? -14.418 16.581 -1.798 1.00 94.50 375 LEU A C 1
ATOM 2827 O O . LEU A 1 375 ? -13.410 16.623 -2.499 1.00 94.50 375 LEU A O 1
ATOM 2831 N N . ARG A 1 376 ? -15.597 16.184 -2.290 1.00 94.44 376 ARG A N 1
ATOM 2832 C CA . ARG A 1 376 ? -15.780 15.774 -3.687 1.00 94.44 376 ARG A CA 1
ATOM 2833 C C . ARG A 1 376 ? -15.443 16.904 -4.657 1.00 94.44 376 ARG A C 1
ATOM 2835 O O . ARG A 1 376 ? -14.705 16.673 -5.611 1.00 94.44 376 ARG A O 1
ATOM 2842 N N . SER A 1 377 ? -15.960 18.109 -4.412 1.00 94.06 377 SER A N 1
ATOM 2843 C CA . SER A 1 377 ? -15.725 19.271 -5.277 1.00 94.06 377 SER A CA 1
ATOM 2844 C C . SER A 1 377 ? -14.258 19.701 -5.294 1.00 94.06 377 SER A C 1
ATOM 2846 O O . SER A 1 377 ? -13.764 20.135 -6.330 1.00 94.06 377 SER A O 1
ATOM 2848 N N . LYS A 1 378 ? -13.547 19.541 -4.170 1.00 94.56 378 LYS A N 1
ATOM 2849 C CA . LYS A 1 378 ? -12.147 19.947 -4.046 1.00 94.56 378 LYS A CA 1
ATOM 2850 C C . LYS A 1 378 ? -11.166 18.896 -4.571 1.00 94.56 378 LYS A C 1
ATOM 2852 O O . LYS A 1 378 ? -10.251 19.219 -5.322 1.00 94.56 378 LYS A O 1
ATOM 2857 N N . LEU A 1 379 ? -11.357 17.630 -4.206 1.00 94.56 379 LEU A N 1
ATOM 2858 C CA . LEU A 1 379 ? -10.399 16.566 -4.518 1.00 94.56 379 LEU A CA 1
ATOM 2859 C C . LEU A 1 379 ? -10.545 16.052 -5.955 1.00 94.56 379 LEU A C 1
ATOM 2861 O O . LEU A 1 379 ? -9.539 15.796 -6.621 1.00 94.56 379 LEU A O 1
ATOM 2865 N N . LEU A 1 380 ? -11.781 15.939 -6.457 1.00 93.50 380 LEU A N 1
ATOM 2866 C CA . LEU A 1 380 ? -12.052 15.362 -7.779 1.00 93.50 380 LEU A CA 1
ATOM 2867 C C . LEU A 1 380 ? -12.089 16.399 -8.916 1.00 93.50 380 LEU A C 1
ATOM 2869 O O . LEU A 1 380 ? -12.132 16.003 -10.076 1.00 93.50 380 LEU A O 1
ATOM 2873 N N . SER A 1 381 ? -12.069 17.705 -8.618 1.00 92.25 381 SER A N 1
ATOM 2874 C CA . SER A 1 381 ? -12.029 18.750 -9.654 1.00 92.25 381 SER A CA 1
ATOM 2875 C C . SER A 1 381 ? -10.652 18.847 -10.310 1.00 92.25 381 SER A C 1
ATOM 2877 O O . SER A 1 381 ? -9.635 18.811 -9.619 1.00 92.25 381 SER A O 1
ATOM 2879 N N . LEU A 1 382 ? -10.608 19.005 -11.634 1.00 90.25 382 LEU A N 1
ATOM 2880 C CA . LEU A 1 382 ? -9.370 19.244 -12.387 1.00 90.25 382 LEU A CA 1
ATOM 2881 C C . LEU A 1 382 ? -8.878 20.697 -12.281 1.00 90.25 382 LEU A C 1
ATOM 2883 O O . LEU A 1 382 ? -7.696 20.949 -12.479 1.00 90.25 382 LEU A O 1
ATOM 2887 N N . ASP A 1 383 ? -9.753 21.634 -11.908 1.00 92.44 383 ASP A N 1
ATOM 2888 C CA . ASP A 1 383 ? -9.436 23.070 -11.864 1.00 92.44 383 ASP A CA 1
ATOM 2889 C C . ASP A 1 383 ? -8.576 23.468 -10.654 1.00 92.44 383 ASP A C 1
ATOM 2891 O O . ASP A 1 383 ? -8.109 24.602 -10.555 1.00 92.44 383 ASP A O 1
ATOM 2895 N N . ILE A 1 384 ? -8.400 22.553 -9.699 1.00 93.25 384 ILE A N 1
ATOM 2896 C CA . ILE A 1 384 ? -7.702 22.812 -8.441 1.00 93.25 384 ILE A CA 1
ATOM 2897 C C . ILE A 1 384 ? -6.296 22.217 -8.521 1.00 93.25 384 ILE A C 1
ATOM 2899 O O . ILE A 1 384 ? -6.164 21.023 -8.818 1.00 93.25 384 ILE A O 1
ATOM 2903 N N . PRO A 1 385 ? -5.243 23.007 -8.242 1.00 93.12 385 PRO A N 1
ATOM 2904 C CA . PRO A 1 385 ? -3.873 22.529 -8.328 1.00 93.12 385 PRO A CA 1
ATOM 2905 C C . PRO A 1 385 ? -3.599 21.437 -7.288 1.00 93.12 385 PRO A C 1
ATOM 2907 O O . PRO A 1 385 ? -4.217 21.374 -6.224 1.00 93.12 385 PRO A O 1
ATOM 2910 N N . LEU A 1 386 ? -2.641 20.562 -7.600 1.00 90.69 386 LEU A N 1
ATOM 2911 C CA . LEU A 1 386 ? -2.291 19.427 -6.744 1.00 90.69 386 LEU A CA 1
ATOM 2912 C C . LEU A 1 386 ? -1.831 19.866 -5.342 1.00 90.69 386 LEU A C 1
ATOM 2914 O O . LEU A 1 386 ? -2.163 19.185 -4.378 1.00 90.69 386 LEU A O 1
ATOM 2918 N N . SER A 1 387 ? -1.129 20.999 -5.221 1.00 92.75 387 SER A N 1
ATOM 2919 C CA . SER A 1 387 ? -0.693 21.570 -3.935 1.00 92.75 387 SER A CA 1
ATOM 2920 C C . SER A 1 387 ? -1.860 21.763 -2.969 1.00 92.75 387 SER A C 1
ATOM 2922 O O . SER A 1 387 ? -1.831 21.257 -1.854 1.00 92.75 387 SER A O 1
ATOM 2924 N N . ASP A 1 388 ? -2.928 22.405 -3.434 1.00 93.25 388 ASP A N 1
ATOM 2925 C CA . ASP A 1 388 ? -4.078 22.762 -2.602 1.00 93.25 388 ASP A CA 1
ATOM 2926 C C . ASP A 1 388 ? -4.869 21.510 -2.202 1.00 93.25 388 ASP A C 1
ATOM 2928 O O . ASP A 1 388 ? -5.439 21.427 -1.111 1.00 93.25 388 ASP A O 1
ATOM 2932 N N . LYS A 1 389 ? -4.889 20.499 -3.082 1.00 94.12 389 LYS A N 1
ATOM 2933 C CA . LYS A 1 389 ? -5.471 19.189 -2.766 1.00 94.12 389 LYS A CA 1
ATOM 2934 C C . LYS A 1 389 ? -4.672 18.472 -1.685 1.00 94.12 389 LYS A C 1
ATOM 2936 O O . LYS A 1 389 ? -5.284 17.894 -0.792 1.00 94.12 389 LYS A O 1
ATOM 2941 N N . LEU A 1 390 ? -3.340 18.505 -1.758 1.00 92.94 390 LEU A N 1
ATOM 2942 C CA . LEU A 1 390 ? -2.469 17.903 -0.748 1.00 92.94 390 LEU A CA 1
ATOM 2943 C C . LEU A 1 390 ? -2.646 18.596 0.608 1.00 92.94 390 LEU A C 1
ATOM 2945 O O . LEU A 1 390 ? -2.877 17.905 1.592 1.00 92.94 390 LEU A O 1
ATOM 2949 N N . GLU A 1 391 ? -2.704 19.929 0.650 1.00 90.69 391 GLU A N 1
ATOM 2950 C CA . GLU A 1 391 ? -2.968 20.679 1.890 1.00 90.69 391 GLU A CA 1
ATOM 2951 C C . GLU A 1 391 ? -4.337 20.358 2.511 1.00 90.69 391 GLU A C 1
ATOM 2953 O O . GLU A 1 391 ? -4.509 20.361 3.734 1.00 90.69 391 GLU A O 1
ATOM 2958 N N . LEU A 1 392 ? -5.352 20.103 1.680 1.00 92.62 392 LEU A N 1
ATOM 2959 C CA . LEU A 1 392 ? -6.653 19.638 2.154 1.00 92.62 392 LEU A CA 1
ATOM 2960 C C . LEU A 1 392 ? -6.570 18.209 2.713 1.00 92.62 392 LEU A C 1
ATOM 2962 O O . LEU A 1 392 ? -7.185 17.933 3.745 1.00 92.62 392 LEU A O 1
ATOM 2966 N N . ILE A 1 393 ? -5.815 17.317 2.063 1.00 92.00 393 ILE A N 1
ATOM 2967 C CA . ILE A 1 393 ? -5.590 15.953 2.554 1.00 92.00 393 ILE A CA 1
ATOM 2968 C C . ILE A 1 393 ? -4.836 15.977 3.880 1.00 92.00 393 ILE A C 1
ATOM 2970 O O . ILE A 1 393 ? -5.310 15.330 4.806 1.00 92.00 393 ILE A O 1
ATOM 2974 N N . ASP A 1 394 ? -3.758 16.751 4.017 1.00 89.00 394 ASP A N 1
ATOM 2975 C CA . ASP A 1 394 ? -2.995 16.877 5.267 1.00 89.00 394 ASP A CA 1
ATOM 2976 C C . ASP A 1 394 ? -3.923 17.205 6.445 1.00 89.00 394 ASP A C 1
ATOM 2978 O O . ASP A 1 394 ? -3.877 16.586 7.510 1.00 89.00 394 ASP A O 1
ATOM 2982 N N . ARG A 1 395 ? -4.845 18.152 6.240 1.00 87.38 395 ARG A N 1
ATOM 2983 C CA . ARG A 1 395 ? -5.813 18.561 7.266 1.00 87.38 395 ARG A CA 1
ATOM 2984 C C . ARG A 1 395 ? -6.880 17.501 7.535 1.00 87.38 395 ARG A C 1
ATOM 2986 O O . ARG A 1 395 ? -7.283 17.345 8.686 1.00 87.38 395 ARG A O 1
ATOM 2993 N N . ALA A 1 396 ? -7.338 16.782 6.511 1.00 88.38 396 ALA A N 1
ATOM 2994 C CA . ALA A 1 396 ? -8.326 15.713 6.662 1.00 88.38 396 ALA A CA 1
ATOM 2995 C C . ALA A 1 396 ? -7.723 14.474 7.352 1.00 88.38 396 ALA A C 1
ATOM 2997 O O . ALA A 1 396 ? -8.294 13.916 8.282 1.00 88.38 396 ALA A O 1
ATOM 2998 N N . VAL A 1 397 ? -6.517 14.075 6.964 1.00 86.69 397 VAL A N 1
ATOM 2999 C CA . VAL A 1 397 ? -5.791 12.923 7.510 1.00 86.69 397 VAL A CA 1
ATOM 3000 C C . VAL A 1 397 ? -5.512 13.082 9.011 1.00 86.69 397 VAL A C 1
ATOM 3002 O O . VAL A 1 397 ? -5.579 12.104 9.756 1.00 86.69 397 VAL A O 1
ATOM 3005 N N . LEU A 1 398 ? -5.313 14.309 9.492 1.00 81.75 398 LEU A N 1
ATOM 3006 C CA . LEU A 1 398 ? -5.145 14.592 10.921 1.00 81.75 398 LEU A CA 1
ATOM 3007 C C . LEU A 1 398 ? -6.435 14.471 11.751 1.00 81.75 398 LEU A C 1
ATOM 3009 O O . LEU A 1 398 ? -6.343 14.293 12.968 1.00 81.75 398 LEU A O 1
ATOM 3013 N N . ASP A 1 399 ? -7.615 14.556 11.130 1.00 78.88 399 ASP A N 1
ATOM 3014 C CA . ASP A 1 399 ? -8.903 14.521 11.827 1.00 78.88 399 ASP A CA 1
ATOM 3015 C C . ASP A 1 399 ? -9.682 13.221 11.550 1.00 78.88 399 ASP A C 1
ATOM 3017 O O . ASP A 1 399 ? -10.291 13.087 10.479 1.00 78.88 399 ASP A O 1
ATOM 3021 N N . PRO A 1 400 ? -9.734 12.281 12.520 1.00 77.19 400 PRO A N 1
ATOM 3022 C CA . PRO A 1 400 ? -10.428 11.004 12.366 1.00 77.19 400 PRO A CA 1
ATOM 3023 C C . PRO A 1 400 ? -11.899 11.119 11.967 1.00 77.19 400 PRO A C 1
ATOM 3025 O O . PRO A 1 400 ? -12.429 10.230 11.300 1.00 77.19 400 PRO A O 1
ATOM 3028 N N . GLU A 1 401 ? -12.565 12.216 12.334 1.00 77.38 401 GLU A N 1
ATOM 3029 C CA . GLU A 1 401 ? -13.971 12.444 11.987 1.00 77.38 401 GLU A CA 1
ATOM 3030 C C . GLU A 1 401 ? -14.177 12.609 10.474 1.00 77.38 401 GLU A C 1
ATOM 3032 O O . GLU A 1 401 ? -15.249 12.296 9.953 1.00 77.38 401 GLU A O 1
ATOM 3037 N N . THR A 1 402 ? -13.155 13.066 9.745 1.00 83.81 402 THR A N 1
ATOM 3038 C CA . THR A 1 402 ? -13.237 13.244 8.289 1.00 83.81 402 THR A CA 1
ATOM 3039 C C . THR A 1 402 ? -12.932 11.964 7.515 1.00 83.81 402 THR A C 1
ATOM 3041 O O . THR A 1 402 ? -13.363 11.839 6.367 1.00 83.81 402 THR A O 1
ATOM 3044 N N . HIS A 1 403 ? -12.237 10.993 8.125 1.00 85.38 403 HIS A N 1
ATOM 3045 C CA . HIS A 1 403 ? -11.691 9.815 7.438 1.00 85.38 403 HIS A CA 1
ATOM 3046 C C . HIS A 1 403 ? -12.765 9.014 6.707 1.00 85.38 403 HIS A C 1
ATOM 3048 O O . HIS A 1 403 ? -12.593 8.679 5.540 1.00 85.38 403 HIS A O 1
ATOM 3054 N N . ALA A 1 404 ? -13.909 8.756 7.347 1.00 83.31 404 ALA A N 1
ATOM 3055 C CA . ALA A 1 404 ? -14.994 7.996 6.722 1.00 83.31 404 ALA A CA 1
ATOM 3056 C C . ALA A 1 404 ? -15.504 8.666 5.433 1.00 83.31 404 ALA A C 1
ATOM 3058 O O . ALA A 1 404 ? -15.716 7.998 4.417 1.00 83.31 404 ALA A O 1
ATOM 3059 N N . CYS A 1 405 ? -15.660 9.990 5.466 1.00 88.25 405 CYS A N 1
ATOM 3060 C CA . CYS A 1 405 ? -16.101 10.780 4.326 1.00 88.25 405 CYS A CA 1
ATOM 3061 C C . CYS A 1 405 ? -15.018 10.844 3.237 1.00 88.25 405 CYS A C 1
ATOM 3063 O O . CYS A 1 405 ? -15.300 10.580 2.069 1.00 88.25 405 CYS A O 1
ATOM 3065 N N . LEU A 1 406 ? -13.766 11.095 3.630 1.00 91.44 406 LEU A N 1
ATOM 3066 C CA . LEU A 1 406 ? -12.604 11.125 2.743 1.00 91.44 406 LEU A CA 1
ATOM 3067 C C . LEU A 1 406 ? -12.443 9.807 1.974 1.00 91.44 406 LEU A C 1
ATOM 3069 O O . LEU A 1 406 ? -12.403 9.820 0.744 1.00 91.44 406 LEU A O 1
ATOM 3073 N N . CYS A 1 407 ? -12.423 8.668 2.675 1.00 90.50 407 CYS A N 1
ATOM 3074 C CA . CYS A 1 407 ? -12.318 7.350 2.049 1.00 90.50 407 CYS A CA 1
ATOM 3075 C C . CYS A 1 407 ? -13.475 7.096 1.082 1.00 90.50 407 CYS A C 1
ATOM 3077 O O . CYS A 1 407 ? -13.258 6.600 -0.019 1.00 90.50 407 CYS A O 1
ATOM 3079 N N . THR A 1 408 ? -14.693 7.483 1.469 1.00 90.81 408 THR A N 1
ATOM 3080 C CA . THR A 1 408 ? -15.886 7.331 0.629 1.00 90.81 408 THR A CA 1
ATOM 3081 C C . THR A 1 408 ? -15.778 8.151 -0.656 1.00 90.81 408 THR A C 1
ATOM 3083 O O . THR A 1 408 ? -16.063 7.634 -1.735 1.00 90.81 408 THR A O 1
ATOM 3086 N N . VAL A 1 409 ? -15.348 9.413 -0.571 1.00 94.62 409 VAL A N 1
ATOM 3087 C CA . VAL A 1 409 ? -15.171 10.293 -1.737 1.00 94.62 409 VAL A CA 1
ATOM 3088 C C . VAL A 1 409 ? -14.100 9.750 -2.677 1.00 94.62 409 VAL A C 1
ATOM 3090 O O . VAL A 1 409 ? -14.339 9.680 -3.882 1.00 94.62 409 VAL A O 1
ATOM 3093 N N . LEU A 1 410 ? -12.946 9.342 -2.142 1.00 95.06 410 LEU A N 1
ATOM 3094 C CA . LEU A 1 410 ? -11.830 8.832 -2.938 1.00 95.06 410 LEU A CA 1
ATOM 3095 C C . LEU A 1 410 ? -12.172 7.490 -3.596 1.00 95.06 410 LEU A C 1
ATOM 3097 O O . LEU A 1 410 ? -11.954 7.330 -4.795 1.00 95.06 410 LEU A O 1
ATOM 3101 N N . HIS A 1 411 ? -12.773 6.555 -2.856 1.00 93.06 411 HIS A N 1
ATOM 3102 C CA . HIS A 1 411 ? -13.178 5.249 -3.386 1.00 93.06 411 HIS A CA 1
ATOM 3103 C C . HIS A 1 411 ? -14.300 5.357 -4.414 1.00 93.06 411 HIS A C 1
ATOM 3105 O O . HIS A 1 411 ? -14.146 4.848 -5.525 1.00 93.06 411 HIS A O 1
ATOM 3111 N N . LYS A 1 412 ? -15.396 6.071 -4.110 1.00 93.19 412 LYS A N 1
ATOM 3112 C CA . LYS A 1 412 ? -16.479 6.303 -5.083 1.00 93.19 412 LYS A CA 1
ATOM 3113 C C . LYS A 1 412 ? -15.978 7.077 -6.300 1.00 93.19 412 LYS A C 1
ATOM 3115 O O . LYS A 1 412 ? -16.418 6.805 -7.410 1.00 93.19 412 LYS A O 1
ATOM 3120 N N . GLY A 1 413 ? -15.087 8.050 -6.104 1.00 92.81 413 GLY A N 1
ATOM 3121 C CA . GLY A 1 413 ? -14.466 8.805 -7.191 1.00 92.81 413 GLY A CA 1
ATOM 3122 C C . GLY A 1 413 ? -13.672 7.891 -8.120 1.00 92.81 413 GLY A C 1
ATOM 3123 O O . GLY A 1 413 ? -13.934 7.859 -9.319 1.00 92.81 413 GLY A O 1
ATOM 3124 N N . TYR A 1 414 ? -12.767 7.089 -7.559 1.00 93.50 414 TYR A N 1
ATOM 3125 C CA . TYR A 1 414 ? -11.918 6.170 -8.314 1.00 93.50 414 TYR A CA 1
ATOM 3126 C C . TYR A 1 414 ? -12.725 5.084 -9.043 1.00 93.50 414 TYR A C 1
ATOM 3128 O O . TYR A 1 414 ? -12.566 4.877 -10.247 1.00 93.50 414 TYR A O 1
ATOM 3136 N N . THR A 1 415 ? -13.647 4.421 -8.342 1.00 91.06 415 THR A N 1
ATOM 3137 C CA . THR A 1 415 ? -14.499 3.364 -8.919 1.00 91.06 415 THR A CA 1
ATOM 3138 C C . THR A 1 415 ? -15.474 3.906 -9.965 1.00 91.06 415 THR A C 1
ATOM 3140 O O . THR A 1 415 ? -15.695 3.270 -10.990 1.00 91.06 415 THR A O 1
ATOM 3143 N N . SER A 1 416 ? -16.016 5.113 -9.777 1.00 90.94 416 SER A N 1
ATOM 3144 C CA . SER A 1 416 ? -16.879 5.749 -10.780 1.00 90.94 416 SER A CA 1
ATOM 3145 C C . SER A 1 416 ? -16.120 6.141 -12.047 1.00 90.94 416 SER A C 1
ATOM 3147 O O . SER A 1 416 ? -16.699 6.083 -13.130 1.00 90.94 416 SER A O 1
ATOM 3149 N N . LEU A 1 417 ? -14.864 6.579 -11.924 1.00 90.19 417 LEU A N 1
ATOM 3150 C CA . LEU A 1 417 ? -14.027 6.938 -13.071 1.00 90.19 417 LEU A CA 1
ATOM 3151 C C . LEU A 1 417 ? -13.615 5.697 -13.870 1.00 90.19 417 LEU A C 1
ATOM 3153 O O . LEU A 1 417 ? -13.692 5.712 -15.095 1.00 90.19 417 LEU A O 1
ATOM 3157 N N . THR A 1 418 ? -13.256 4.616 -13.178 1.00 88.69 418 THR A N 1
ATOM 3158 C CA . THR A 1 418 ? -12.883 3.331 -13.796 1.00 88.69 418 THR A CA 1
ATOM 3159 C C . THR A 1 418 ? -14.074 2.599 -14.422 1.00 88.69 418 THR A C 1
ATOM 3161 O O . THR A 1 418 ? -13.917 1.973 -15.463 1.00 88.69 418 THR A O 1
ATOM 3164 N N . ALA A 1 419 ? -15.278 2.725 -13.854 1.00 84.19 419 ALA A N 1
ATOM 3165 C CA . ALA A 1 419 ? -16.504 2.143 -14.412 1.00 84.19 419 ALA A CA 1
ATOM 3166 C C . ALA A 1 419 ? -17.116 2.952 -15.574 1.00 84.19 419 ALA A C 1
ATOM 3168 O O . ALA A 1 419 ? -18.096 2.514 -16.182 1.00 84.19 419 ALA A O 1
ATOM 3169 N N . SER A 1 420 ? -16.600 4.150 -15.870 1.00 75.19 420 SER A N 1
ATOM 3170 C CA . SER A 1 420 ? -17.146 5.002 -16.926 1.00 75.19 420 SER A CA 1
ATOM 3171 C C . SER A 1 420 ? -16.910 4.378 -18.302 1.00 75.19 420 SER A C 1
ATOM 3173 O O . SER A 1 420 ? -15.799 4.386 -18.824 1.00 75.19 420 SER A O 1
ATOM 3175 N N . THR A 1 421 ? -17.983 3.900 -18.937 1.00 58.75 421 THR A N 1
ATOM 3176 C CA . THR A 1 421 ? -17.942 3.251 -20.259 1.00 58.75 421 THR A CA 1
ATOM 3177 C C . THR A 1 421 ? -17.759 4.227 -21.428 1.00 58.75 421 THR A C 1
ATOM 3179 O O . THR A 1 421 ? -17.937 3.859 -22.591 1.00 58.75 421 THR A O 1
ATOM 3182 N N . GLN A 1 422 ? -17.433 5.496 -21.162 1.00 58.25 422 GLN A N 1
ATOM 3183 C CA . GLN A 1 422 ? -17.103 6.484 -22.194 1.00 58.25 422 GLN A CA 1
ATOM 3184 C C . GLN A 1 422 ? -15.644 6.320 -22.657 1.00 58.25 422 GLN A C 1
ATOM 3186 O O . GLN A 1 422 ? -14.874 7.276 -22.654 1.00 58.25 422 GLN A O 1
ATOM 3191 N N . HIS A 1 423 ? -15.272 5.114 -23.097 1.00 56.06 423 HIS A N 1
ATOM 3192 C CA . HIS A 1 423 ? -13.914 4.733 -23.526 1.00 56.06 423 HIS A CA 1
ATOM 3193 C C . HIS A 1 423 ? -13.389 5.499 -24.763 1.00 56.06 423 HIS A C 1
ATOM 3195 O O . HIS A 1 423 ? -12.282 5.252 -25.221 1.00 56.06 423 HIS A O 1
ATOM 3201 N N . LEU A 1 424 ? -14.176 6.422 -25.327 1.00 53.72 424 LEU A N 1
ATOM 3202 C CA . LEU A 1 424 ? -13.830 7.235 -26.501 1.00 53.72 424 LEU A CA 1
ATOM 3203 C C . LEU A 1 424 ? -13.484 8.694 -26.155 1.00 53.72 424 LEU A C 1
ATOM 3205 O O . LEU A 1 424 ? -13.133 9.460 -27.049 1.00 53.72 424 LEU A O 1
ATOM 3209 N N . SER A 1 425 ? -13.615 9.104 -24.888 1.00 63.91 425 SER A N 1
ATOM 3210 C CA . SER A 1 425 ? -13.236 10.447 -24.434 1.00 63.91 425 SER A CA 1
ATOM 3211 C C . SER A 1 425 ? -11.928 10.381 -23.638 1.00 63.91 425 SER A C 1
ATOM 3213 O O . SER A 1 425 ? -11.790 9.483 -22.813 1.00 63.91 425 SER A O 1
ATOM 3215 N N . PRO A 1 426 ? -10.982 11.322 -23.816 1.00 69.50 426 PRO A N 1
ATOM 3216 C CA . PRO A 1 426 ? -9.767 11.392 -22.996 1.00 69.50 426 PRO A CA 1
ATOM 3217 C C . PRO A 1 426 ? -10.039 11.815 -21.535 1.00 69.50 426 PRO A C 1
ATOM 3219 O O . PRO A 1 426 ? -9.205 11.595 -20.660 1.00 69.50 426 PRO A O 1
ATOM 3222 N N . ALA A 1 427 ? -11.214 12.384 -21.242 1.00 80.19 427 ALA A N 1
ATOM 3223 C CA . ALA A 1 427 ? -11.525 12.986 -19.940 1.00 80.19 427 ALA A CA 1
ATOM 3224 C C . ALA A 1 427 ? -11.502 12.023 -18.724 1.00 80.19 427 ALA A C 1
ATOM 3226 O O . ALA A 1 427 ? -11.038 12.435 -17.655 1.00 80.19 427 ALA A O 1
ATOM 3227 N N . PRO A 1 428 ? -11.976 10.759 -18.819 1.00 86.25 428 PRO A N 1
ATOM 3228 C CA . PRO A 1 428 ? -11.899 9.814 -17.705 1.00 86.25 428 PRO A CA 1
ATOM 3229 C C . PRO A 1 428 ? -10.460 9.415 -17.368 1.00 86.25 428 PRO A C 1
ATOM 3231 O O . PRO A 1 428 ? -10.129 9.320 -16.189 1.00 86.25 428 PRO A O 1
ATOM 3234 N N . LEU A 1 429 ? -9.601 9.235 -18.383 1.00 88.56 429 LEU A N 1
ATOM 3235 C CA . LEU A 1 429 ? -8.183 8.911 -18.191 1.00 88.56 429 LEU A CA 1
ATOM 3236 C C . LEU A 1 429 ? -7.457 10.063 -17.495 1.00 88.56 429 LEU A C 1
ATOM 3238 O O . LEU A 1 429 ? -6.763 9.840 -16.509 1.00 88.56 429 LEU A O 1
ATOM 3242 N N . GLU A 1 430 ? -7.682 11.296 -17.949 1.00 90.56 430 GLU A N 1
ATOM 3243 C CA . GLU A 1 430 ? -7.110 12.486 -17.322 1.00 90.56 430 GLU A CA 1
ATOM 3244 C C . GLU A 1 430 ? -7.547 12.622 -15.858 1.00 90.56 430 GLU A C 1
ATOM 3246 O O . GLU A 1 430 ? -6.716 12.827 -14.972 1.00 90.56 430 GLU A O 1
ATOM 3251 N N . SER A 1 431 ? -8.841 12.459 -15.578 1.00 91.75 431 SER A N 1
ATOM 3252 C CA . SER A 1 431 ? -9.375 12.546 -14.213 1.00 91.75 431 SER A CA 1
ATOM 3253 C C . SER A 1 431 ? -8.813 11.453 -13.303 1.00 91.75 431 SER A C 1
ATOM 3255 O O . SER A 1 431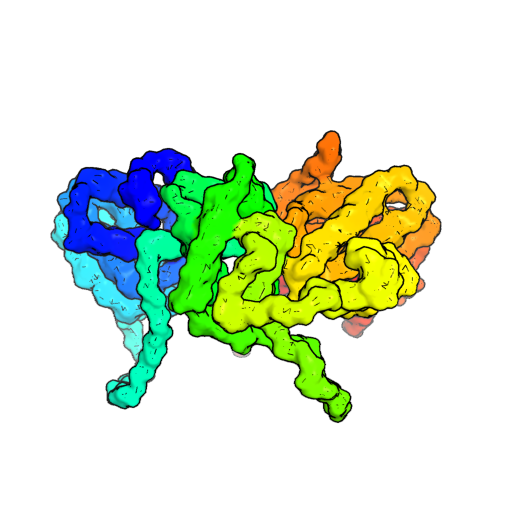 ? -8.442 11.721 -12.157 1.00 91.75 431 SER A O 1
ATOM 3257 N N . LEU A 1 432 ? -8.715 10.222 -13.813 1.00 93.31 432 LEU A N 1
ATOM 3258 C CA . LEU A 1 432 ? -8.167 9.094 -13.070 1.00 93.31 432 LEU A CA 1
ATOM 3259 C C . LEU A 1 432 ? -6.664 9.257 -12.822 1.00 93.31 432 LEU A C 1
ATOM 3261 O O . LEU A 1 432 ? -6.203 8.938 -11.728 1.00 93.31 432 LEU A O 1
ATOM 3265 N N . ALA A 1 433 ? -5.915 9.792 -13.786 1.00 93.06 433 ALA A N 1
ATOM 3266 C CA . ALA A 1 433 ? -4.496 10.100 -13.644 1.00 93.06 433 ALA A CA 1
ATOM 3267 C C . ALA A 1 433 ? -4.253 11.142 -12.544 1.00 93.06 433 ALA A C 1
ATOM 3269 O O . ALA A 1 433 ? -3.436 10.921 -11.652 1.00 93.06 433 ALA A O 1
ATOM 3270 N N . HIS A 1 434 ? -5.030 12.232 -12.525 1.00 93.50 434 HIS A N 1
ATOM 3271 C CA . HIS A 1 434 ? -4.939 13.254 -11.477 1.00 93.50 434 HIS A CA 1
ATOM 3272 C C . HIS A 1 434 ? -5.261 12.701 -10.086 1.00 93.50 434 HIS A C 1
ATOM 3274 O O . HIS A 1 434 ? -4.559 13.008 -9.120 1.00 93.50 434 HIS A O 1
ATOM 3280 N N . LEU A 1 435 ? -6.304 11.874 -9.972 1.00 95.31 435 LEU A N 1
ATOM 3281 C CA . LEU A 1 435 ? -6.638 11.212 -8.713 1.00 95.31 435 LEU A CA 1
ATOM 3282 C C . LEU A 1 435 ? -5.553 10.207 -8.302 1.00 95.31 435 LEU A C 1
ATOM 3284 O O . LEU A 1 435 ? -5.194 10.139 -7.131 1.00 95.31 435 LEU A O 1
ATOM 3288 N N . SER A 1 436 ? -4.990 9.466 -9.256 1.00 95.50 436 SER A N 1
ATOM 3289 C CA . SER A 1 436 ? -3.917 8.505 -8.988 1.00 95.50 436 SER A CA 1
ATOM 3290 C C . SER A 1 436 ? -2.662 9.203 -8.480 1.00 95.50 436 SER A C 1
ATOM 3292 O O . SER A 1 436 ? -2.092 8.774 -7.479 1.00 95.50 436 SER A O 1
ATOM 3294 N N . ARG A 1 437 ? -2.310 10.342 -9.087 1.00 94.50 437 ARG A N 1
ATOM 3295 C CA . ARG A 1 437 ? -1.215 11.212 -8.655 1.00 94.50 437 ARG A CA 1
ATOM 3296 C C . ARG A 1 437 ? -1.402 11.757 -7.258 1.00 94.50 437 ARG A C 1
ATOM 3298 O O . ARG A 1 437 ? -0.464 11.718 -6.467 1.00 94.50 437 ARG A O 1
ATOM 3305 N N . LEU A 1 438 ? -2.608 12.205 -6.929 1.00 94.56 438 LEU A N 1
ATOM 3306 C CA . LEU A 1 438 ? -2.939 12.633 -5.575 1.00 94.56 438 LEU A CA 1
ATOM 3307 C C . LEU A 1 438 ? -2.692 11.510 -4.556 1.00 94.56 438 LEU A C 1
ATOM 3309 O O . LEU A 1 438 ? -2.069 11.742 -3.525 1.00 94.56 438 LEU A O 1
ATOM 3313 N N . LEU A 1 439 ? -3.134 10.291 -4.876 1.00 93.56 439 LEU A N 1
ATOM 3314 C CA . LEU A 1 439 ? -3.026 9.133 -3.993 1.00 93.56 439 LEU A CA 1
ATOM 3315 C C . LEU A 1 439 ? -1.584 8.633 -3.833 1.00 93.56 439 LEU A C 1
ATOM 3317 O O . LEU A 1 439 ? -1.162 8.390 -2.709 1.00 93.56 439 LEU A O 1
ATOM 3321 N N . TYR A 1 440 ? -0.801 8.502 -4.910 1.00 92.00 440 TYR A N 1
ATOM 3322 C CA . TYR A 1 440 ? 0.575 8.001 -4.787 1.00 92.00 440 TYR A CA 1
ATOM 3323 C C . TYR A 1 440 ? 1.555 9.041 -4.222 1.00 92.00 440 TYR A C 1
ATOM 3325 O O . TYR A 1 440 ? 2.621 8.667 -3.738 1.00 92.00 440 TYR A O 1
ATOM 3333 N N . THR A 1 441 ? 1.221 10.336 -4.283 1.00 91.25 441 THR A N 1
ATOM 3334 C CA . THR A 1 441 ? 2.066 11.421 -3.742 1.00 91.25 441 THR A CA 1
ATOM 3335 C C . THR A 1 441 ? 1.914 11.561 -2.226 1.00 91.25 441 THR A C 1
ATOM 3337 O O . THR A 1 441 ? 2.800 12.101 -1.569 1.00 91.25 441 THR A O 1
ATOM 3340 N N . HIS A 1 442 ? 0.822 11.052 -1.652 1.00 89.12 442 HIS A N 1
ATOM 3341 C CA . HIS A 1 442 ? 0.521 11.187 -0.232 1.00 89.12 442 HIS A CA 1
ATOM 3342 C C . HIS A 1 442 ? 0.337 9.806 0.417 1.00 89.12 442 HIS A C 1
ATOM 3344 O O . HIS A 1 442 ? -0.738 9.216 0.376 1.00 89.12 442 HIS A O 1
ATOM 3350 N N . SER A 1 443 ? 1.376 9.271 1.063 1.00 84.12 443 SER A N 1
ATOM 3351 C CA . SER A 1 443 ? 1.330 7.923 1.661 1.00 84.12 443 SER A CA 1
ATOM 3352 C C . SER A 1 443 ? 0.233 7.758 2.712 1.00 84.12 443 SER A C 1
ATOM 3354 O O . SER A 1 443 ? -0.440 6.732 2.751 1.00 84.12 443 SER A O 1
ATOM 3356 N N . ASP A 1 444 ? 0.016 8.781 3.537 1.00 85.56 444 ASP A N 1
ATOM 3357 C CA . ASP A 1 444 ? -0.826 8.634 4.728 1.00 85.56 444 ASP A CA 1
ATOM 3358 C C . ASP A 1 444 ? -2.318 8.516 4.372 1.00 85.56 444 ASP A C 1
ATOM 3360 O O . ASP A 1 444 ? -3.077 7.840 5.068 1.00 85.56 444 ASP A O 1
ATOM 3364 N N . VAL A 1 445 ? -2.752 9.109 3.247 1.00 89.00 445 VAL A N 1
ATOM 3365 C CA . VAL A 1 445 ? -4.133 8.938 2.773 1.00 89.00 445 VAL A CA 1
ATOM 3366 C C . VAL A 1 445 ? -4.365 7.525 2.258 1.00 89.00 445 VAL A C 1
ATOM 3368 O O . VAL A 1 445 ? -5.447 6.987 2.472 1.00 89.00 445 VAL A O 1
ATOM 3371 N N . LEU A 1 446 ? -3.361 6.897 1.634 1.00 87.69 446 LEU A N 1
ATOM 3372 C CA . LEU A 1 446 ? -3.456 5.494 1.234 1.00 87.69 446 LEU A CA 1
ATOM 3373 C C . LEU A 1 446 ? -3.615 4.599 2.456 1.00 87.69 446 LEU A C 1
ATOM 3375 O O . LEU A 1 446 ? -4.467 3.717 2.441 1.00 87.69 446 LEU A O 1
ATOM 3379 N N . ASP A 1 447 ? -2.873 4.862 3.530 1.00 83.38 447 ASP A N 1
ATOM 3380 C CA . ASP A 1 447 ? -2.993 4.075 4.756 1.00 83.38 447 ASP A CA 1
ATOM 3381 C C . ASP A 1 447 ? -4.379 4.218 5.392 1.00 83.38 447 ASP A C 1
ATOM 3383 O O . ASP A 1 447 ? -5.012 3.219 5.732 1.00 83.38 447 ASP A O 1
ATOM 3387 N N . ILE A 1 448 ? -4.912 5.440 5.462 1.00 85.12 448 ILE A N 1
ATOM 3388 C CA . ILE A 1 448 ? -6.270 5.687 5.966 1.00 85.12 448 ILE A CA 1
ATOM 3389 C C . ILE A 1 448 ? -7.337 5.040 5.075 1.00 85.12 448 ILE A C 1
ATOM 3391 O O . ILE A 1 448 ? -8.287 4.442 5.583 1.00 85.12 448 ILE A O 1
ATOM 3395 N N . VAL A 1 449 ? -7.191 5.125 3.751 1.00 86.94 449 VAL A N 1
ATOM 3396 C CA . VAL A 1 449 ? -8.097 4.465 2.800 1.00 86.94 449 VAL A CA 1
ATOM 3397 C C . VAL A 1 449 ? -8.017 2.946 2.939 1.00 86.94 449 VAL A C 1
ATOM 3399 O O . VAL A 1 449 ? -9.063 2.300 2.993 1.00 86.94 449 VAL A O 1
ATOM 3402 N N . GLY A 1 450 ? -6.816 2.384 3.077 1.00 81.19 450 GLY A N 1
ATOM 3403 C CA . GLY A 1 450 ? -6.579 0.950 3.243 1.00 81.19 450 GLY A CA 1
ATOM 3404 C C . GLY A 1 450 ? -7.231 0.361 4.497 1.00 81.19 450 GLY A C 1
ATOM 3405 O O . GLY A 1 450 ? -7.661 -0.787 4.474 1.00 81.19 450 GLY A O 1
ATOM 3406 N N . LEU A 1 451 ? -7.415 1.160 5.557 1.00 78.31 451 LEU A N 1
ATOM 3407 C CA . LEU A 1 451 ? -8.161 0.750 6.757 1.00 78.31 451 LEU A CA 1
ATOM 3408 C C . LEU A 1 451 ? -9.673 0.569 6.527 1.00 78.31 451 LEU A C 1
ATOM 3410 O O . LEU A 1 451 ? -10.358 0.042 7.405 1.00 78.31 451 LEU A O 1
ATOM 3414 N N . ARG A 1 452 ? -10.231 1.063 5.414 1.00 80.00 452 ARG A N 1
ATOM 3415 C CA . ARG A 1 452 ? -11.681 1.017 5.133 1.00 80.00 452 ARG A CA 1
ATOM 3416 C C . ARG A 1 452 ? -12.027 0.341 3.816 1.00 80.00 452 ARG A C 1
ATOM 3418 O O . ARG A 1 452 ? -13.143 -0.150 3.675 1.00 80.00 452 ARG A O 1
ATOM 3425 N N . VAL A 1 453 ? -11.107 0.350 2.861 1.00 83.44 453 VAL A N 1
ATOM 3426 C CA . VAL A 1 453 ? -11.326 -0.139 1.505 1.00 83.44 453 VAL A CA 1
ATOM 3427 C C . VAL A 1 453 ? -10.204 -1.103 1.132 1.00 83.44 453 VAL A C 1
ATOM 3429 O O . VAL A 1 453 ? -9.036 -0.724 1.222 1.00 83.44 453 VAL A O 1
ATOM 3432 N N . PRO A 1 454 ? -10.527 -2.322 0.667 1.00 83.00 454 PRO A N 1
ATOM 3433 C CA . PRO A 1 454 ? -9.528 -3.264 0.183 1.00 83.00 454 PRO A CA 1
ATOM 3434 C C . PRO A 1 454 ? -8.675 -2.661 -0.949 1.00 83.00 454 PRO A C 1
ATOM 3436 O O . PRO A 1 454 ? -9.220 -2.290 -1.993 1.00 83.00 454 PRO A O 1
ATOM 3439 N N . PRO A 1 455 ? -7.333 -2.626 -0.825 1.00 85.44 455 PRO A N 1
ATOM 3440 C CA . PRO A 1 455 ? -6.460 -2.162 -1.907 1.00 85.44 455 PRO A CA 1
ATOM 3441 C C . PRO A 1 455 ? -6.634 -2.965 -3.204 1.00 85.44 455 PRO A C 1
ATOM 3443 O O . PRO A 1 455 ? -6.461 -2.436 -4.301 1.00 85.44 455 PRO A O 1
ATOM 3446 N N . THR A 1 456 ? -7.035 -4.234 -3.092 1.00 86.75 456 THR A N 1
ATOM 3447 C CA . THR A 1 456 ? -7.355 -5.113 -4.224 1.00 86.75 456 THR A CA 1
ATOM 3448 C C . THR A 1 456 ? -8.487 -4.579 -5.097 1.00 86.75 456 THR A C 1
ATOM 3450 O O . THR A 1 456 ? -8.449 -4.804 -6.304 1.00 86.75 456 THR A O 1
ATOM 3453 N N . GLU A 1 457 ? -9.459 -3.847 -4.541 1.00 87.75 457 GLU A N 1
ATOM 3454 C CA . GLU A 1 457 ? -10.536 -3.228 -5.324 1.00 87.75 457 GLU A CA 1
ATOM 3455 C C . GLU A 1 457 ? -10.010 -2.109 -6.220 1.00 87.75 457 GLU A C 1
ATOM 3457 O O . GLU A 1 457 ? -10.347 -2.067 -7.404 1.00 87.75 457 GLU A O 1
ATOM 3462 N N . PHE A 1 458 ? -9.144 -1.240 -5.684 1.00 90.38 458 PHE A N 1
ATOM 3463 C CA . PHE A 1 458 ? -8.480 -0.195 -6.467 1.00 90.38 458 PHE A CA 1
ATOM 3464 C C . PHE A 1 458 ? -7.638 -0.809 -7.581 1.00 90.38 458 PHE A C 1
ATOM 3466 O O . PHE A 1 458 ? -7.742 -0.388 -8.733 1.00 90.38 458 PHE A O 1
ATOM 3473 N N . VAL A 1 459 ? -6.849 -1.840 -7.257 1.00 92.00 459 VAL A N 1
ATOM 3474 C CA . VAL A 1 459 ? -5.984 -2.482 -8.251 1.00 92.00 459 VAL A CA 1
ATOM 3475 C C . VAL A 1 459 ? -6.797 -3.175 -9.337 1.00 92.00 459 VAL A C 1
ATOM 3477 O O . VAL A 1 459 ? -6.519 -2.984 -10.517 1.00 92.00 459 VAL A O 1
ATOM 3480 N N . ALA A 1 460 ? -7.836 -3.923 -8.969 1.00 91.25 460 ALA A N 1
ATOM 3481 C CA . ALA A 1 460 ? -8.698 -4.599 -9.930 1.00 91.25 460 ALA A CA 1
ATOM 3482 C C . ALA A 1 460 ? -9.445 -3.604 -10.837 1.00 91.25 460 ALA A C 1
ATOM 3484 O O . ALA A 1 460 ? -9.477 -3.790 -12.052 1.00 91.25 460 ALA A O 1
ATOM 3485 N N . ALA A 1 461 ? -10.007 -2.530 -10.274 1.00 91.75 461 ALA A N 1
ATOM 3486 C CA . ALA A 1 461 ? -10.723 -1.515 -11.047 1.00 91.75 461 ALA A CA 1
ATOM 3487 C C . ALA A 1 461 ? -9.792 -0.732 -11.989 1.00 91.75 461 ALA A C 1
ATOM 3489 O O . ALA A 1 461 ? -10.121 -0.527 -13.157 1.00 91.75 461 ALA A O 1
ATOM 3490 N N . GLY A 1 462 ? -8.608 -0.336 -11.509 1.00 92.88 462 GLY A N 1
ATOM 3491 C CA . GLY A 1 462 ? -7.610 0.352 -12.327 1.00 92.88 462 GLY A CA 1
ATOM 3492 C C . GLY A 1 462 ? -7.065 -0.533 -13.450 1.00 92.88 462 GLY A C 1
ATOM 3493 O O . GLY A 1 462 ? -6.991 -0.087 -14.590 1.00 92.88 462 GLY A O 1
ATOM 3494 N N . LEU A 1 463 ? -6.752 -1.804 -13.171 1.00 91.50 463 LEU A N 1
ATOM 3495 C CA . LEU A 1 463 ? -6.302 -2.755 -14.195 1.00 91.50 463 LEU A CA 1
ATOM 3496 C C . LEU A 1 463 ? -7.352 -2.977 -15.286 1.00 91.50 463 LEU A C 1
ATOM 3498 O O . LEU A 1 463 ? -7.005 -2.936 -16.466 1.00 91.50 463 LEU A O 1
ATOM 3502 N N . ALA A 1 464 ? -8.619 -3.179 -14.905 1.00 89.81 464 ALA A N 1
ATOM 3503 C CA . ALA A 1 464 ? -9.715 -3.328 -15.861 1.00 89.81 464 ALA A CA 1
ATOM 3504 C C . ALA A 1 464 ? -9.824 -2.098 -16.772 1.00 89.81 464 ALA A C 1
ATOM 3506 O O . ALA A 1 464 ? -9.892 -2.240 -17.990 1.00 89.81 464 ALA A O 1
ATOM 3507 N N . PHE A 1 465 ? -9.759 -0.900 -16.184 1.00 90.12 465 PHE A N 1
ATOM 3508 C CA . PHE A 1 465 ? -9.795 0.353 -16.931 1.00 90.12 465 PHE A CA 1
ATOM 3509 C C . PHE A 1 465 ? -8.628 0.477 -17.921 1.00 90.12 465 PHE A C 1
ATOM 3511 O O . PHE A 1 465 ? -8.844 0.825 -19.080 1.00 90.12 465 PHE A O 1
ATOM 3518 N N . LEU A 1 466 ? -7.398 0.161 -17.504 1.00 89.31 466 LEU A N 1
ATOM 3519 C CA . LEU A 1 466 ? -6.226 0.251 -18.380 1.00 89.31 466 LEU A CA 1
ATOM 3520 C C . LEU A 1 466 ? -6.276 -0.742 -19.555 1.00 89.31 466 LEU A C 1
ATOM 3522 O O . LEU A 1 466 ? -5.859 -0.377 -20.653 1.00 89.31 466 LEU A O 1
ATOM 3526 N N . GLU A 1 467 ? -6.814 -1.956 -19.362 1.00 86.19 467 GLU A N 1
ATOM 3527 C CA . GLU A 1 467 ? -7.059 -2.904 -20.471 1.00 86.19 467 GLU A CA 1
ATOM 3528 C C . GLU A 1 467 ? -8.010 -2.328 -21.518 1.00 86.19 467 GLU A C 1
ATOM 3530 O O . GLU A 1 467 ? -7.810 -2.522 -22.716 1.00 86.19 467 GLU A O 1
ATOM 3535 N N . ASP A 1 468 ? -9.032 -1.604 -21.067 1.00 83.62 468 ASP A N 1
ATOM 3536 C CA . ASP A 1 468 ? -10.048 -1.044 -21.951 1.00 83.62 468 ASP A CA 1
ATOM 3537 C C . ASP A 1 468 ? -9.519 0.198 -22.698 1.00 83.62 468 ASP A C 1
ATOM 3539 O O . ASP A 1 468 ? -9.873 0.429 -23.856 1.00 83.62 468 ASP A O 1
ATOM 3543 N N . VAL A 1 469 ? -8.627 0.978 -22.069 1.00 80.88 469 VAL A N 1
ATOM 3544 C CA . VAL A 1 469 ? -7.973 2.154 -22.676 1.00 80.88 469 VAL A CA 1
ATOM 3545 C C . VAL A 1 469 ? -6.990 1.769 -23.782 1.00 80.88 469 VAL A C 1
ATOM 3547 O O . VAL A 1 469 ? -6.902 2.476 -24.783 1.00 80.88 469 VAL A O 1
ATOM 3550 N N . GLU A 1 470 ? -6.287 0.641 -23.662 1.00 69.81 470 GLU A N 1
ATOM 3551 C CA . GLU A 1 470 ? -5.335 0.171 -24.683 1.00 69.81 470 GLU A CA 1
ATOM 3552 C C . GLU A 1 470 ? -5.964 -0.074 -26.065 1.00 69.81 470 GLU A C 1
ATOM 3554 O O . GLU A 1 470 ? -5.256 -0.076 -27.072 1.00 69.81 470 GLU A O 1
ATOM 3559 N N . GLY A 1 471 ? -7.288 -0.249 -26.134 1.00 55.38 471 GLY A N 1
ATOM 3560 C CA . GLY A 1 471 ? -8.037 -0.406 -27.383 1.00 55.38 471 GLY A CA 1
ATOM 3561 C C . GLY A 1 471 ? -8.567 0.896 -28.001 1.00 55.38 471 GLY A C 1
ATOM 3562 O O . GLY A 1 471 ? -9.132 0.850 -29.097 1.00 55.38 471 GLY A O 1
ATOM 3563 N N . ALA A 1 472 ? -8.427 2.044 -27.330 1.00 59.69 472 ALA A N 1
ATOM 3564 C CA . ALA A 1 472 ? -9.030 3.310 -27.741 1.00 59.69 472 ALA A CA 1
ATOM 3565 C C . ALA A 1 472 ? -8.004 4.269 -28.368 1.00 59.69 472 ALA A C 1
ATOM 3567 O O . ALA A 1 472 ? -6.918 4.496 -27.840 1.00 59.69 472 ALA A O 1
ATOM 3568 N N . GLY A 1 473 ? -8.353 4.876 -29.506 1.00 59.47 473 GLY A N 1
ATOM 3569 C CA . GLY A 1 473 ? -7.515 5.895 -30.138 1.00 59.47 473 GLY A CA 1
ATOM 3570 C C . GLY A 1 473 ? -7.483 7.174 -29.302 1.00 59.47 473 GLY A C 1
ATOM 3571 O O . GLY A 1 473 ? -8.521 7.806 -29.112 1.00 59.47 473 GLY A O 1
ATOM 3572 N N . VAL A 1 474 ? -6.299 7.571 -28.830 1.00 64.44 474 VAL A N 1
ATOM 3573 C CA . VAL A 1 474 ? -6.116 8.795 -28.034 1.00 64.44 474 VAL A CA 1
ATOM 3574 C C . VAL A 1 474 ? -5.619 9.945 -28.915 1.00 64.44 474 VAL A C 1
ATOM 3576 O O . VAL A 1 474 ? -4.876 9.732 -29.874 1.00 64.44 474 VAL A O 1
ATOM 3579 N N . GLY A 1 475 ? -6.061 11.171 -28.616 1.00 69.81 475 GLY A N 1
ATOM 3580 C CA . GLY A 1 475 ? -5.722 12.366 -29.396 1.00 69.81 475 GLY A CA 1
ATOM 3581 C C . GLY A 1 475 ? -4.225 12.691 -29.366 1.00 69.81 475 GLY A C 1
ATOM 3582 O O . GLY A 1 475 ? -3.534 12.541 -30.379 1.00 69.81 475 GLY A O 1
ATOM 3583 N N . ASP A 1 476 ? -3.740 13.122 -28.197 1.00 83.12 476 ASP A N 1
ATOM 3584 C CA . ASP A 1 476 ? -2.325 13.404 -27.944 1.00 83.12 476 ASP A CA 1
ATOM 3585 C C . ASP A 1 476 ? -1.633 12.183 -27.303 1.00 83.12 476 ASP A C 1
ATOM 3587 O O . ASP A 1 476 ? -1.936 11.854 -26.153 1.00 83.12 476 ASP A O 1
ATOM 3591 N N . PRO A 1 477 ? -0.731 11.485 -28.017 1.00 82.12 477 PRO A N 1
ATOM 3592 C CA . PRO A 1 477 ? -0.128 10.242 -27.539 1.00 82.12 477 PRO A CA 1
ATOM 3593 C C . PRO A 1 477 ? 0.808 10.461 -26.343 1.00 82.12 477 PRO A C 1
ATOM 3595 O O . PRO A 1 477 ? 0.926 9.578 -25.496 1.00 82.12 477 PRO A O 1
ATOM 3598 N N . GLN A 1 478 ? 1.433 11.637 -26.238 1.00 86.50 478 GLN A N 1
ATOM 3599 C CA . GLN A 1 478 ? 2.364 11.950 -25.157 1.00 86.50 478 GLN A CA 1
ATOM 3600 C C . GLN A 1 478 ? 1.624 12.143 -23.826 1.00 86.50 478 GLN A C 1
ATOM 3602 O O . GLN A 1 478 ? 1.956 11.487 -22.836 1.00 86.50 478 GLN A O 1
ATOM 3607 N N . SER A 1 479 ? 0.587 12.988 -23.800 1.00 86.25 479 SER A N 1
ATOM 3608 C CA . SER A 1 479 ? -0.234 13.185 -22.597 1.00 86.25 479 SER A CA 1
ATOM 3609 C C . SER A 1 479 ? -0.958 11.904 -22.196 1.00 86.25 479 SER A C 1
ATOM 3611 O O . SER A 1 479 ? -1.013 11.583 -21.011 1.00 86.25 479 SER A O 1
ATOM 3613 N N . ALA A 1 480 ? -1.463 11.143 -23.172 1.00 86.12 480 ALA A N 1
ATOM 3614 C CA . ALA A 1 480 ? -2.127 9.869 -22.925 1.00 86.12 480 ALA A CA 1
ATOM 3615 C C . ALA A 1 480 ? -1.220 8.872 -22.203 1.00 86.12 480 ALA A C 1
ATOM 3617 O O . ALA A 1 480 ? -1.636 8.244 -21.231 1.00 86.12 480 ALA A O 1
ATOM 3618 N N . LEU A 1 481 ? 0.028 8.745 -22.662 1.00 87.81 481 LEU A N 1
ATOM 3619 C CA . LEU A 1 481 ? 0.983 7.826 -22.064 1.00 87.81 481 LEU A CA 1
ATOM 3620 C C . LEU A 1 481 ? 1.395 8.266 -20.655 1.00 87.81 481 LEU A C 1
ATOM 3622 O O . LEU A 1 481 ? 1.478 7.423 -19.766 1.00 87.81 481 LEU A O 1
ATOM 3626 N N . GLY A 1 482 ? 1.594 9.569 -20.431 1.00 89.62 482 GLY A N 1
ATOM 3627 C CA . GLY A 1 482 ? 1.862 10.101 -19.093 1.00 89.62 482 GLY A CA 1
ATOM 3628 C C . GLY A 1 482 ? 0.709 9.829 -18.120 1.00 89.62 482 GLY A C 1
ATOM 3629 O O . GLY A 1 482 ? 0.927 9.294 -17.038 1.00 89.62 482 GLY A O 1
ATOM 3630 N N . GLN A 1 483 ? -0.530 10.101 -18.542 1.00 91.25 483 GLN A N 1
ATOM 3631 C CA . GLN A 1 483 ? -1.733 9.851 -17.741 1.00 91.25 483 GLN A CA 1
ATOM 3632 C C . GLN A 1 483 ? -1.940 8.357 -17.451 1.00 91.25 483 GLN A C 1
ATOM 3634 O O . GLN A 1 483 ? -2.273 7.978 -16.328 1.00 91.25 483 GLN A O 1
ATOM 3639 N N . TYR A 1 484 ? -1.708 7.493 -18.443 1.00 91.38 484 TYR A N 1
ATOM 3640 C CA . TYR A 1 484 ? -1.701 6.041 -18.254 1.00 91.38 484 TYR A CA 1
ATOM 3641 C C . TYR A 1 484 ? -0.640 5.639 -17.214 1.00 91.38 484 TYR A C 1
ATOM 3643 O O . TYR A 1 484 ? -0.898 4.827 -16.323 1.00 91.38 484 TYR A O 1
ATOM 3651 N N . GLY A 1 485 ? 0.538 6.256 -17.301 1.00 92.38 485 GLY A N 1
ATOM 3652 C CA . GLY A 1 485 ? 1.645 6.109 -16.366 1.00 92.38 485 GLY A CA 1
ATOM 3653 C C . GLY A 1 485 ? 1.308 6.472 -14.920 1.00 92.38 485 GLY A C 1
ATOM 3654 O O . GLY A 1 485 ? 1.641 5.707 -14.017 1.00 92.38 485 GLY A O 1
ATOM 3655 N N . ASP A 1 486 ? 0.601 7.583 -14.682 1.00 94.31 486 ASP A N 1
ATOM 3656 C CA . ASP A 1 486 ? 0.164 7.985 -13.333 1.00 94.31 486 ASP A CA 1
ATOM 3657 C C . ASP A 1 486 ? -0.729 6.917 -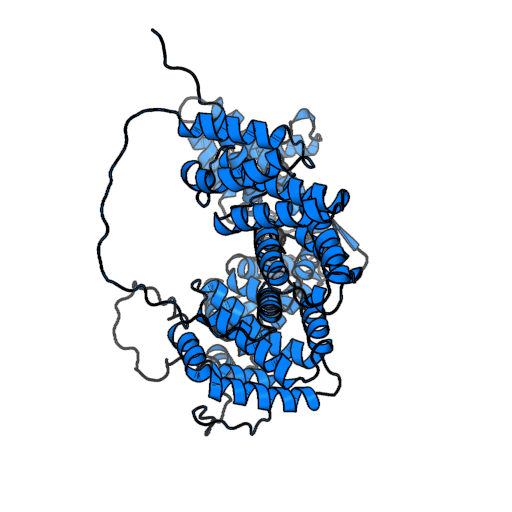12.682 1.00 94.31 486 ASP A C 1
ATOM 3659 O O . ASP A 1 486 ? -0.600 6.616 -11.491 1.00 94.31 486 ASP A O 1
ATOM 3663 N N . VAL A 1 487 ? -1.640 6.328 -13.465 1.00 94.75 487 VAL A N 1
ATOM 3664 C CA . VAL A 1 487 ? -2.508 5.244 -12.989 1.00 94.75 487 VAL A CA 1
ATOM 3665 C C . VAL A 1 487 ? -1.667 4.004 -12.697 1.00 94.75 487 VAL A C 1
ATOM 3667 O O . VAL A 1 487 ? -1.777 3.446 -11.607 1.00 94.75 487 VAL A O 1
ATOM 3670 N N . LEU A 1 488 ? -0.779 3.602 -13.615 1.00 93.44 488 LEU A N 1
ATOM 3671 C CA . LEU A 1 488 ? 0.136 2.474 -13.404 1.00 93.44 488 LEU A CA 1
ATOM 3672 C C . LEU A 1 488 ? 1.000 2.632 -12.149 1.00 93.44 488 LEU A C 1
ATOM 3674 O O . LEU A 1 488 ? 1.171 1.657 -11.419 1.00 93.44 488 LEU A O 1
ATOM 3678 N N . LEU A 1 489 ? 1.531 3.828 -11.884 1.00 93.12 489 LEU A N 1
ATOM 3679 C CA . LEU A 1 489 ? 2.344 4.106 -10.698 1.00 93.12 489 LEU A CA 1
ATOM 3680 C C . LEU A 1 489 ? 1.575 3.849 -9.414 1.00 93.12 489 LEU A C 1
ATOM 3682 O O . LEU A 1 489 ? 2.096 3.189 -8.513 1.00 93.12 489 LEU A O 1
ATOM 3686 N N . LEU A 1 490 ? 0.327 4.319 -9.343 1.00 94.75 490 LEU A N 1
ATOM 3687 C CA . LEU A 1 490 ? -0.535 4.001 -8.213 1.00 94.75 490 LEU A CA 1
ATOM 3688 C C . LEU A 1 490 ? -0.704 2.483 -8.085 1.00 94.75 490 LEU A C 1
ATOM 3690 O O . LEU A 1 490 ? -0.549 1.950 -6.991 1.00 94.75 490 LEU A O 1
ATOM 3694 N N . LEU A 1 491 ? -0.969 1.766 -9.179 1.00 93.81 491 LEU A N 1
ATOM 3695 C CA . LEU A 1 491 ? -1.149 0.311 -9.138 1.00 93.81 491 LEU A CA 1
ATOM 3696 C C . LEU A 1 491 ? 0.108 -0.426 -8.652 1.00 93.81 491 LEU A C 1
ATOM 3698 O O . LEU A 1 491 ? 0.014 -1.300 -7.790 1.00 93.81 491 LEU A O 1
ATOM 3702 N N . GLN A 1 492 ? 1.286 -0.053 -9.154 1.00 91.31 492 GLN A N 1
ATOM 3703 C CA . GLN A 1 492 ? 2.568 -0.597 -8.699 1.00 91.31 492 GLN A CA 1
ATOM 3704 C C . GLN A 1 492 ? 2.811 -0.302 -7.216 1.00 91.31 492 GLN A C 1
ATOM 3706 O O . GLN A 1 492 ? 3.267 -1.186 -6.482 1.00 91.31 492 GLN A O 1
ATOM 3711 N N . LEU A 1 493 ? 2.494 0.918 -6.768 1.00 90.81 493 LEU A N 1
ATOM 3712 C CA . LEU A 1 493 ? 2.591 1.312 -5.368 1.00 90.81 493 LEU A CA 1
ATOM 3713 C C . LEU A 1 493 ? 1.660 0.465 -4.501 1.00 90.81 493 LEU A C 1
ATOM 3715 O O . LEU A 1 493 ? 2.127 -0.095 -3.518 1.00 90.81 493 LEU A O 1
ATOM 3719 N N . LEU A 1 494 ? 0.388 0.309 -4.874 1.00 89.81 494 LEU A N 1
ATOM 3720 C CA . LEU A 1 494 ? -0.585 -0.482 -4.118 1.00 89.81 494 LEU A CA 1
ATOM 3721 C C . LEU A 1 494 ? -0.168 -1.956 -4.021 1.00 89.81 494 LEU A C 1
ATOM 3723 O O . LEU A 1 494 ? -0.150 -2.518 -2.930 1.00 89.81 494 LEU A O 1
ATOM 3727 N N . VAL A 1 495 ? 0.223 -2.580 -5.136 1.00 87.56 495 VAL A N 1
ATOM 3728 C CA . VAL A 1 495 ? 0.647 -3.991 -5.138 1.00 87.56 495 VAL A CA 1
ATOM 3729 C C . VAL A 1 495 ? 1.894 -4.207 -4.280 1.00 87.56 495 VAL A C 1
ATOM 3731 O O . VAL A 1 495 ? 1.973 -5.206 -3.566 1.00 87.56 495 VAL A O 1
ATOM 3734 N N . THR A 1 496 ? 2.848 -3.272 -4.318 1.00 83.56 496 THR A N 1
ATOM 3735 C CA . THR A 1 496 ? 4.086 -3.369 -3.528 1.00 83.56 496 THR A CA 1
ATOM 3736 C C . THR A 1 496 ? 3.836 -3.072 -2.053 1.00 83.56 496 THR A C 1
ATOM 3738 O O . THR A 1 496 ? 4.260 -3.840 -1.198 1.00 83.56 496 THR A O 1
ATOM 3741 N N . ARG A 1 497 ? 3.141 -1.969 -1.750 1.00 82.56 497 ARG A N 1
ATOM 3742 C CA . ARG A 1 497 ? 2.894 -1.483 -0.386 1.00 82.56 497 ARG A CA 1
ATOM 3743 C C . ARG A 1 497 ? 2.033 -2.453 0.416 1.00 82.56 497 ARG A C 1
ATOM 3745 O O . ARG A 1 497 ? 2.294 -2.645 1.596 1.00 82.56 497 ARG A O 1
ATOM 3752 N N . TYR A 1 498 ? 1.031 -3.058 -0.221 1.00 77.88 498 TYR A N 1
ATOM 3753 C CA . TYR A 1 498 ? 0.105 -3.995 0.422 1.00 77.88 498 TYR A CA 1
ATOM 3754 C C . TYR A 1 498 ? 0.450 -5.465 0.166 1.00 77.88 498 TYR A C 1
ATOM 3756 O O . TYR A 1 498 ? -0.364 -6.336 0.465 1.00 77.88 498 TYR A O 1
ATOM 3764 N N . GLU A 1 499 ? 1.629 -5.742 -0.403 1.00 75.06 499 GLU A N 1
ATOM 3765 C CA . GLU A 1 499 ? 2.126 -7.089 -0.708 1.00 75.06 499 GLU A CA 1
ATOM 3766 C C . GLU A 1 499 ? 1.060 -8.001 -1.340 1.00 75.06 499 GLU A C 1
ATOM 3768 O O . GLU A 1 499 ? 0.809 -9.118 -0.880 1.00 75.06 499 GLU A O 1
ATOM 3773 N N . LEU A 1 500 ? 0.384 -7.532 -2.393 1.00 77.69 500 LEU A N 1
ATOM 3774 C CA . LEU A 1 500 ? -0.702 -8.293 -3.014 1.00 77.69 500 LEU A CA 1
ATOM 3775 C C . LEU A 1 500 ? -0.128 -9.533 -3.729 1.00 77.69 500 LEU A C 1
ATOM 3777 O O . LEU A 1 500 ? 0.328 -9.461 -4.866 1.00 77.69 500 LEU A O 1
ATOM 3781 N N . LYS A 1 501 ? -0.147 -10.690 -3.047 1.00 61.72 501 LYS A N 1
ATOM 3782 C CA . LYS A 1 501 ? 0.502 -11.949 -3.484 1.00 61.72 501 LYS A CA 1
ATOM 3783 C C . LYS A 1 501 ? -0.187 -12.645 -4.667 1.00 61.72 501 LYS A C 1
ATOM 3785 O O . LYS A 1 501 ? 0.341 -13.624 -5.190 1.00 61.72 501 LYS A O 1
ATOM 3790 N N . SER A 1 502 ? -1.369 -12.184 -5.079 1.00 61.41 502 SER A N 1
ATOM 3791 C CA . SER A 1 502 ? -2.108 -12.795 -6.184 1.00 61.41 502 SER A CA 1
ATOM 3792 C C . SER A 1 502 ? -1.674 -12.201 -7.520 1.00 61.41 502 SER A C 1
ATOM 3794 O O . SER A 1 502 ? -1.931 -11.032 -7.791 1.00 61.41 502 SER A O 1
ATOM 3796 N N . GLY A 1 503 ? -1.077 -13.031 -8.380 1.00 69.75 503 GLY A N 1
ATOM 3797 C CA . GLY A 1 503 ? -0.779 -12.659 -9.767 1.00 69.75 503 GLY A CA 1
ATOM 3798 C C . GLY A 1 503 ? -2.034 -12.373 -10.596 1.00 69.75 503 GLY A C 1
ATOM 3799 O O . GLY A 1 503 ? -1.934 -11.726 -11.627 1.00 69.75 503 GLY A O 1
ATOM 3800 N N . THR A 1 504 ? -3.218 -12.797 -10.138 1.00 82.38 504 THR A N 1
ATOM 3801 C CA . THR A 1 504 ? -4.495 -12.519 -10.809 1.00 82.38 504 THR A CA 1
ATOM 3802 C C . THR A 1 504 ? -5.534 -11.928 -9.863 1.00 82.38 504 THR A C 1
ATOM 3804 O O . THR A 1 504 ? -5.690 -12.410 -8.739 1.00 82.38 504 THR A O 1
ATOM 3807 N N . LEU A 1 505 ? -6.306 -10.947 -10.324 1.00 85.62 505 LEU A N 1
ATOM 3808 C CA . LEU A 1 505 ? -7.393 -10.316 -9.571 1.00 85.62 505 LEU A CA 1
ATOM 3809 C C . LEU A 1 505 ? -8.731 -10.509 -10.289 1.00 85.62 505 LEU A C 1
ATOM 3811 O O . LEU A 1 505 ? -8.777 -10.623 -11.511 1.00 85.62 505 LEU A O 1
ATOM 3815 N N . LYS A 1 506 ? -9.832 -10.552 -9.534 1.00 84.56 506 LYS A N 1
ATOM 3816 C CA . LYS A 1 506 ? -11.184 -10.618 -10.107 1.00 84.56 506 LYS A CA 1
ATOM 3817 C C . LYS A 1 506 ? -11.822 -9.236 -10.116 1.00 84.56 506 LYS A C 1
ATOM 3819 O O . LYS A 1 506 ? -11.780 -8.542 -9.104 1.00 84.56 506 LYS A O 1
ATOM 3824 N N . HIS A 1 507 ? -12.454 -8.876 -11.228 1.00 85.00 507 HIS A N 1
ATOM 3825 C CA . HIS A 1 507 ? -13.262 -7.664 -11.347 1.00 85.00 507 HIS A CA 1
ATOM 3826 C C . HIS A 1 507 ? -14.549 -7.982 -12.114 1.00 85.00 507 HIS A C 1
ATOM 3828 O O . HIS A 1 507 ? -14.521 -8.191 -13.328 1.00 85.00 507 HIS A O 1
ATOM 3834 N N . GLY A 1 508 ? -15.673 -8.086 -11.399 1.00 83.44 508 GLY A N 1
ATOM 3835 C CA . GLY A 1 508 ? -16.897 -8.663 -11.961 1.00 83.44 508 GLY A CA 1
ATOM 3836 C C . GLY A 1 508 ? -16.634 -10.083 -12.478 1.00 83.44 508 GLY A C 1
ATOM 3837 O O . GLY A 1 508 ? -16.131 -10.927 -11.737 1.00 83.44 508 GLY A O 1
ATOM 3838 N N . ASP A 1 509 ? -16.908 -10.313 -13.762 1.00 83.25 509 ASP A N 1
ATOM 3839 C CA . ASP A 1 509 ? -16.678 -11.601 -14.432 1.00 83.25 509 ASP A CA 1
ATOM 3840 C C . ASP A 1 509 ? -15.264 -11.747 -15.038 1.00 83.25 509 ASP A C 1
ATOM 3842 O O . ASP A 1 509 ? -14.924 -12.802 -15.577 1.00 83.25 509 ASP A O 1
ATOM 3846 N N . ARG A 1 510 ? -14.420 -10.705 -14.966 1.00 85.31 510 ARG A N 1
ATOM 3847 C CA . ARG A 1 510 ? -13.066 -10.698 -15.547 1.00 85.31 510 ARG A CA 1
ATOM 3848 C C . ARG A 1 510 ? -12.027 -11.233 -14.563 1.00 85.31 510 ARG A C 1
ATOM 3850 O O . ARG A 1 510 ? -12.096 -10.970 -13.360 1.00 85.31 510 ARG A O 1
ATOM 3857 N N . VAL A 1 511 ? -11.022 -11.921 -15.104 1.00 87.38 511 VAL A N 1
ATOM 3858 C CA . VAL A 1 511 ? -9.777 -12.273 -14.407 1.00 87.38 511 VAL A CA 1
ATOM 3859 C C . VAL A 1 511 ? -8.659 -11.443 -15.023 1.00 87.38 511 VAL A C 1
ATOM 3861 O O . VAL A 1 511 ? -8.375 -11.581 -16.208 1.00 87.38 511 VAL A O 1
ATOM 3864 N N . LEU A 1 512 ? -8.068 -10.569 -14.218 1.00 89.12 512 LEU A N 1
ATOM 3865 C CA . LEU A 1 512 ? -7.056 -9.597 -14.616 1.00 89.12 512 LEU A CA 1
ATOM 3866 C C . LEU A 1 512 ? -5.684 -10.086 -14.168 1.00 89.12 512 LEU A C 1
ATOM 3868 O O . LEU A 1 512 ? -5.546 -10.538 -13.031 1.00 89.12 512 LEU A O 1
ATOM 3872 N N . ASP A 1 513 ? -4.679 -9.973 -15.030 1.00 87.50 513 ASP A N 1
ATOM 3873 C CA . ASP A 1 513 ? -3.291 -10.283 -14.686 1.00 87.50 513 ASP A CA 1
ATOM 3874 C C . ASP A 1 513 ? -2.614 -9.053 -14.064 1.00 87.50 513 ASP A C 1
ATOM 3876 O O . ASP A 1 513 ? -2.522 -7.998 -14.684 1.00 87.50 513 ASP A O 1
ATOM 3880 N N . ALA A 1 514 ? -2.148 -9.193 -12.826 1.00 87.69 514 ALA A N 1
ATOM 3881 C CA . ALA A 1 514 ? -1.421 -8.171 -12.080 1.00 87.69 514 ALA A CA 1
ATOM 3882 C C . ALA A 1 514 ? 0.090 -8.463 -12.008 1.00 87.69 514 ALA A C 1
ATOM 3884 O O . ALA A 1 514 ? 0.845 -7.652 -11.470 1.00 87.69 514 ALA A O 1
ATOM 3885 N N . SER A 1 515 ? 0.553 -9.605 -12.531 1.00 84.50 515 SER A N 1
ATOM 3886 C CA . SER A 1 515 ? 1.945 -10.056 -12.393 1.00 84.50 515 SER A CA 1
ATOM 3887 C C . SER A 1 515 ? 2.954 -9.086 -13.016 1.00 84.50 515 SER A C 1
ATOM 3889 O O . SER A 1 515 ? 4.018 -8.837 -12.446 1.00 84.50 515 SER A O 1
ATOM 3891 N N . TYR A 1 516 ? 2.588 -8.440 -14.126 1.00 83.69 516 TYR A N 1
ATOM 3892 C CA . TYR A 1 516 ? 3.457 -7.484 -14.813 1.00 83.69 516 TYR A CA 1
ATOM 3893 C C . TYR A 1 516 ? 3.755 -6.215 -13.990 1.00 83.69 516 TYR A C 1
ATOM 3895 O O . TYR A 1 516 ? 4.756 -5.542 -14.243 1.00 83.69 516 TYR A O 1
ATOM 3903 N N . LEU A 1 517 ? 2.937 -5.898 -12.977 1.00 86.75 517 LEU A N 1
ATOM 3904 C CA . LEU A 1 517 ? 3.183 -4.775 -12.064 1.00 86.75 517 LEU A CA 1
ATOM 3905 C C . LEU A 1 517 ? 4.378 -5.037 -11.132 1.00 86.75 517 LEU A C 1
ATOM 3907 O O . LEU A 1 517 ? 5.004 -4.088 -10.656 1.00 86.75 517 LEU A O 1
ATOM 3911 N N . THR A 1 518 ? 4.715 -6.307 -10.879 1.00 81.62 518 THR A N 1
ATOM 3912 C CA . THR A 1 518 ? 5.809 -6.711 -9.979 1.00 81.62 518 THR A CA 1
ATOM 3913 C C . THR A 1 518 ? 7.007 -7.314 -10.705 1.00 81.62 518 THR A C 1
ATOM 3915 O O . THR A 1 518 ? 8.100 -7.316 -10.140 1.00 81.62 518 THR A O 1
ATOM 3918 N N . SER A 1 519 ? 6.849 -7.763 -11.955 1.00 81.81 519 SER A N 1
ATOM 3919 C CA . SER A 1 519 ? 7.901 -8.417 -12.746 1.00 81.81 519 SER A CA 1
ATOM 3920 C C . SER A 1 519 ? 8.642 -7.500 -13.733 1.00 81.81 519 SER A C 1
ATOM 3922 O O . SER A 1 519 ? 9.377 -7.992 -14.588 1.00 81.81 519 SER A O 1
ATOM 3924 N N . SER A 1 520 ? 8.477 -6.175 -13.644 1.00 83.94 520 SER A N 1
ATOM 3925 C CA . SER A 1 520 ? 9.103 -5.202 -14.564 1.00 83.94 520 SER A CA 1
ATOM 3926 C C . SER A 1 520 ? 10.631 -5.081 -14.439 1.00 83.94 520 SER A C 1
ATOM 3928 O O . SER A 1 520 ? 11.261 -4.354 -15.202 1.00 83.94 520 SER A O 1
ATOM 3930 N N . TRP A 1 521 ? 11.241 -5.787 -13.485 1.00 85.88 521 TRP A N 1
ATOM 3931 C CA . TRP A 1 521 ? 12.691 -5.846 -13.282 1.00 85.88 521 TRP A CA 1
ATOM 3932 C C . TRP A 1 521 ? 13.397 -6.884 -14.164 1.00 85.88 521 TRP A C 1
ATOM 3934 O O . TRP A 1 521 ? 14.625 -6.911 -14.211 1.00 85.88 521 TRP A O 1
ATOM 3944 N N . ALA A 1 522 ? 12.653 -7.768 -14.833 1.00 88.31 522 ALA A N 1
ATOM 3945 C CA . ALA A 1 522 ? 13.246 -8.824 -15.642 1.00 88.31 522 ALA A CA 1
ATOM 3946 C C . ALA A 1 522 ? 14.022 -8.244 -16.839 1.00 88.31 522 ALA A C 1
ATOM 3948 O O . ALA A 1 522 ? 13.490 -7.464 -17.632 1.00 88.31 522 ALA A O 1
ATOM 3949 N N . VAL A 1 523 ? 15.282 -8.661 -16.979 1.00 89.75 523 VAL A N 1
ATOM 3950 C CA . VAL A 1 523 ? 16.130 -8.345 -18.134 1.00 89.75 523 VAL A CA 1
ATOM 3951 C C . VAL A 1 523 ? 16.124 -9.547 -19.071 1.00 89.75 523 VAL A C 1
ATOM 3953 O O . VAL A 1 523 ? 16.498 -10.650 -18.673 1.00 89.75 523 VAL A O 1
ATOM 3956 N N . TYR A 1 524 ? 15.682 -9.335 -20.306 1.00 91.38 524 TYR A N 1
ATOM 3957 C CA . TYR A 1 524 ? 15.570 -10.374 -21.325 1.00 91.38 524 TYR A CA 1
ATOM 3958 C C . TYR A 1 524 ? 16.732 -10.278 -22.307 1.00 91.38 524 TYR A C 1
ATOM 3960 O O . TYR A 1 524 ? 17.177 -9.185 -22.653 1.00 91.38 524 TYR A O 1
ATOM 3968 N N . HIS A 1 525 ? 17.199 -11.415 -22.817 1.00 90.38 525 HIS A N 1
ATOM 3969 C CA . HIS A 1 525 ? 18.144 -11.397 -23.924 1.00 90.38 525 HIS A CA 1
ATOM 3970 C C . HIS A 1 525 ? 17.407 -11.046 -25.226 1.00 90.38 525 HIS A C 1
ATOM 3972 O O . HIS A 1 525 ? 16.303 -11.531 -25.472 1.00 90.38 525 HIS A O 1
ATOM 3978 N N . LEU A 1 526 ? 18.018 -10.239 -26.102 1.00 89.19 526 LEU A N 1
ATOM 3979 C CA . LEU A 1 526 ? 17.363 -9.780 -27.338 1.00 89.19 526 LEU A CA 1
ATOM 3980 C C . LEU A 1 526 ? 16.904 -10.929 -28.253 1.00 89.19 526 LEU A C 1
ATOM 3982 O O . LEU A 1 526 ? 15.940 -10.760 -29.001 1.00 89.19 526 LEU A O 1
ATOM 3986 N N . SER A 1 527 ? 17.565 -12.094 -28.198 1.00 90.50 527 SER A N 1
ATOM 3987 C CA . SER A 1 527 ? 17.156 -13.297 -28.946 1.00 90.50 527 SER A CA 1
ATOM 3988 C C . SER A 1 527 ? 15.820 -13.876 -28.499 1.00 90.50 527 SER A C 1
ATOM 3990 O O . SER A 1 527 ? 15.151 -14.510 -29.310 1.00 90.50 527 SER A O 1
ATOM 3992 N N . ASP A 1 528 ? 15.457 -13.661 -27.237 1.00 91.94 528 ASP A N 1
ATOM 3993 C CA . ASP A 1 528 ? 14.298 -14.279 -26.591 1.00 91.94 528 ASP A CA 1
ATOM 3994 C C . ASP A 1 528 ? 13.046 -13.405 -26.737 1.00 91.94 528 ASP A C 1
ATOM 3996 O O . ASP A 1 528 ? 11.930 -13.843 -26.464 1.00 91.94 528 ASP A O 1
ATOM 4000 N N . LEU A 1 529 ? 13.238 -12.166 -27.196 1.00 91.94 529 LEU A N 1
ATOM 4001 C CA . LEU A 1 529 ? 12.177 -11.225 -27.511 1.00 91.94 529 LEU A CA 1
ATOM 4002 C C . LEU A 1 529 ? 11.578 -11.501 -28.885 1.00 91.94 529 LEU A C 1
ATOM 4004 O O . LEU A 1 529 ? 12.272 -11.869 -29.840 1.00 91.94 529 LEU A O 1
ATOM 4008 N N . THR A 1 530 ? 10.279 -11.240 -28.996 1.00 94.38 530 THR A N 1
ATOM 4009 C CA . THR A 1 530 ? 9.588 -11.234 -30.284 1.00 94.38 530 THR A CA 1
ATOM 4010 C C . THR A 1 530 ? 10.098 -10.090 -31.167 1.00 94.38 530 THR A C 1
ATOM 4012 O O . THR A 1 530 ? 10.618 -9.087 -30.676 1.00 94.38 530 THR A O 1
ATOM 4015 N N . GLU A 1 531 ? 9.936 -10.211 -32.487 1.00 92.94 531 GLU A N 1
ATOM 4016 C CA . GLU A 1 531 ? 10.337 -9.154 -33.426 1.00 92.94 531 GLU A CA 1
ATOM 4017 C C . GLU A 1 531 ? 9.765 -7.761 -33.077 1.00 92.94 531 GLU A C 1
ATOM 4019 O O . GLU A 1 531 ? 10.562 -6.829 -32.999 1.00 92.94 531 GLU A O 1
ATOM 4024 N N . PRO A 1 532 ? 8.457 -7.578 -32.779 1.00 91.75 532 PRO A N 1
ATOM 4025 C CA . PRO A 1 532 ? 7.931 -6.258 -32.419 1.00 91.75 532 PRO A CA 1
ATOM 4026 C C . PRO A 1 532 ? 8.523 -5.706 -31.115 1.00 91.75 532 PRO A C 1
ATOM 4028 O O . PRO A 1 532 ? 8.780 -4.508 -31.027 1.00 91.75 532 PRO A O 1
ATOM 4031 N N . GLU A 1 533 ? 8.786 -6.553 -30.115 1.00 93.00 533 GLU A N 1
ATOM 4032 C CA . GLU A 1 533 ? 9.441 -6.136 -28.865 1.00 93.00 533 GLU A CA 1
ATOM 4033 C C . GLU A 1 533 ? 10.884 -5.684 -29.120 1.00 93.00 533 GLU A C 1
ATOM 4035 O O . GLU A 1 533 ? 11.334 -4.674 -28.580 1.00 93.00 533 GLU A O 1
ATOM 4040 N N . ARG A 1 534 ? 11.606 -6.399 -29.990 1.00 93.88 534 ARG A N 1
ATOM 4041 C CA . ARG A 1 534 ? 12.967 -6.037 -30.392 1.00 93.88 534 ARG A CA 1
ATOM 4042 C C . ARG A 1 534 ? 12.995 -4.735 -31.188 1.00 93.88 534 ARG A C 1
ATOM 4044 O O . ARG A 1 534 ? 13.865 -3.901 -30.944 1.00 93.88 534 ARG A O 1
ATOM 4051 N N . THR A 1 535 ? 12.065 -4.554 -32.127 1.00 92.38 535 THR A N 1
ATOM 4052 C CA . THR A 1 535 ? 11.912 -3.297 -32.870 1.00 92.38 535 THR A CA 1
ATOM 4053 C C . THR A 1 535 ? 11.653 -2.141 -31.907 1.00 92.38 535 THR A C 1
ATOM 4055 O O . THR A 1 535 ? 12.373 -1.150 -31.967 1.00 92.38 535 THR A O 1
ATOM 4058 N N . LEU A 1 536 ? 10.733 -2.311 -30.949 1.00 91.38 536 LEU A N 1
ATOM 4059 C CA . LEU A 1 536 ? 10.424 -1.292 -29.945 1.00 91.38 536 LEU A CA 1
ATOM 4060 C C . LEU A 1 536 ? 11.664 -0.885 -29.133 1.00 91.38 536 LEU A C 1
ATOM 4062 O O . LEU A 1 536 ? 11.934 0.304 -28.999 1.00 91.38 536 LEU A O 1
ATOM 4066 N N . ILE A 1 537 ? 12.451 -1.844 -28.627 1.00 93.44 537 ILE A N 1
ATOM 4067 C CA . ILE A 1 537 ? 13.691 -1.532 -27.893 1.00 93.44 537 ILE A CA 1
ATOM 4068 C C . ILE A 1 537 ? 14.666 -0.748 -28.772 1.00 93.44 537 ILE A C 1
ATOM 4070 O O . ILE A 1 537 ? 15.214 0.257 -28.325 1.00 93.44 537 ILE A O 1
ATOM 4074 N N . ASN A 1 538 ? 14.884 -1.184 -30.013 1.00 91.62 538 ASN A N 1
ATOM 4075 C CA . ASN A 1 538 ? 15.814 -0.514 -30.920 1.00 91.62 538 ASN A CA 1
ATOM 4076 C C . ASN A 1 538 ? 15.376 0.921 -31.235 1.00 91.62 538 ASN A C 1
ATOM 4078 O O . ASN A 1 538 ? 16.214 1.825 -31.235 1.00 91.62 538 ASN A O 1
ATOM 4082 N N . ASP A 1 539 ? 14.080 1.133 -31.464 1.00 91.69 539 ASP A N 1
ATOM 4083 C CA . ASP A 1 539 ? 13.510 2.451 -31.735 1.00 91.69 539 ASP A CA 1
ATOM 4084 C C . ASP A 1 539 ? 13.677 3.373 -30.524 1.00 91.69 539 ASP A C 1
ATOM 4086 O O . ASP A 1 539 ? 14.178 4.487 -30.666 1.00 91.69 539 ASP A O 1
ATOM 4090 N N . TRP A 1 540 ? 13.380 2.886 -29.318 1.00 93.25 540 TRP A N 1
ATOM 4091 C CA . TRP A 1 540 ? 13.565 3.649 -28.084 1.00 93.25 540 TRP A CA 1
ATOM 4092 C C . TRP A 1 540 ? 15.035 3.940 -27.760 1.00 93.25 540 TRP A C 1
ATOM 4094 O O . TRP A 1 540 ? 15.367 5.057 -27.367 1.00 93.25 540 TRP A O 1
ATOM 4104 N N . VAL A 1 541 ? 15.942 2.979 -27.959 1.00 92.38 541 VAL A N 1
ATOM 4105 C CA . VAL A 1 541 ? 17.389 3.194 -27.783 1.00 92.38 541 VAL A CA 1
ATOM 4106 C C . VAL A 1 541 ? 17.906 4.228 -28.781 1.00 92.38 541 VAL A C 1
ATOM 4108 O O . VAL A 1 541 ? 18.733 5.065 -28.431 1.00 92.38 541 VAL A O 1
ATOM 4111 N N . LYS A 1 542 ? 17.412 4.216 -30.021 1.00 91.00 542 LYS A N 1
ATOM 4112 C CA . LYS A 1 542 ? 17.766 5.218 -31.030 1.00 91.00 542 LYS A CA 1
ATOM 4113 C C . LYS A 1 542 ? 17.168 6.595 -30.718 1.00 91.00 542 LYS A C 1
ATOM 4115 O O . LYS A 1 542 ? 17.823 7.608 -30.938 1.00 91.00 542 LYS A O 1
ATOM 4120 N N . ALA A 1 543 ? 15.939 6.637 -30.215 1.00 91.31 543 ALA A N 1
ATOM 4121 C CA . ALA A 1 543 ? 15.236 7.875 -29.910 1.00 91.31 543 ALA A CA 1
ATOM 4122 C C . ALA A 1 543 ? 15.756 8.553 -28.634 1.00 91.31 543 ALA A C 1
ATOM 4124 O O . ALA A 1 543 ? 15.869 9.772 -28.608 1.00 91.31 543 ALA A O 1
ATOM 4125 N N . ALA A 1 544 ? 16.100 7.804 -27.584 1.00 90.88 544 ALA A N 1
ATOM 4126 C CA . ALA A 1 544 ? 16.493 8.374 -26.291 1.00 90.88 544 ALA A CA 1
ATOM 4127 C C . ALA A 1 544 ? 18.004 8.291 -25.998 1.00 90.88 544 ALA A C 1
ATOM 4129 O O . ALA A 1 544 ? 18.524 9.137 -25.277 1.00 90.88 544 ALA A O 1
ATOM 4130 N N . PHE A 1 545 ? 18.723 7.313 -26.558 1.00 91.25 545 PHE A N 1
ATOM 4131 C CA . PHE A 1 545 ? 20.115 6.993 -26.199 1.00 91.25 545 PHE A CA 1
ATOM 4132 C C . PHE A 1 545 ? 21.032 6.937 -27.437 1.00 91.25 545 PHE A C 1
ATOM 4134 O O . PHE A 1 545 ? 21.813 6.001 -27.641 1.00 91.25 545 PHE A O 1
ATOM 4141 N N . ASP A 1 546 ? 20.916 7.934 -28.313 1.00 87.94 546 ASP A N 1
ATOM 4142 C CA . ASP A 1 546 ? 21.762 8.091 -29.499 1.00 87.94 546 ASP A CA 1
ATOM 4143 C C . ASP A 1 546 ? 22.368 9.495 -29.554 1.00 87.94 546 ASP A C 1
ATOM 4145 O O . ASP A 1 546 ? 21.708 10.478 -29.220 1.00 87.94 546 ASP A O 1
ATOM 4149 N N . SER A 1 547 ? 23.619 9.591 -30.007 1.00 82.12 547 SER A N 1
ATOM 4150 C CA . SER A 1 547 ? 24.324 10.863 -30.194 1.00 82.12 547 SER A CA 1
ATOM 4151 C C . SER A 1 547 ? 23.662 11.753 -31.247 1.00 82.12 547 SER A C 1
ATOM 4153 O O . SER A 1 547 ? 23.769 12.974 -31.172 1.00 82.12 547 SER A O 1
ATOM 4155 N N . ASN A 1 548 ? 22.943 11.152 -32.200 1.00 83.00 548 ASN A N 1
ATOM 4156 C CA . ASN A 1 548 ? 22.190 11.858 -33.238 1.00 83.00 548 ASN A CA 1
ATOM 4157 C C . ASN A 1 548 ? 20.685 11.917 -32.943 1.00 83.00 548 ASN A C 1
ATOM 4159 O O . ASN A 1 548 ? 19.884 12.108 -33.862 1.00 83.00 548 ASN A O 1
ATOM 4163 N N . SER A 1 549 ? 20.281 11.700 -31.690 1.00 82.19 549 SER A N 1
ATOM 4164 C CA . SER A 1 549 ? 18.877 11.794 -31.310 1.00 82.19 549 SER A CA 1
ATOM 4165 C C . SER A 1 549 ? 18.352 13.227 -31.480 1.00 82.19 549 SER A C 1
ATOM 4167 O O . SER A 1 549 ? 18.972 14.197 -31.045 1.00 82.19 549 SER A O 1
ATOM 4169 N N . PHE A 1 550 ? 17.164 13.345 -32.080 1.00 80.38 550 PHE A N 1
ATOM 4170 C CA . PHE A 1 550 ? 16.367 14.578 -32.118 1.00 80.38 550 PHE A CA 1
ATOM 4171 C C . PHE A 1 550 ? 15.259 14.586 -31.046 1.00 80.38 550 PHE A C 1
ATOM 4173 O O . PHE A 1 550 ? 14.373 15.439 -31.080 1.00 80.38 550 PHE A O 1
ATOM 4180 N N . GLY A 1 551 ? 15.306 13.641 -30.103 1.00 83.12 551 GLY A N 1
ATOM 4181 C CA . GLY A 1 551 ? 14.253 13.364 -29.132 1.00 83.12 551 GLY A CA 1
ATOM 4182 C C . GLY A 1 551 ? 13.285 12.263 -29.578 1.00 83.12 551 GLY A C 1
ATOM 4183 O O . GLY A 1 551 ? 13.432 11.660 -30.642 1.00 83.12 551 GLY A O 1
ATOM 4184 N N . ILE A 1 552 ? 12.294 11.996 -28.725 1.00 86.50 552 ILE A N 1
ATOM 4185 C CA . ILE A 1 552 ? 11.268 10.967 -28.937 1.00 86.50 552 ILE A CA 1
ATOM 4186 C C . ILE A 1 552 ? 10.156 11.551 -29.814 1.00 86.50 552 ILE A C 1
ATOM 4188 O O . ILE A 1 552 ? 9.505 12.520 -29.421 1.00 86.50 552 ILE A O 1
ATOM 4192 N N . ASP A 1 553 ? 9.949 10.974 -30.998 1.00 84.94 553 ASP A N 1
ATOM 4193 C CA . ASP A 1 553 ? 8.954 11.447 -31.961 1.00 84.94 553 ASP A CA 1
ATOM 4194 C C . ASP A 1 553 ? 7.542 10.890 -31.694 1.00 84.94 553 ASP A C 1
ATOM 4196 O O . ASP A 1 553 ? 7.352 9.872 -31.024 1.00 84.94 553 ASP A O 1
ATOM 4200 N N . ASP A 1 554 ? 6.527 11.544 -32.265 1.00 81.81 554 ASP A N 1
ATOM 4201 C CA . ASP A 1 554 ? 5.119 11.136 -32.147 1.00 81.81 554 ASP A CA 1
ATOM 4202 C C . ASP A 1 554 ? 4.868 9.696 -32.602 1.00 81.81 554 ASP A C 1
ATOM 4204 O O . ASP A 1 554 ? 3.965 9.036 -32.087 1.00 81.81 554 ASP A O 1
ATOM 4208 N N . ASN A 1 555 ? 5.640 9.194 -33.570 1.00 84.69 555 ASN A N 1
ATOM 4209 C CA . ASN A 1 555 ? 5.482 7.825 -34.052 1.00 84.69 555 ASN A CA 1
ATOM 4210 C C . ASN A 1 555 ? 5.910 6.816 -32.991 1.00 84.69 555 ASN A C 1
ATOM 4212 O O . ASN A 1 555 ? 5.187 5.845 -32.779 1.00 84.69 555 ASN A O 1
ATOM 4216 N N . THR A 1 556 ? 7.025 7.072 -32.300 1.00 85.62 556 THR A N 1
ATOM 4217 C CA . THR A 1 556 ? 7.491 6.258 -31.172 1.00 85.62 556 THR A CA 1
ATOM 4218 C C . THR A 1 556 ? 6.454 6.258 -30.051 1.00 85.62 556 THR A C 1
ATOM 4220 O O . THR A 1 556 ? 6.125 5.200 -29.517 1.00 85.62 556 THR A O 1
ATOM 4223 N N . TRP A 1 557 ? 5.849 7.409 -29.738 1.00 85.75 557 TRP A N 1
ATOM 4224 C CA . TRP A 1 557 ? 4.770 7.473 -28.747 1.00 85.75 557 TRP A CA 1
ATOM 4225 C C . TRP A 1 557 ? 3.523 6.686 -29.179 1.00 85.75 557 TRP A C 1
ATOM 4227 O O . TRP A 1 557 ? 2.959 5.943 -28.381 1.00 85.75 557 TRP A O 1
ATOM 4237 N N . ARG A 1 558 ? 3.102 6.799 -30.446 1.00 83.19 558 ARG A N 1
ATOM 4238 C CA . ARG A 1 558 ? 1.900 6.123 -30.976 1.00 83.19 558 ARG A CA 1
ATOM 4239 C C . ARG A 1 558 ? 2.062 4.614 -31.141 1.00 83.19 558 ARG A C 1
ATOM 4241 O O . ARG A 1 558 ? 1.067 3.900 -31.067 1.00 83.19 558 ARG A O 1
ATOM 4248 N N . SER A 1 559 ? 3.274 4.128 -31.404 1.00 83.50 559 SER A N 1
ATOM 4249 C CA . SER A 1 559 ? 3.559 2.695 -31.556 1.00 83.50 559 SER A CA 1
ATOM 4250 C C . SER A 1 559 ? 3.813 1.987 -30.222 1.00 83.50 559 SER A C 1
ATOM 4252 O O . SER A 1 559 ? 3.843 0.755 -30.173 1.00 83.50 559 SER A O 1
ATOM 4254 N N . THR A 1 560 ? 3.976 2.742 -29.134 1.00 87.75 560 THR A N 1
ATOM 4255 C CA . THR A 1 560 ? 4.303 2.202 -27.816 1.00 87.75 560 THR A CA 1
ATOM 4256 C C . THR A 1 560 ? 3.058 1.682 -27.103 1.00 87.75 560 THR A C 1
ATOM 4258 O O . THR A 1 560 ? 2.175 2.446 -26.721 1.00 87.75 560 THR A O 1
ATOM 4261 N N . ASN A 1 561 ? 3.022 0.373 -26.835 1.00 87.94 561 ASN A N 1
ATOM 4262 C CA . ASN A 1 561 ? 2.109 -0.179 -25.836 1.00 87.94 561 ASN A CA 1
ATOM 4263 C C . ASN A 1 561 ? 2.720 0.028 -24.429 1.00 87.94 561 ASN A C 1
ATOM 4265 O O . ASN A 1 561 ? 3.830 -0.461 -24.187 1.00 87.94 561 ASN A O 1
ATOM 4269 N N . PRO A 1 562 ? 2.022 0.695 -23.488 1.00 88.75 562 PRO A N 1
ATOM 4270 C CA . PRO A 1 562 ? 2.571 0.995 -22.167 1.00 88.75 562 PRO A CA 1
ATOM 4271 C C . PRO A 1 562 ? 2.970 -0.250 -21.357 1.00 88.75 562 PRO A C 1
ATOM 4273 O O . PRO A 1 562 ? 4.004 -0.241 -20.692 1.00 88.75 562 PRO A O 1
ATOM 4276 N N . ARG A 1 563 ? 2.201 -1.349 -21.431 1.00 89.00 563 ARG A N 1
ATOM 4277 C CA . ARG A 1 563 ? 2.532 -2.611 -20.738 1.00 89.00 563 ARG A CA 1
ATOM 4278 C C . ARG A 1 563 ? 3.790 -3.246 -21.300 1.00 89.00 563 ARG A C 1
ATOM 4280 O O . ARG A 1 563 ? 4.627 -3.736 -20.544 1.00 89.00 563 ARG A O 1
ATOM 4287 N N . VAL A 1 564 ? 3.924 -3.236 -22.626 1.00 90.44 564 VAL A N 1
ATOM 4288 C CA . VAL A 1 564 ? 5.113 -3.766 -23.302 1.00 90.44 564 VAL A CA 1
ATOM 4289 C C . VAL A 1 564 ? 6.329 -2.915 -22.950 1.00 90.44 564 VAL A C 1
ATOM 4291 O O . VAL A 1 564 ? 7.364 -3.470 -22.589 1.00 90.44 564 VAL A O 1
ATOM 4294 N N . LEU A 1 565 ? 6.198 -1.584 -22.955 1.00 92.00 565 LEU A N 1
ATOM 4295 C CA . LEU A 1 565 ? 7.269 -0.699 -22.505 1.00 92.00 565 LEU A CA 1
ATOM 4296 C C . LEU A 1 565 ? 7.645 -0.993 -21.050 1.00 92.00 565 LEU A C 1
ATOM 4298 O O . LEU A 1 565 ? 8.825 -1.192 -20.778 1.00 92.00 565 LEU A O 1
ATOM 4302 N N . LEU A 1 566 ? 6.675 -1.125 -20.136 1.00 92.38 566 LEU A N 1
ATOM 4303 C CA . LEU A 1 566 ? 6.947 -1.464 -18.734 1.00 92.38 566 LEU A CA 1
ATOM 4304 C C . LEU A 1 566 ? 7.750 -2.761 -18.599 1.00 92.38 566 LEU A C 1
ATOM 4306 O O . LEU A 1 566 ? 8.744 -2.806 -17.877 1.00 92.38 566 LEU A O 1
ATOM 4310 N N . LYS A 1 567 ? 7.316 -3.812 -19.306 1.00 91.75 567 LYS A N 1
ATOM 4311 C CA . LYS A 1 567 ? 7.960 -5.132 -19.313 1.00 91.75 567 LYS A CA 1
ATOM 4312 C C . LYS A 1 567 ? 9.408 -5.049 -19.793 1.00 91.75 567 LYS A C 1
ATOM 4314 O O . LYS A 1 567 ? 10.266 -5.740 -19.255 1.00 91.75 567 LYS A O 1
ATOM 4319 N N . LEU A 1 568 ? 9.667 -4.246 -20.822 1.00 93.75 568 LEU A N 1
ATOM 4320 C CA . LEU A 1 568 ? 10.965 -4.182 -21.493 1.00 93.75 568 LEU A CA 1
ATOM 4321 C C . LEU A 1 568 ? 11.885 -3.088 -20.947 1.00 93.75 568 LEU A C 1
ATOM 4323 O O . LEU A 1 568 ? 13.050 -3.050 -21.332 1.00 93.75 568 LEU A O 1
ATOM 4327 N N . SER A 1 569 ? 11.409 -2.224 -20.048 1.00 94.31 569 SER A N 1
ATOM 4328 C CA . SER A 1 569 ? 12.148 -1.042 -19.584 1.00 94.31 569 SER A CA 1
ATOM 4329 C C . SER A 1 569 ? 13.515 -1.391 -18.991 1.00 94.31 569 SER A C 1
ATOM 4331 O O . SER A 1 569 ? 14.510 -0.767 -19.348 1.00 94.31 569 SER A O 1
ATOM 4333 N N . ALA A 1 570 ? 13.606 -2.433 -18.155 1.00 94.19 570 ALA A N 1
ATOM 4334 C CA . ALA A 1 570 ? 14.890 -2.888 -17.616 1.00 94.19 570 ALA A CA 1
ATOM 4335 C C . ALA A 1 570 ? 15.858 -3.339 -18.727 1.00 94.19 570 ALA A C 1
ATOM 4337 O O . ALA A 1 570 ? 17.027 -2.964 -18.722 1.00 94.19 570 ALA A O 1
ATOM 4338 N N . THR A 1 571 ? 15.353 -4.066 -19.730 1.00 94.50 571 THR A N 1
ATOM 4339 C CA . THR A 1 571 ? 16.151 -4.514 -20.885 1.00 94.50 571 THR A CA 1
ATOM 4340 C C . THR A 1 571 ? 16.617 -3.334 -21.740 1.00 94.50 571 THR A C 1
ATOM 4342 O O . THR A 1 571 ? 17.777 -3.276 -22.136 1.00 94.50 571 THR A O 1
ATOM 4345 N N . LEU A 1 572 ? 15.735 -2.362 -21.978 1.00 95.25 572 LEU A N 1
ATOM 4346 C CA . LEU A 1 572 ? 16.033 -1.130 -22.706 1.00 95.25 572 LEU A CA 1
ATOM 4347 C C . LEU A 1 572 ? 17.177 -0.351 -22.046 1.00 95.25 572 LEU A C 1
ATOM 4349 O O . LEU A 1 572 ? 18.098 0.068 -22.743 1.00 95.25 572 LEU A O 1
ATOM 4353 N N . PHE A 1 573 ? 17.166 -0.209 -20.717 1.00 95.44 573 PHE A N 1
ATOM 4354 C CA . PHE A 1 573 ? 18.257 0.446 -19.990 1.00 95.44 573 PHE A CA 1
ATOM 4355 C C . PHE A 1 573 ? 19.560 -0.358 -20.046 1.00 95.44 573 PHE A C 1
ATOM 4357 O O . PHE A 1 573 ? 20.619 0.231 -20.246 1.00 95.44 573 PHE A O 1
ATOM 4364 N N . THR A 1 574 ? 19.511 -1.689 -19.932 1.00 92.94 574 THR A N 1
ATOM 4365 C CA . THR A 1 574 ? 20.703 -2.538 -20.094 1.00 92.94 574 THR A CA 1
ATOM 4366 C C . THR A 1 574 ? 21.327 -2.381 -21.484 1.00 92.94 574 THR A C 1
ATOM 4368 O O . THR A 1 574 ? 22.541 -2.202 -21.598 1.00 92.94 574 THR A O 1
ATOM 4371 N N . GLU A 1 575 ? 20.517 -2.378 -22.544 1.00 93.44 575 GLU A N 1
ATOM 4372 C CA . GLU A 1 575 ? 20.999 -2.166 -23.913 1.00 93.44 575 GLU A CA 1
ATOM 4373 C C . GLU A 1 575 ? 21.524 -0.744 -24.137 1.00 93.44 575 GLU A C 1
ATOM 4375 O O . GLU A 1 575 ? 22.563 -0.568 -24.778 1.00 93.44 575 GLU A O 1
ATOM 4380 N N . ALA A 1 576 ? 20.862 0.267 -23.568 1.00 92.94 576 ALA A N 1
ATOM 4381 C CA . ALA A 1 576 ? 21.325 1.650 -23.609 1.00 92.94 576 ALA A CA 1
ATOM 4382 C C . ALA A 1 576 ? 22.691 1.808 -22.926 1.00 92.94 576 ALA A C 1
ATOM 4384 O O . ALA A 1 576 ? 23.607 2.377 -23.517 1.00 92.94 576 ALA A O 1
ATOM 4385 N N . ILE A 1 577 ? 22.869 1.243 -21.727 1.00 92.69 577 ILE A N 1
ATOM 4386 C CA . ILE A 1 577 ? 24.149 1.252 -21.005 1.00 92.69 577 ILE A CA 1
ATOM 4387 C C . ILE A 1 577 ? 25.231 0.557 -21.834 1.00 92.69 577 ILE A C 1
ATOM 4389 O O . ILE A 1 577 ? 26.317 1.109 -22.003 1.00 92.69 577 ILE A O 1
ATOM 4393 N N . ARG A 1 578 ? 24.937 -0.619 -22.405 1.00 90.38 578 ARG A N 1
ATOM 4394 C CA . ARG A 1 578 ? 25.882 -1.369 -23.247 1.00 90.38 578 ARG A CA 1
ATOM 4395 C C . ARG A 1 578 ? 26.307 -0.577 -24.485 1.00 90.38 578 ARG A C 1
ATOM 4397 O O . ARG A 1 578 ? 27.486 -0.586 -24.832 1.00 90.38 578 ARG A O 1
ATOM 4404 N N . LYS A 1 579 ? 25.364 0.101 -25.147 1.00 89.31 579 LYS A N 1
ATOM 4405 C CA . LYS A 1 579 ? 25.636 0.959 -26.309 1.00 89.31 579 LYS A CA 1
ATOM 4406 C C . LYS A 1 579 ? 26.490 2.163 -25.911 1.00 89.31 579 LYS A C 1
ATOM 4408 O O . LYS A 1 579 ? 27.528 2.390 -26.520 1.00 89.31 579 LYS A O 1
ATOM 4413 N N . CYS A 1 580 ? 26.101 2.883 -24.861 1.00 89.31 580 CYS A N 1
ATOM 4414 C CA . CYS A 1 580 ? 26.824 4.057 -24.377 1.00 89.31 580 CYS A CA 1
ATOM 4415 C C . CYS A 1 580 ? 28.231 3.717 -23.861 1.00 89.31 580 CYS A C 1
ATOM 4417 O O . CYS A 1 580 ? 29.147 4.511 -24.031 1.00 89.31 580 CYS A O 1
ATOM 4419 N N . ALA A 1 581 ? 28.437 2.535 -23.276 1.00 88.00 581 ALA A N 1
ATOM 4420 C CA . ALA A 1 581 ? 29.757 2.082 -22.835 1.00 88.00 581 ALA A CA 1
ATOM 4421 C C . ALA A 1 581 ? 30.739 1.828 -23.996 1.00 88.00 581 ALA A C 1
ATOM 4423 O O . ALA A 1 581 ? 31.946 1.794 -23.772 1.00 88.00 581 ALA A O 1
ATOM 4424 N N . ALA A 1 582 ? 30.239 1.643 -25.223 1.00 88.25 582 ALA A N 1
ATOM 4425 C CA . ALA A 1 582 ? 31.061 1.472 -26.420 1.00 88.25 582 ALA A CA 1
ATOM 4426 C C . ALA A 1 582 ? 31.452 2.805 -27.092 1.00 88.25 582 ALA A C 1
ATOM 4428 O O . ALA A 1 582 ? 32.238 2.796 -28.041 1.00 88.25 582 ALA A O 1
ATOM 4429 N N . GLU A 1 583 ? 30.911 3.935 -26.625 1.00 87.19 583 GLU A N 1
ATOM 4430 C CA . GLU A 1 583 ? 31.217 5.268 -27.151 1.00 87.19 583 GLU A CA 1
ATOM 4431 C C . GLU A 1 583 ? 32.559 5.807 -26.614 1.00 87.19 583 GLU A C 1
ATOM 4433 O O . GLU A 1 583 ? 33.026 5.378 -25.554 1.00 87.19 583 GLU A O 1
ATOM 4438 N N . PRO A 1 584 ? 33.193 6.771 -27.312 1.00 83.25 584 PRO A N 1
ATOM 4439 C CA . PRO A 1 584 ? 34.407 7.431 -26.838 1.00 83.25 584 PRO A CA 1
ATOM 4440 C C . PRO A 1 584 ? 34.254 8.029 -25.431 1.00 83.25 584 PRO A C 1
ATOM 4442 O O . PRO A 1 584 ? 33.171 8.461 -25.029 1.00 83.25 584 PRO A O 1
ATOM 4445 N N . GLU A 1 585 ? 35.369 8.082 -24.699 1.00 77.50 585 GLU A N 1
ATOM 4446 C CA . GLU A 1 585 ? 35.424 8.470 -23.287 1.00 77.50 585 GLU A CA 1
ATOM 4447 C C . GLU A 1 585 ? 34.700 9.810 -23.025 1.00 77.50 585 GLU A C 1
ATOM 4449 O O . GLU A 1 585 ? 35.012 10.836 -23.627 1.00 77.50 585 GLU A O 1
ATOM 4454 N N . GLY A 1 586 ? 33.685 9.781 -22.152 1.00 73.94 586 GLY A N 1
ATOM 4455 C CA . GLY A 1 586 ? 32.842 10.932 -21.796 1.00 73.94 586 GLY A CA 1
ATOM 4456 C C . GLY A 1 586 ? 31.549 11.080 -22.612 1.00 73.94 586 GLY A C 1
ATOM 4457 O O . GLY A 1 586 ? 30.515 11.407 -22.029 1.00 73.94 586 GLY A O 1
ATOM 4458 N N . ALA A 1 587 ? 31.549 10.755 -23.910 1.00 84.50 587 ALA A N 1
ATOM 4459 C CA . ALA A 1 587 ? 30.376 10.935 -24.780 1.00 84.50 587 ALA A CA 1
ATOM 4460 C C . ALA A 1 587 ? 29.214 10.001 -24.401 1.00 84.50 587 ALA A C 1
ATOM 4462 O O . ALA A 1 587 ? 28.061 10.425 -24.328 1.00 84.50 587 ALA A O 1
ATOM 4463 N N . GLY A 1 588 ? 29.520 8.741 -24.078 1.00 88.06 588 GLY A N 1
ATOM 4464 C CA . GLY A 1 588 ? 28.518 7.761 -23.655 1.00 88.06 588 GLY A CA 1
ATOM 4465 C C . GLY A 1 588 ? 27.760 8.162 -22.386 1.00 88.06 588 GLY A C 1
ATOM 4466 O O . GLY A 1 588 ? 26.554 7.944 -22.288 1.00 88.06 588 GLY A O 1
ATOM 4467 N N . MET A 1 589 ? 28.443 8.797 -21.428 1.00 89.12 589 MET A N 1
ATOM 4468 C CA . MET A 1 589 ? 27.827 9.246 -20.176 1.00 89.12 589 MET A CA 1
ATOM 4469 C C . MET A 1 589 ? 26.855 10.408 -20.410 1.00 89.12 589 MET A C 1
ATOM 4471 O O . MET A 1 589 ? 25.776 10.436 -19.820 1.00 89.12 589 MET A O 1
ATOM 4475 N N . GLU A 1 590 ? 27.203 11.350 -21.291 1.00 89.75 590 GLU A N 1
ATOM 4476 C CA . GLU A 1 590 ? 26.307 12.452 -21.655 1.00 89.75 590 GLU A CA 1
ATOM 4477 C C . GLU A 1 590 ? 25.059 11.950 -22.388 1.00 89.75 590 GLU A C 1
ATOM 4479 O O . GLU A 1 590 ? 23.949 12.358 -22.043 1.00 89.75 590 GLU A O 1
ATOM 4484 N N . ILE A 1 591 ? 25.224 11.020 -23.336 1.00 91.31 591 ILE A N 1
ATOM 4485 C CA . ILE A 1 591 ? 24.106 10.376 -24.044 1.00 91.31 591 ILE A CA 1
ATOM 4486 C C . ILE A 1 591 ? 23.197 9.655 -23.048 1.00 91.31 591 ILE A C 1
ATOM 4488 O O . ILE A 1 591 ? 21.980 9.837 -23.081 1.00 91.31 591 ILE A O 1
ATOM 4492 N N . LEU A 1 592 ? 23.781 8.878 -22.130 1.00 92.00 592 LEU A N 1
ATOM 4493 C CA . LEU A 1 592 ? 23.025 8.163 -21.109 1.00 92.00 592 LEU A CA 1
ATOM 4494 C C . LEU A 1 592 ? 22.242 9.133 -20.218 1.00 92.00 592 LEU A C 1
ATOM 4496 O O . LEU A 1 592 ? 21.043 8.949 -20.041 1.00 92.00 592 LEU A O 1
ATOM 4500 N N . ARG A 1 593 ? 22.884 10.194 -19.712 1.00 91.50 593 ARG A N 1
ATOM 4501 C CA . ARG A 1 593 ? 22.239 11.202 -18.858 1.00 91.50 593 ARG A CA 1
ATOM 4502 C C . ARG A 1 593 ? 21.080 11.903 -19.567 1.00 91.50 593 ARG A C 1
ATOM 4504 O O . ARG A 1 593 ? 20.018 12.075 -18.976 1.00 91.50 593 ARG A O 1
ATOM 4511 N N . ASN A 1 594 ? 21.272 12.290 -20.827 1.00 90.62 594 ASN A N 1
ATOM 4512 C CA . ASN A 1 594 ? 20.222 12.928 -21.619 1.00 90.62 594 ASN A CA 1
ATOM 4513 C C . ASN A 1 594 ? 19.045 11.969 -21.837 1.00 90.62 594 ASN A C 1
ATOM 4515 O O . ASN A 1 594 ? 17.899 12.362 -21.635 1.00 90.62 594 ASN A O 1
ATOM 4519 N N . GLY A 1 595 ? 19.316 10.702 -22.156 1.00 91.75 595 GLY A N 1
ATOM 4520 C CA . GLY A 1 595 ? 18.281 9.682 -22.285 1.00 91.75 595 GLY A CA 1
ATOM 4521 C C . GLY A 1 595 ? 17.516 9.445 -20.983 1.00 91.75 595 GLY A C 1
ATOM 4522 O O . GLY A 1 595 ? 16.288 9.496 -20.980 1.00 91.75 595 GLY A O 1
ATOM 4523 N N . VAL A 1 596 ? 18.222 9.277 -19.858 1.00 93.69 596 VAL A N 1
ATOM 4524 C CA . VAL A 1 596 ? 17.617 9.089 -18.525 1.00 93.69 596 VAL A CA 1
ATOM 4525 C C . VAL A 1 596 ? 16.717 10.264 -18.141 1.00 93.69 596 VAL A C 1
ATOM 4527 O O . VAL A 1 596 ? 15.652 10.036 -17.573 1.00 93.69 596 VAL A O 1
ATOM 4530 N N . SER A 1 597 ? 17.061 11.499 -18.523 1.00 92.06 597 SER A N 1
ATOM 4531 C CA . SER A 1 597 ? 16.243 12.677 -18.201 1.00 92.06 597 SER A CA 1
ATOM 4532 C C . SER A 1 597 ? 14.808 12.612 -18.753 1.00 92.06 597 SER A C 1
ATOM 4534 O O . SER A 1 597 ? 13.884 13.124 -18.119 1.00 92.06 597 SER A O 1
ATOM 4536 N N . TYR A 1 598 ? 14.577 11.917 -19.879 1.00 90.81 598 TYR A N 1
ATOM 4537 C CA . TYR A 1 598 ? 13.221 11.668 -20.387 1.00 90.81 598 TYR A CA 1
ATOM 4538 C C . TYR A 1 598 ? 12.419 10.753 -19.457 1.00 90.81 598 TYR A C 1
ATOM 4540 O O . TYR A 1 598 ? 11.214 10.948 -19.292 1.00 90.81 598 TYR A O 1
ATOM 4548 N N . PHE A 1 599 ? 13.088 9.774 -18.845 1.00 93.38 599 PHE A N 1
ATOM 4549 C CA . PHE A 1 599 ? 12.484 8.804 -17.936 1.00 93.38 599 PHE A CA 1
ATOM 4550 C C . PHE A 1 599 ? 12.303 9.349 -16.520 1.00 93.38 599 PHE A C 1
ATOM 4552 O O . PHE A 1 599 ? 11.366 8.949 -15.844 1.00 93.38 599 PHE A O 1
ATOM 4559 N N . GLU A 1 600 ? 13.138 10.286 -16.074 1.00 91.38 600 GLU A N 1
ATOM 4560 C CA . GLU A 1 600 ? 12.936 11.000 -14.804 1.00 91.38 600 GLU A CA 1
ATOM 4561 C C . GLU A 1 600 ? 11.724 11.945 -14.853 1.00 91.38 600 GLU A C 1
ATOM 4563 O O . GLU A 1 600 ? 11.115 12.250 -13.825 1.00 91.38 600 GLU A O 1
ATOM 4568 N N . GLY A 1 601 ? 11.350 12.393 -16.054 1.00 88.56 601 GLY A N 1
ATOM 4569 C CA . GLY A 1 601 ? 10.192 13.247 -16.275 1.00 88.56 601 GLY A CA 1
ATOM 4570 C C . GLY A 1 601 ? 8.841 12.564 -15.994 1.00 88.56 601 GLY A C 1
ATOM 4571 O O . GLY A 1 601 ? 8.723 11.335 -15.988 1.00 88.56 601 GLY A O 1
ATOM 4572 N N . PRO A 1 602 ? 7.763 13.358 -15.845 1.00 84.56 602 PRO A N 1
ATOM 4573 C CA . PRO A 1 602 ? 6.427 12.870 -15.476 1.00 84.56 602 PRO A CA 1
ATOM 4574 C C . PRO A 1 602 ? 5.764 11.960 -16.524 1.00 84.56 602 PRO A C 1
ATOM 4576 O O . PRO A 1 602 ? 4.702 11.407 -16.270 1.00 84.56 602 PRO A O 1
ATOM 4579 N N . LEU A 1 603 ? 6.355 11.818 -17.712 1.00 88.44 603 LEU A N 1
ATOM 4580 C CA . LEU A 1 603 ? 5.793 11.032 -18.814 1.00 88.44 603 LEU A CA 1
ATOM 4581 C C . LEU A 1 603 ? 6.174 9.554 -18.753 1.00 88.44 603 LEU A C 1
ATOM 4583 O O . LEU A 1 603 ? 5.457 8.724 -19.304 1.00 88.44 603 LEU A O 1
ATOM 4587 N N . LEU A 1 604 ? 7.317 9.235 -18.141 1.00 92.25 604 LEU A N 1
ATOM 4588 C CA . LEU A 1 604 ? 7.958 7.920 -18.234 1.00 92.25 604 LEU A CA 1
ATOM 4589 C C . LEU A 1 604 ? 8.488 7.394 -16.895 1.00 92.25 604 LEU A C 1
ATOM 4591 O O . LEU A 1 604 ? 8.904 6.237 -16.829 1.00 92.25 604 LEU A O 1
ATOM 4595 N N . ASN A 1 605 ? 8.433 8.182 -15.819 1.00 92.50 605 ASN A N 1
ATOM 4596 C CA . ASN A 1 605 ? 8.904 7.786 -14.485 1.00 92.50 605 ASN A CA 1
ATOM 4597 C C . ASN A 1 605 ? 8.280 6.482 -13.956 1.00 92.50 605 ASN A C 1
ATOM 4599 O O . ASN A 1 605 ? 8.919 5.740 -13.213 1.00 92.50 605 ASN A O 1
ATOM 4603 N N . TRP A 1 606 ? 7.074 6.142 -14.405 1.00 92.56 606 TRP A N 1
ATOM 4604 C CA . TRP A 1 606 ? 6.366 4.896 -14.113 1.00 92.56 606 TRP A CA 1
ATOM 4605 C C . TRP A 1 606 ? 7.086 3.622 -14.587 1.00 92.56 606 TRP A C 1
ATOM 4607 O O . TRP A 1 606 ? 6.818 2.522 -14.102 1.00 92.56 606 TRP A O 1
ATOM 4617 N N . THR A 1 607 ? 8.051 3.751 -15.496 1.00 93.38 607 THR A N 1
ATOM 4618 C CA . THR A 1 607 ? 8.899 2.640 -15.952 1.00 93.38 607 THR A CA 1
ATOM 4619 C C . THR A 1 607 ? 10.075 2.350 -15.012 1.00 93.38 607 THR A C 1
ATOM 4621 O O . THR A 1 607 ? 10.601 1.234 -14.990 1.00 93.38 607 THR A O 1
ATOM 4624 N N . LEU A 1 608 ? 10.484 3.330 -14.197 1.00 92.88 608 LEU A N 1
ATOM 4625 C CA . LEU A 1 608 ? 11.768 3.301 -13.495 1.00 92.88 608 LEU A CA 1
ATOM 4626 C C . LEU A 1 608 ? 11.822 2.304 -12.340 1.00 92.88 608 LEU A C 1
ATOM 4628 O O . LEU A 1 608 ? 12.904 1.827 -12.011 1.00 92.88 608 LEU A O 1
ATOM 4632 N N . ARG A 1 609 ? 10.684 1.934 -11.739 1.00 88.75 609 ARG A N 1
ATOM 4633 C CA . ARG A 1 609 ? 10.654 0.995 -10.602 1.00 88.75 609 ARG A CA 1
ATOM 4634 C C . ARG A 1 609 ? 11.398 -0.309 -10.914 1.00 88.75 609 ARG A C 1
ATOM 4636 O O . ARG A 1 609 ? 12.226 -0.753 -10.124 1.00 88.75 609 ARG A O 1
ATOM 4643 N N . GLY A 1 610 ? 11.098 -0.919 -12.062 1.00 86.88 610 GLY A N 1
ATOM 4644 C CA . GLY A 1 610 ? 11.731 -2.170 -12.492 1.00 86.88 610 GLY A CA 1
ATOM 4645 C C . GLY A 1 610 ? 13.197 -1.980 -12.877 1.00 86.88 610 GLY A C 1
ATOM 4646 O O . GLY A 1 610 ? 14.039 -2.802 -12.523 1.00 86.88 610 GLY A O 1
ATOM 4647 N N . VAL A 1 611 ? 13.506 -0.859 -13.534 1.00 92.44 611 VAL A N 1
ATOM 4648 C CA . VAL A 1 611 ? 14.865 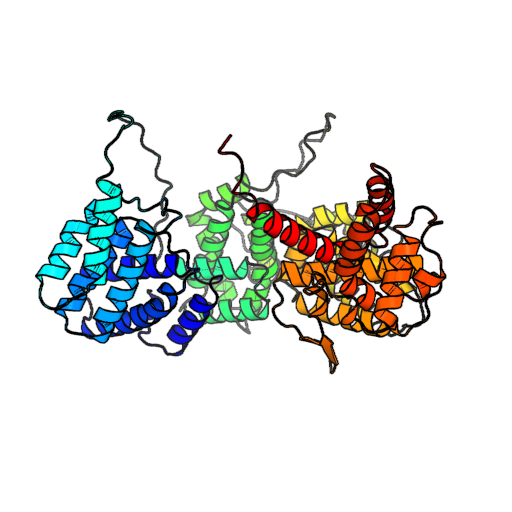-0.481 -13.945 1.00 92.44 611 VAL A CA 1
ATOM 4649 C C . VAL A 1 611 ? 15.784 -0.337 -12.733 1.00 92.44 611 VAL A C 1
ATOM 4651 O O . VAL A 1 611 ? 16.836 -0.968 -12.689 1.00 92.44 611 VAL A O 1
ATOM 4654 N N . ILE A 1 612 ? 15.375 0.440 -11.726 1.00 91.56 612 ILE A N 1
ATOM 4655 C CA . ILE A 1 612 ? 16.156 0.668 -10.502 1.00 91.56 612 ILE A CA 1
ATOM 4656 C C . ILE A 1 612 ? 16.425 -0.660 -9.792 1.00 91.56 612 ILE A C 1
ATOM 4658 O O . ILE A 1 612 ? 17.558 -0.922 -9.399 1.00 91.56 612 ILE A O 1
ATOM 4662 N N . TRP A 1 613 ? 15.412 -1.524 -9.681 1.00 88.31 613 TRP A N 1
ATOM 4663 C CA . TRP A 1 613 ? 15.569 -2.843 -9.066 1.00 88.31 613 TRP A CA 1
ATOM 4664 C C . TRP A 1 613 ? 16.561 -3.731 -9.830 1.00 88.31 613 TRP A C 1
ATOM 4666 O O . TRP A 1 613 ? 17.432 -4.356 -9.228 1.00 88.31 613 TRP A O 1
ATOM 4676 N N . ALA A 1 614 ? 16.464 -3.771 -11.162 1.00 89.69 614 ALA A N 1
ATOM 4677 C CA . ALA A 1 614 ? 17.371 -4.543 -12.007 1.00 89.69 614 ALA A CA 1
ATOM 4678 C C . ALA A 1 614 ? 18.825 -4.057 -11.884 1.00 89.69 614 ALA A C 1
ATOM 4680 O O . ALA A 1 614 ? 19.734 -4.869 -11.714 1.00 89.69 614 ALA A O 1
ATOM 4681 N N . LEU A 1 615 ? 19.034 -2.737 -11.919 1.00 90.38 615 LEU A N 1
ATOM 4682 C CA . LEU A 1 615 ? 20.355 -2.120 -11.802 1.00 90.38 615 LEU A CA 1
ATOM 4683 C C . LEU A 1 615 ? 20.957 -2.292 -10.404 1.00 90.38 615 LEU A C 1
ATOM 4685 O O . LEU A 1 615 ? 22.149 -2.564 -10.298 1.00 90.38 615 LEU A O 1
ATOM 4689 N N . ALA A 1 616 ? 20.153 -2.181 -9.343 1.00 88.75 616 ALA A N 1
ATOM 4690 C CA . ALA A 1 616 ? 20.605 -2.429 -7.975 1.00 88.75 616 ALA A CA 1
ATOM 4691 C C . ALA A 1 616 ? 21.094 -3.876 -7.803 1.00 88.75 616 ALA A C 1
ATOM 4693 O O . ALA A 1 616 ? 22.206 -4.096 -7.328 1.00 88.75 616 ALA A O 1
ATOM 4694 N N . ASN A 1 617 ? 20.324 -4.855 -8.291 1.00 86.44 617 ASN A N 1
ATOM 4695 C CA . ASN A 1 617 ? 20.725 -6.265 -8.255 1.00 86.44 617 ASN A CA 1
ATOM 4696 C C . ASN A 1 617 ? 21.982 -6.538 -9.095 1.00 86.44 617 ASN A C 1
ATOM 4698 O O . ASN A 1 617 ? 22.799 -7.388 -8.745 1.00 86.44 617 ASN A O 1
ATOM 4702 N N . GLU A 1 618 ? 22.148 -5.849 -10.224 1.00 85.56 618 GLU A N 1
ATOM 4703 C CA . GLU A 1 618 ? 23.361 -5.954 -11.040 1.00 85.56 618 GLU A CA 1
ATOM 4704 C C . GLU A 1 618 ? 24.582 -5.369 -10.323 1.00 85.56 618 GLU A C 1
ATOM 4706 O O . GLU A 1 618 ? 25.643 -5.995 -10.287 1.00 85.56 618 GLU A O 1
ATOM 4711 N N . ALA A 1 619 ? 24.422 -4.210 -9.683 1.00 84.44 619 ALA A N 1
ATOM 4712 C CA . ALA A 1 619 ? 25.467 -3.581 -8.889 1.00 84.44 619 ALA A CA 1
ATOM 4713 C C . ALA A 1 619 ? 25.884 -4.454 -7.695 1.00 84.44 619 ALA A C 1
ATOM 4715 O O . ALA A 1 619 ? 27.078 -4.603 -7.443 1.00 84.44 619 ALA A O 1
ATOM 4716 N N . GLU A 1 620 ? 24.935 -5.085 -6.997 1.00 82.31 620 GLU A N 1
ATOM 4717 C CA . GLU A 1 620 ? 25.232 -6.036 -5.918 1.00 82.31 620 GLU A CA 1
ATOM 4718 C C . GLU A 1 620 ? 26.006 -7.259 -6.423 1.00 82.31 620 GLU A C 1
ATOM 4720 O O . GLU A 1 620 ? 27.015 -7.645 -5.825 1.00 82.31 620 GLU A O 1
ATOM 4725 N N . ARG A 1 621 ? 25.592 -7.836 -7.561 1.00 79.19 621 ARG A N 1
ATOM 4726 C CA . ARG A 1 621 ? 26.292 -8.970 -8.183 1.00 79.19 621 ARG A CA 1
ATOM 4727 C C . ARG A 1 621 ? 27.726 -8.619 -8.570 1.00 79.19 621 ARG A C 1
ATOM 4729 O O . ARG A 1 621 ? 28.623 -9.421 -8.330 1.00 79.19 621 ARG A O 1
ATOM 4736 N N . HIS A 1 622 ? 27.965 -7.431 -9.119 1.00 73.94 622 HIS A N 1
ATOM 4737 C CA . HIS A 1 622 ? 29.318 -6.982 -9.455 1.00 73.94 622 HIS A CA 1
ATOM 4738 C C . HIS A 1 622 ? 30.141 -6.544 -8.237 1.00 73.94 622 HIS A C 1
ATOM 4740 O O . HIS A 1 622 ? 31.350 -6.769 -8.218 1.00 73.94 622 HIS A O 1
ATOM 4746 N N . GLY A 1 623 ? 29.513 -5.992 -7.195 1.00 57.25 623 GLY A N 1
ATOM 4747 C CA . GLY A 1 623 ? 30.177 -5.621 -5.942 1.00 57.25 623 GLY A CA 1
ATOM 4748 C C . GLY A 1 623 ? 30.703 -6.826 -5.153 1.00 57.25 623 GLY A C 1
ATOM 4749 O O . GLY A 1 623 ? 31.754 -6.736 -4.519 1.00 57.25 623 GLY A O 1
ATOM 4750 N N . GLN A 1 624 ? 30.036 -7.981 -5.253 1.00 47.69 624 GLN A N 1
ATOM 4751 C CA . GLN A 1 624 ? 30.498 -9.248 -4.666 1.00 47.69 624 GLN A CA 1
ATOM 4752 C C . GLN A 1 624 ? 31.678 -9.894 -5.421 1.00 47.69 624 GLN A C 1
ATOM 4754 O O . GLN A 1 624 ? 32.325 -10.787 -4.876 1.00 47.69 624 GLN A O 1
ATOM 4759 N N . VAL A 1 625 ? 31.999 -9.448 -6.644 1.00 44.56 625 VAL A N 1
ATOM 4760 C CA . VAL A 1 625 ? 33.081 -10.011 -7.483 1.00 44.56 625 VAL A CA 1
ATOM 4761 C C . VAL A 1 625 ? 34.452 -9.358 -7.219 1.00 44.56 625 VAL A C 1
ATOM 4763 O O . VAL A 1 625 ? 35.467 -9.828 -7.726 1.00 44.56 625 VAL A O 1
ATOM 4766 N N . THR A 1 626 ? 34.545 -8.354 -6.342 1.00 43.97 626 THR A N 1
ATOM 4767 C CA . THR A 1 626 ? 35.836 -7.840 -5.840 1.00 43.97 626 THR A CA 1
ATOM 4768 C C . THR A 1 626 ? 36.162 -8.348 -4.432 1.00 43.97 626 THR A C 1
ATOM 4770 O O . THR A 1 626 ? 36.016 -7.620 -3.451 1.00 43.97 626 THR A O 1
ATOM 4773 N N . PRO A 1 627 ? 36.677 -9.586 -4.326 1.00 39.94 627 PRO A N 1
ATOM 4774 C CA . PRO A 1 627 ? 37.788 -9.833 -3.419 1.00 39.94 627 PRO A CA 1
ATOM 4775 C C . PRO A 1 627 ? 38.822 -10.766 -4.067 1.00 39.94 627 PRO A C 1
ATOM 4777 O O . PRO A 1 627 ? 38.846 -11.956 -3.786 1.00 39.94 627 PRO A O 1
ATOM 4780 N N . SER A 1 628 ? 39.694 -10.229 -4.920 1.00 41.41 628 SER A N 1
ATOM 4781 C CA . SER A 1 628 ? 41.060 -10.740 -5.130 1.00 41.41 628 SER A CA 1
ATOM 4782 C C . SER A 1 628 ? 41.737 -9.946 -6.240 1.00 41.41 628 SER A C 1
ATOM 4784 O O . SER A 1 628 ? 41.331 -10.074 -7.391 1.00 41.41 628 SER A O 1
ATOM 4786 N N . LEU A 1 629 ? 42.755 -9.155 -5.887 1.00 34.88 629 LEU A N 1
ATOM 4787 C CA . LEU A 1 629 ? 44.059 -9.049 -6.568 1.00 34.88 629 LEU A CA 1
ATOM 4788 C C . LEU A 1 629 ? 44.762 -7.748 -6.153 1.00 34.88 629 LEU A C 1
ATOM 4790 O O . LEU A 1 629 ? 44.665 -6.729 -6.828 1.00 34.88 629 LEU A O 1
ATOM 4794 N N . SER A 1 630 ? 45.504 -7.817 -5.047 1.00 33.00 630 SER A N 1
ATOM 4795 C CA . SER A 1 630 ? 46.772 -7.092 -4.894 1.00 33.00 630 SER A CA 1
ATOM 4796 C C . SER A 1 630 ? 47.569 -7.693 -3.732 1.00 33.00 630 SER A C 1
ATOM 4798 O O . SER A 1 630 ? 47.675 -7.111 -2.653 1.00 33.00 630 SER A O 1
ATOM 4800 N N . THR A 1 631 ? 48.110 -8.886 -3.961 1.00 35.91 631 THR A N 1
ATOM 4801 C CA . THR A 1 631 ? 49.326 -9.367 -3.295 1.00 35.91 631 THR A CA 1
ATOM 4802 C C . THR A 1 631 ? 50.216 -9.981 -4.370 1.00 35.91 631 THR A C 1
ATOM 4804 O O . THR A 1 631 ? 49.738 -10.858 -5.088 1.00 35.91 631 THR A O 1
ATOM 4807 N N . GLU A 1 632 ? 51.468 -9.503 -4.404 1.00 35.09 632 GLU A N 1
ATOM 4808 C CA . GLU A 1 632 ? 52.629 -9.923 -5.222 1.00 35.09 632 GLU A CA 1
ATOM 4809 C C . GLU A 1 632 ? 52.599 -9.394 -6.678 1.00 35.09 632 GLU A C 1
ATOM 4811 O O . GLU A 1 632 ? 51.619 -9.591 -7.390 1.00 35.09 632 GLU A O 1
ATOM 4816 N N . ASP A 1 633 ? 53.569 -8.617 -7.180 1.00 35.44 633 ASP A N 1
ATOM 4817 C CA . ASP A 1 633 ? 54.995 -8.414 -6.833 1.00 35.44 633 ASP A CA 1
ATOM 4818 C C . ASP A 1 633 ? 55.397 -6.949 -6.555 1.00 35.44 633 ASP A C 1
ATOM 4820 O O . ASP A 1 633 ? 54.857 -6.033 -7.225 1.00 35.44 633 ASP A O 1
#

pLDDT: mean 75.56, std 17.82, range [22.09, 95.5]

Radius of gyration: 30.56 Å; chains: 1; bounding box: 84×79×76 Å

Secondary structure (DSSP, 8-state):
-HHHHHSTT-HHHHHHHHHHHHSSSSS-HHHHHHHHHHHHHHHHHS-S-HHHHHHHHHHHHHHHHHHHTSTT------HHHHHHHHHHHHHHHHTT-HHHHHHHHHHHHHHHHHHHSSSPPTTS-HHHHGGGHHHHHHHHHTSS---HHHHHHHHHHHHHH---------------------------TTHHHHHHHHHHHH-TTS-HHHHHHHHHHHHHHSS-HHHHHHHHHHHHHHHHHH---HHHHHHHHHIIIIIHHHHHHTTSTT-HHHHHHHHHHHHHHHHH-HHHHHHHHHTS------TT-------SSS-S---HHHHHHHHHHHTTSS-TT---TT------SS----HHHHHHHHTT--HHHHHHHHHS-TTS-HHHHHHHHHHHHT-HHHHHHHHHHHHHHHHHHHT---TT-SHHHHHHHHHHHHHHH-HHHHHHHHTTS-HHHHHHHHHHHHHHHTTS--SSHHHHHHHHHHHHHHHHHHHHHTT---SEEEETTEEEE-GGGT-TTPPPPTTTS-HHHHHHHHHHHHHHS-TT-----HHHHHH--HHHHHHHHHHHHHHHHHHHHTSSTTHHHHHHHHHHHHHHSTTTGGGHHHHHHHHHHHHHHHHTT--------

Sequence (633 aa):
MHLLEAYPLSPVLLQYLCVALDSDQVLPIGIFITALIAWSQSILASPTDPSQTTQLLSALCALAAPRVQKPAVNLSPTLPTAQGCVSLVQHVSRLHDALLTSSALDILLAILKTVVTLPLNPNLSPALALNLVPGINDLLDGGDIVSPELTNWLFQLSALTTTDGPGPSRVPQQVDESPQRPELLEFSKNGPLFDVLAYQVTTVLGYPDAHLSALQTVYNTIPTPDSFLSQLYLSLISILANEPDGNTRLIIRAALFGSLPTLLCQLEPGQNKLKEGAQLAIAGLFTQYGALLDKCDATAPITRAREDSMDEDVPEDGTRGKNIRTTLVQSLQSVSLLDSNFTFPGVTIDSWPGRGMGRVFTEASENGQELEAYLRSKLLSLDIPLSDKLELIDRAVLDPETHACLCTVLHKGYTSLTASTQHLSPAPLESLAHLSRLLYTHSDVLDIVGLRVPPTEFVAAGLAFLEDVEGAGVGDPQSALGQYGDVLLLLQLLVTRYELKSGTLKHGDRVLDASYLTSSWAVYHLSDLTEPERTLINDWVKAAFDSNSFGIDDNTWRSTNPRVLLKLSATLFTEAIRKCAAEPEGAGMEILRNGVSYFEGPLLNWTLRGVIWALANEAERHGQVTPSLSTED

InterPro domains:
  IPR014801 Mediator complex, subunit Med5, fungi [PTHR35784] (429-625)